Protein AF-A0A2S4LCE7-F1 (afdb_monomer_lite)

Secondary structure (DSSP, 8-state):
---PPPEEEEETTEEEEEBSPPPSS-TT-TTGGGG--SSSS-TTSS-SS-EEEEEETTEEEEEEE-EEEES------SS-----EEEE-HHHHHS-SSPEE-TT--EEEEEE----TT--GGGS--SEEEEEEEETTEEEEEEEEE-TT--SS--GGG-HHHHHT-BPPTT------S--S-HHHHHHHH---SHHHHHHHHHHHTT--GGGHHHHHHHHHH---HHHHHHHHHHHHHHGGGGGGGHHHHHHHHHH---HHHHHHHHHHHHHHGGGGGGGHHHHHHHHHHHSGGGHHHHHHHHHHHHGGGGGGGHHHHHHHHHH---HHHHHHHHHHHHHTTHHHHHHHHHHHHH-SSHHHHHHHHHHHHHHGGGGGGGHHHHHHHHHH--SHHHHHHHHHHHHHH--SSGGGHHHHHHHHHT---HHHHHHHHHHHHTTGGGGHHHHHHHHHHS-HHHHHHHHHHHHHTGGGGGGGHHHHHHHHHT---HHHHHHHHHHHHHTT--HHHHHHHHHHHHHH-TT-TTHHHHHHHHHHHHHTTPPPPHHHHHHHHHHHHHHTTSHHHHHHHHHHHHHTHHHHHHHHHHHHH---HHHHHHHHHHHHHH-GGGGGGHHHHHHHHHH--SHHHHHHHHHHHHHH-PPPHHHHHHHHHHHHH---HHHHHHHHHHHHTT-TTHHHHHHHHHHH--SHHHHHHHHHHHHHHHHH-TTHHHHHHHHHHH--SHHHHHHHHHHHHHHTT-

Foldseek 3Di:
DPDAAFAWEAEDPDIWGKPDQAFPDAALQPLQVLQPQDPDDRCSRPDSWYWYWYQDLQFIWGQKTKDWHFPDPDPDDDDDDPGDTHIDMCCSRLVANGIFTQQNDFDKMKTADDDDDPDGLVVAQGQWIWIFGAHSRGTFFIDIGGPPVSDSDDPCVPPPVVRVVGTDDPPSPVPPLVPLCPPVLLVLLVDCDPSVSLNVNSVSLSSHELVCLVRLLVSLVVDPDLSNLLSSLVSLLSNALSNLVSLVSLLVCLQPDQDLSSVSSSLSNLLSNAPSSLVCLLVCLVSLVVRNPPCSVSSNVSSVVSHLVVALVNLLSLLSNLVSHPDPVSLLVSLLSLLVSALSNLVVLLVQLVVDPDLVSNLSSLSSLLSSFLSSVVCLVVLLVSLLVRPDLVSNLSSLSSLLRNADPDLVSLVSLLSNQVNDDDLSSLLSSLSNLCRVALRSLVVLLVSLLVDDQSNVLSSLLSLLVSFQSNQVCLVVLLVVLVPDLDLSSLVSSLSSCVRNVHDPQSSLQSVLSNCVNPVPDPCNVVSLVVSLVCLVVPDQHDLVSLLSLLVSLLVQFPDPSNVSSLLSLLSNALSNQVSLVVVLVVDPDLRRNLSSLLSQLSNFQSNLVCLVVLLVNLLVDDDVVSNLSSLSSNVRNHQDDPVSLVSLLVSLLVDPDLSNLQSSLLSLLVNALVSLVSLLVSLLVDPDPSNVVSSLVSLLSSLVPHLVNLVSLVVSLVVRDDPSSNVSSVNSNVSSVVD

pLDDT: mean 85.13, std 14.64, range [27.58, 98.12]

Structure (mmCIF, N/CA/C/O backbone):
data_AF-A0A2S4LCE7-F1
#
_entry.id   AF-A0A2S4LCE7-F1
#
loop_
_atom_site.group_PDB
_atom_site.id
_atom_site.type_symbol
_atom_site.label_atom_id
_atom_site.label_alt_id
_atom_site.label_comp_id
_atom_site.label_asym_id
_atom_site.label_entity_id
_atom_site.label_seq_id
_atom_site.pdbx_PDB_ins_code
_atom_site.Cartn_x
_atom_si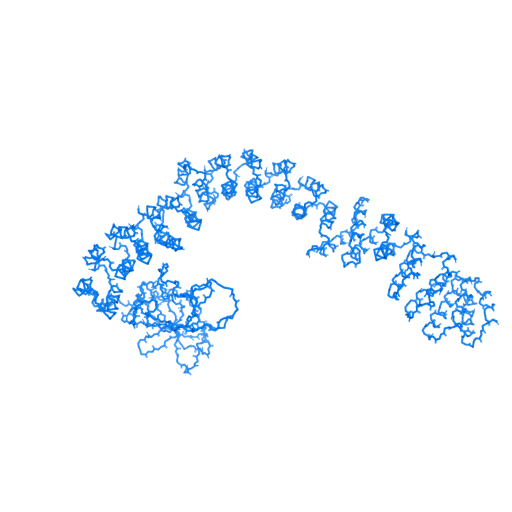te.Cartn_y
_atom_site.Cartn_z
_atom_site.occupancy
_atom_site.B_iso_or_equiv
_atom_site.auth_seq_id
_atom_site.auth_comp_id
_atom_site.auth_asym_id
_atom_site.auth_atom_id
_atom_site.pdbx_PDB_model_num
ATOM 1 N N . MET A 1 1 ? -3.282 -26.310 6.123 1.00 27.58 1 MET A N 1
ATOM 2 C CA . MET A 1 1 ? -4.169 -26.711 7.234 1.00 27.58 1 MET A CA 1
ATOM 3 C C . MET A 1 1 ? -5.003 -27.885 6.751 1.00 27.58 1 MET A C 1
ATOM 5 O O . MET A 1 1 ? -5.722 -27.736 5.774 1.00 27.58 1 MET A O 1
ATOM 9 N N . THR A 1 2 ? -4.801 -29.075 7.312 1.00 29.38 2 THR A N 1
ATOM 10 C CA . THR A 1 2 ? -5.443 -30.323 6.868 1.00 29.38 2 THR A CA 1
ATOM 11 C C . THR A 1 2 ? -6.739 -30.566 7.649 1.00 29.38 2 THR A C 1
ATOM 13 O O . THR A 1 2 ? -6.652 -30.871 8.831 1.00 29.38 2 THR A O 1
ATOM 16 N N . ARG A 1 3 ? -7.877 -30.427 6.945 1.00 38.81 3 ARG A N 1
ATOM 17 C CA . ARG A 1 3 ? -9.264 -30.893 7.206 1.00 38.81 3 ARG A CA 1
ATOM 18 C C . ARG A 1 3 ? -9.905 -30.590 8.578 1.00 38.81 3 ARG A C 1
ATOM 20 O O . ARG A 1 3 ? -9.430 -31.023 9.618 1.00 38.81 3 ARG A O 1
ATOM 27 N N . GLN A 1 4 ? -11.033 -29.876 8.539 1.00 50.84 4 GLN A N 1
ATOM 28 C CA . GLN A 1 4 ? -11.901 -29.553 9.680 1.00 50.84 4 GLN A CA 1
ATOM 29 C C . GLN A 1 4 ? -12.839 -30.739 9.976 1.00 50.84 4 GLN A C 1
ATOM 31 O O . GLN A 1 4 ? -13.398 -31.307 9.045 1.00 50.84 4 GLN A O 1
ATOM 36 N N . ALA A 1 5 ? -13.007 -31.128 11.245 1.00 57.03 5 ALA A N 1
ATOM 37 C CA . ALA A 1 5 ? -13.972 -32.155 11.661 1.00 57.03 5 ALA A CA 1
ATOM 38 C C . ALA A 1 5 ? -15.255 -31.487 12.198 1.00 57.03 5 ALA A C 1
ATOM 40 O O . ALA A 1 5 ? -15.123 -30.535 12.971 1.00 57.03 5 ALA A O 1
ATOM 41 N N . PRO A 1 6 ? -16.466 -31.949 11.829 1.00 66.38 6 PRO A N 1
ATOM 42 C CA . PRO A 1 6 ? -17.721 -31.378 12.322 1.00 66.38 6 PRO A CA 1
ATOM 43 C C . PRO A 1 6 ? -17.936 -31.641 13.824 1.00 66.38 6 PRO A C 1
ATOM 45 O O . PRO A 1 6 ? -17.395 -32.599 14.388 1.00 66.38 6 PRO A O 1
ATOM 48 N N . ASP A 1 7 ? -18.742 -30.786 14.461 1.00 79.19 7 ASP A N 1
ATOM 49 C CA . ASP A 1 7 ? -19.285 -31.038 15.800 1.00 79.19 7 ASP A CA 1
ATOM 50 C C . ASP A 1 7 ? -20.356 -32.147 15.729 1.00 79.19 7 ASP A C 1
ATOM 52 O O . ASP A 1 7 ? -20.858 -32.479 14.656 1.00 79.19 7 ASP A O 1
ATOM 56 N N . TRP A 1 8 ? -20.708 -32.726 16.875 1.00 83.94 8 TRP A N 1
ATOM 57 C CA . TRP A 1 8 ? -21.733 -33.762 17.017 1.00 83.94 8 TRP A CA 1
ATOM 58 C C . TRP A 1 8 ? -22.856 -33.269 17.920 1.00 83.94 8 TRP A C 1
ATOM 60 O O . TRP A 1 8 ? -22.580 -32.575 18.898 1.00 83.94 8 TRP A O 1
ATOM 70 N N . LEU A 1 9 ? -24.094 -33.658 17.635 1.00 87.25 9 LEU A N 1
ATOM 71 C CA . LEU A 1 9 ? -25.272 -33.384 18.447 1.00 87.25 9 LEU A CA 1
ATOM 72 C C . LEU A 1 9 ? -25.972 -34.698 18.815 1.00 87.25 9 LEU A C 1
ATOM 74 O O . LEU A 1 9 ? -26.454 -35.409 17.939 1.00 87.25 9 LEU A O 1
ATOM 78 N N . ASP A 1 10 ? -26.055 -34.992 20.110 1.00 87.38 10 ASP A N 1
ATOM 79 C CA . ASP A 1 10 ? -26.884 -36.072 20.644 1.00 87.38 10 ASP A CA 1
ATOM 80 C C . ASP A 1 10 ? -28.328 -35.560 20.779 1.00 87.38 10 ASP A C 1
ATOM 82 O O . ASP A 1 10 ? -28.586 -34.583 21.496 1.00 87.38 10 ASP A O 1
ATOM 86 N N . TYR A 1 11 ? -29.275 -36.214 20.115 1.00 85.56 11 TYR A N 1
ATOM 87 C CA . TYR A 1 11 ? -30.695 -35.899 20.240 1.00 85.56 11 TYR A CA 1
ATOM 88 C C . TYR A 1 11 ? -31.514 -37.189 20.237 1.00 85.56 11 TYR A C 1
ATOM 90 O O . TYR A 1 11 ? -31.367 -38.028 19.354 1.00 85.56 11 TYR A O 1
ATOM 98 N N . GLU A 1 12 ? -32.355 -37.348 21.260 1.00 80.75 12 GLU A N 1
ATOM 99 C CA . GLU A 1 12 ? -33.053 -38.603 21.559 1.00 80.75 12 GLU A CA 1
ATOM 100 C C . GLU A 1 12 ? -32.085 -39.798 21.675 1.00 80.75 12 GLU A C 1
ATOM 102 O O . GLU A 1 12 ? -31.198 -39.778 22.533 1.00 80.75 12 GLU A O 1
ATOM 107 N N . ALA A 1 13 ? -32.270 -40.845 20.867 1.00 77.81 13 ALA A N 1
ATOM 108 C CA . ALA A 1 13 ? -31.414 -42.031 20.839 1.00 77.81 13 ALA A CA 1
ATOM 109 C C . ALA A 1 13 ? -30.315 -41.965 19.761 1.00 77.81 13 ALA A C 1
ATOM 111 O O . ALA A 1 13 ? -29.500 -42.885 19.688 1.00 77.81 13 ALA A O 1
ATOM 112 N N . ASP A 1 14 ? -30.279 -40.892 18.965 1.00 80.44 14 ASP A N 1
ATOM 113 C CA . ASP A 1 14 ? -29.459 -40.781 17.760 1.00 80.44 14 ASP A CA 1
ATOM 114 C C . ASP A 1 14 ? -28.345 -39.726 17.894 1.00 80.44 14 ASP A C 1
ATOM 116 O O . ASP A 1 14 ? -28.365 -38.836 18.756 1.00 80.44 14 ASP A O 1
ATOM 120 N N . HIS A 1 15 ? -27.361 -39.818 16.996 1.00 82.50 15 HIS A N 1
ATOM 121 C CA . HIS A 1 15 ? -26.214 -38.916 16.915 1.00 82.50 15 HIS A CA 1
ATOM 122 C C . HIS A 1 15 ? -26.146 -38.245 15.544 1.00 82.50 15 HIS A C 1
ATOM 124 O O . HIS A 1 15 ? -26.061 -38.913 14.516 1.00 82.50 15 HIS A O 1
ATOM 130 N N . TYR A 1 16 ? -26.107 -36.916 15.534 1.00 80.19 16 TYR A N 1
ATOM 131 C CA . TYR A 1 16 ? -26.107 -36.115 14.314 1.00 80.19 16 TYR A CA 1
ATOM 132 C C . TYR A 1 16 ? -24.795 -35.347 14.167 1.00 80.19 16 TYR A C 1
ATOM 134 O O . TYR A 1 16 ? -24.221 -34.887 15.155 1.00 80.19 16 TYR A O 1
ATOM 142 N N . ALA A 1 17 ? -24.316 -35.164 12.937 1.00 76.81 17 ALA A N 1
ATOM 143 C CA . ALA A 1 17 ? -23.315 -34.131 12.676 1.00 76.81 17 ALA A CA 1
ATOM 144 C C . ALA A 1 17 ? -23.966 -32.745 12.852 1.00 76.81 17 ALA A C 1
ATOM 146 O O . ALA A 1 17 ? -25.141 -32.575 12.538 1.00 76.81 17 ALA A O 1
ATOM 147 N N . LEU A 1 18 ? -23.222 -31.758 13.351 1.00 76.62 18 LEU A N 1
ATOM 148 C CA . LEU A 1 18 ? -23.727 -30.415 13.636 1.00 76.62 18 LEU A CA 1
ATOM 149 C C . LEU A 1 18 ? -23.030 -29.360 12.773 1.00 76.62 18 LEU A C 1
ATOM 151 O O . LEU A 1 18 ? -21.800 -29.246 12.782 1.00 76.62 18 LEU A O 1
ATOM 155 N N . TYR A 1 19 ? -23.833 -28.543 12.090 1.00 69.31 19 TYR A N 1
ATOM 156 C CA . TYR A 1 19 ? -23.390 -27.344 11.386 1.00 69.31 19 TYR A CA 1
ATOM 157 C C . TYR A 1 19 ? -24.331 -26.173 11.731 1.00 69.31 19 TYR A C 1
ATOM 159 O O . TYR A 1 19 ? -25.549 -26.339 11.625 1.00 69.31 19 TYR A O 1
ATOM 167 N N . PRO A 1 20 ? -23.832 -24.992 12.153 1.00 68.69 20 PRO A N 1
ATOM 168 C CA . PRO A 1 20 ? -22.435 -24.533 12.209 1.00 68.69 20 PRO A CA 1
ATOM 169 C C . PRO A 1 20 ? -21.646 -25.005 13.450 1.00 68.69 20 PRO A C 1
ATOM 171 O O . PRO A 1 20 ? -22.218 -25.499 14.418 1.00 68.69 20 PRO A O 1
ATOM 174 N N . MET A 1 21 ? -20.319 -24.796 13.449 1.00 73.94 21 MET A N 1
ATOM 175 C CA . MET A 1 21 ? -19.487 -24.951 14.653 1.00 73.94 21 MET A CA 1
ATOM 176 C C . MET A 1 21 ? -19.883 -23.911 15.702 1.00 73.94 21 MET A C 1
ATOM 178 O O . MET A 1 21 ? -19.815 -22.707 15.452 1.00 73.94 21 MET A O 1
ATOM 182 N N . LEU A 1 22 ? -20.262 -24.376 16.888 1.00 79.00 22 LEU A N 1
ATOM 183 C CA . LEU A 1 22 ? -20.700 -23.499 17.969 1.00 79.00 22 LEU A CA 1
ATOM 184 C C . LEU A 1 22 ? -19.524 -23.092 18.869 1.00 79.00 22 LEU A C 1
ATOM 186 O O . LEU A 1 22 ? -18.642 -23.908 19.137 1.00 79.00 22 LEU A O 1
ATOM 190 N N . PRO A 1 23 ? -19.476 -21.859 19.390 1.00 78.81 23 PRO A N 1
ATOM 191 C CA . PRO A 1 23 ? -18.418 -21.460 20.308 1.00 78.81 23 PRO A CA 1
ATOM 192 C C . PRO A 1 23 ? -18.486 -22.236 21.631 1.00 78.81 23 PRO A C 1
ATOM 194 O O . PRO A 1 23 ? -19.555 -22.360 22.227 1.00 78.81 23 PRO A O 1
ATOM 197 N N . LEU A 1 24 ? -17.338 -22.726 22.123 1.00 79.38 24 LEU A N 1
ATOM 198 C CA . LEU A 1 24 ? -17.258 -23.451 23.408 1.00 79.38 24 LEU A CA 1
ATOM 199 C C . LEU A 1 24 ? -17.511 -22.547 24.619 1.00 79.38 24 LEU A C 1
ATOM 201 O O . LEU A 1 24 ? -17.996 -23.004 25.644 1.00 79.38 24 LEU A O 1
ATOM 205 N N . LEU A 1 25 ? -17.170 -21.266 24.508 1.00 77.88 25 LEU A N 1
ATOM 206 C CA . LEU A 1 25 ? -17.377 -20.262 25.545 1.00 77.88 25 LEU A CA 1
ATOM 207 C C . LEU A 1 25 ? -18.186 -19.095 24.974 1.00 77.88 25 LEU A C 1
ATOM 209 O O . LEU A 1 25 ? -18.152 -18.871 23.765 1.00 77.88 25 LEU A O 1
ATOM 213 N N . PRO A 1 26 ? -18.875 -18.311 25.816 1.00 75.25 26 PRO A N 1
ATOM 214 C CA . PRO A 1 26 ? -19.430 -17.035 25.386 1.00 75.25 26 PRO A CA 1
ATOM 215 C C . PRO A 1 26 ? -18.331 -16.075 24.909 1.00 75.25 26 PRO A C 1
ATOM 217 O O . PRO A 1 26 ? -17.190 -16.115 25.382 1.00 75.25 26 PRO A O 1
ATOM 220 N N . ALA A 1 27 ? -18.682 -15.181 23.983 1.00 69.88 27 ALA A N 1
ATOM 221 C CA . ALA A 1 27 ? -17.774 -14.140 23.507 1.00 69.88 27 ALA A CA 1
ATOM 222 C C . ALA A 1 27 ? -17.241 -13.294 24.679 1.00 69.88 27 ALA A C 1
ATOM 224 O O . ALA A 1 27 ? -17.974 -12.996 25.621 1.00 69.88 27 ALA A O 1
ATOM 225 N N . GLY A 1 28 ? -15.958 -12.920 24.629 1.00 68.19 28 GLY A N 1
ATOM 226 C CA . GLY A 1 28 ? -15.307 -12.092 25.655 1.00 68.19 28 GLY A CA 1
ATOM 227 C C . GLY A 1 28 ? -14.926 -12.815 26.954 1.00 68.19 28 GLY A C 1
ATOM 228 O O . GLY A 1 28 ? -14.313 -12.201 27.829 1.00 68.19 28 GLY A O 1
ATOM 229 N N . HIS A 1 29 ? -15.234 -14.112 27.088 1.00 78.88 29 HIS A N 1
ATOM 230 C CA . HIS A 1 29 ? -14.956 -14.860 28.314 1.00 78.88 29 HIS A CA 1
ATOM 231 C C . HIS A 1 29 ? -13.448 -14.869 28.652 1.00 78.88 29 HIS A C 1
ATOM 233 O O . HIS A 1 29 ? -12.637 -15.239 27.800 1.00 78.88 29 HIS A O 1
ATOM 239 N N . PRO A 1 30 ? -13.020 -14.580 29.899 1.00 74.44 30 PRO A N 1
ATOM 240 C CA . PRO A 1 30 ? -11.594 -14.502 30.261 1.00 74.44 30 PRO A CA 1
ATOM 241 C C . PRO A 1 30 ? -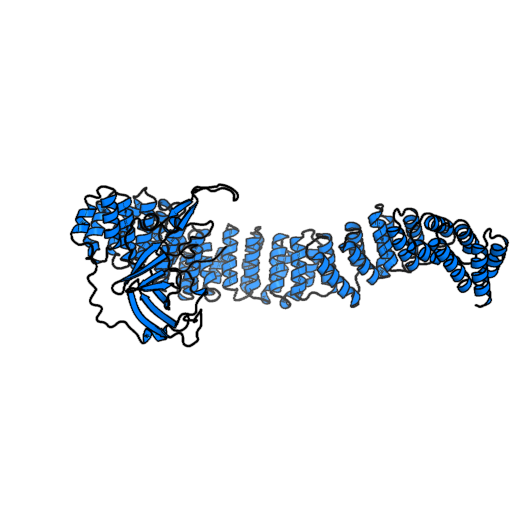10.776 -15.785 30.027 1.00 74.44 30 PRO A C 1
ATOM 243 O O . PRO A 1 30 ? -9.544 -15.745 29.974 1.00 74.44 30 PRO A O 1
ATOM 246 N N . ARG A 1 31 ? -11.454 -16.931 29.889 1.00 74.88 31 ARG A N 1
ATOM 247 C CA . ARG A 1 31 ? -10.852 -18.251 29.610 1.00 74.88 31 ARG A CA 1
ATOM 248 C C . ARG A 1 31 ? -10.743 -18.595 28.121 1.00 74.88 31 ARG A C 1
ATOM 250 O O . ARG A 1 31 ? -10.237 -19.661 27.786 1.00 74.88 31 ARG A O 1
ATOM 257 N N . TRP A 1 32 ? -11.162 -17.696 27.232 1.00 69.50 32 TRP A N 1
ATOM 258 C CA . TRP A 1 32 ? -11.093 -17.877 25.779 1.00 69.50 32 TRP A CA 1
ATOM 259 C C . TRP A 1 32 ? -9.676 -18.224 25.294 1.00 69.50 32 TRP A C 1
ATOM 261 O O . TRP A 1 32 ? -9.502 -19.042 24.399 1.00 69.50 32 TRP A O 1
ATOM 271 N N . ASP A 1 33 ? -8.644 -17.683 25.946 1.00 57.88 33 ASP A N 1
ATOM 272 C CA . ASP A 1 33 ? -7.243 -17.946 25.599 1.00 57.88 33 ASP A CA 1
ATOM 273 C C . ASP A 1 33 ? -6.717 -19.320 26.028 1.00 57.88 33 ASP A C 1
ATOM 275 O O . ASP A 1 33 ? -5.705 -19.775 25.498 1.00 57.88 33 ASP A O 1
ATOM 279 N N . ILE A 1 34 ? -7.402 -19.997 26.952 1.00 61.06 34 ILE A N 1
ATOM 280 C CA . ILE A 1 34 ? -7.115 -21.395 27.312 1.00 61.06 34 ILE A CA 1
ATOM 281 C C . ILE A 1 34 ? -7.579 -22.327 26.175 1.00 61.06 34 ILE A C 1
ATOM 283 O O . ILE A 1 34 ? -7.105 -23.451 26.050 1.00 61.06 34 ILE A O 1
ATOM 287 N N . CYS A 1 35 ? -8.432 -21.822 25.275 1.00 58.16 35 CYS A N 1
ATOM 288 C CA . CYS A 1 35 ? -8.836 -22.489 24.042 1.00 58.16 35 CYS A CA 1
ATOM 289 C C . CYS A 1 35 ? -7.901 -22.178 22.849 1.00 58.16 35 CYS A C 1
ATOM 291 O O . CYS A 1 35 ? -8.316 -22.294 21.700 1.00 58.16 35 CYS A O 1
ATOM 293 N N . ARG A 1 36 ? -6.651 -21.738 23.060 1.00 55.72 36 ARG A N 1
ATOM 294 C CA . ARG A 1 36 ? -5.670 -21.540 21.971 1.00 55.72 36 ARG A CA 1
ATOM 295 C C . ARG A 1 36 ? -4.860 -22.817 21.743 1.00 55.72 36 ARG A C 1
ATOM 297 O O . ARG A 1 36 ? -3.780 -22.974 22.300 1.00 55.72 36 ARG A O 1
ATOM 304 N N . PHE A 1 37 ? -5.357 -23.720 20.900 1.00 53.19 37 PHE A N 1
ATOM 305 C CA . PHE A 1 37 ? -4.627 -24.953 20.537 1.00 53.19 37 PHE A CA 1
ATOM 306 C C . PHE A 1 37 ? -3.666 -24.771 19.349 1.00 53.19 37 PHE A C 1
ATOM 308 O O . PHE A 1 37 ? -2.968 -25.711 18.983 1.00 53.19 37 PHE A O 1
ATOM 315 N N . ALA A 1 38 ? -3.618 -23.574 18.744 1.00 47.41 38 ALA A N 1
ATOM 316 C CA . ALA A 1 38 ? -2.705 -23.200 17.661 1.00 47.41 38 ALA A CA 1
ATOM 317 C C . ALA A 1 38 ? -2.265 -21.724 17.780 1.00 47.41 38 ALA A C 1
ATOM 319 O O . ALA A 1 38 ? -2.885 -20.928 18.488 1.00 47.41 38 ALA A O 1
ATOM 320 N N . ARG A 1 39 ? -1.177 -21.344 17.092 1.00 44.97 39 ARG A N 1
ATOM 321 C CA . ARG A 1 39 ? -0.671 -19.959 17.080 1.00 44.97 39 ARG A CA 1
ATOM 322 C C . ARG A 1 39 ? -1.590 -19.028 16.288 1.00 44.97 39 ARG A C 1
ATOM 324 O O . ARG A 1 39 ? -1.809 -19.263 15.108 1.00 44.97 39 ARG A O 1
ATOM 331 N N . GLY A 1 40 ? -1.984 -17.919 16.911 1.00 47.00 40 GLY A N 1
ATOM 332 C CA . GLY A 1 40 ? -2.532 -16.738 16.233 1.00 47.00 40 GLY A CA 1
ATOM 333 C C . GLY A 1 40 ? -4.017 -16.507 16.479 1.00 47.00 40 GLY A C 1
ATOM 334 O O . GLY A 1 40 ? -4.376 -15.393 16.839 1.00 47.00 40 GLY A O 1
ATOM 335 N N . ASP A 1 41 ? -4.832 -17.562 16.433 1.00 44.97 41 ASP A N 1
ATOM 336 C CA . ASP A 1 41 ? -6.290 -17.461 16.544 1.00 44.97 41 ASP A CA 1
ATOM 337 C C . ASP A 1 41 ? -6.830 -18.337 17.681 1.00 44.97 41 ASP A C 1
ATOM 339 O O . ASP A 1 41 ? -6.385 -19.468 17.891 1.00 44.97 41 ASP A O 1
ATOM 343 N N . SER A 1 42 ? -7.799 -17.822 18.445 1.00 51.97 42 SER A N 1
ATOM 344 C CA . SER A 1 42 ? -8.527 -18.660 19.401 1.00 51.97 42 SER A CA 1
ATOM 345 C C . SER A 1 42 ? -9.396 -19.648 18.643 1.00 51.97 42 SER A C 1
ATOM 347 O O . SER A 1 42 ? -10.226 -19.266 17.816 1.00 51.97 42 SER A O 1
ATOM 349 N N . THR A 1 43 ? -9.257 -20.929 18.960 1.00 53.06 43 THR A N 1
ATOM 350 C CA . THR A 1 43 ? -10.015 -21.966 18.271 1.00 53.06 43 THR A CA 1
ATOM 351 C C . THR A 1 43 ? -11.432 -22.071 18.815 1.00 53.06 43 THR A C 1
ATOM 353 O O . THR A 1 43 ? -12.134 -22.988 18.422 1.00 53.06 43 THR A O 1
ATOM 356 N N . ALA A 1 44 ? -11.878 -21.215 19.740 1.00 53.03 44 ALA A N 1
ATOM 357 C CA . ALA A 1 44 ? -13.252 -21.271 20.236 1.00 53.03 44 ALA A CA 1
ATOM 358 C C . ALA A 1 44 ? -14.273 -21.291 19.075 1.00 53.03 44 ALA A C 1
ATOM 360 O O . ALA A 1 44 ? -15.270 -21.997 19.191 1.00 53.03 44 ALA A O 1
ATOM 361 N N . ASN A 1 45 ? -13.945 -20.651 17.939 1.00 50.19 45 ASN A N 1
ATOM 362 C CA . ASN A 1 45 ? -14.738 -20.658 16.701 1.00 50.19 45 ASN A CA 1
ATOM 363 C C . ASN A 1 45 ? -14.178 -21.555 15.572 1.00 50.19 45 ASN A C 1
ATOM 365 O O . ASN A 1 45 ? -14.941 -21.983 14.715 1.00 50.19 45 ASN A O 1
ATOM 369 N N . TYR A 1 46 ? -12.870 -21.847 15.550 1.00 53.44 46 TYR A N 1
ATOM 370 C CA . TYR A 1 46 ? -12.212 -22.628 14.488 1.00 53.44 46 TYR A CA 1
ATOM 371 C C . TYR A 1 46 ? -11.356 -23.745 15.091 1.00 53.44 46 TYR A C 1
ATOM 373 O O . TYR A 1 46 ? -10.195 -23.531 15.440 1.00 53.44 46 TYR A O 1
ATOM 381 N N . ARG A 1 47 ? -11.935 -24.943 15.248 1.00 58.03 47 ARG A N 1
ATOM 382 C CA . ARG A 1 47 ? -11.292 -26.089 15.916 1.00 58.03 47 ARG A CA 1
ATOM 383 C C . ARG A 1 47 ? -10.702 -27.070 14.904 1.00 58.03 47 ARG A C 1
ATOM 385 O O . ARG A 1 47 ? -11.280 -27.335 13.857 1.00 58.03 47 ARG A O 1
ATOM 392 N N . GLY A 1 48 ? -9.551 -27.652 15.246 1.00 52.66 48 GLY A N 1
ATOM 393 C CA . GLY A 1 48 ? -8.988 -28.817 14.547 1.00 52.66 48 GLY A CA 1
ATOM 394 C C . GLY A 1 48 ? -9.619 -30.152 14.975 1.00 52.66 48 GLY A C 1
ATOM 395 O O . GLY A 1 48 ? -9.094 -31.206 14.631 1.00 52.66 48 GLY A O 1
ATOM 396 N N . TYR A 1 49 ? -10.689 -30.114 15.777 1.00 62.09 49 TYR A N 1
ATOM 397 C CA . TYR A 1 49 ? -11.361 -31.256 16.401 1.00 62.09 49 TYR A CA 1
ATOM 398 C C . TYR A 1 49 ? -12.828 -30.907 16.738 1.00 62.09 49 TYR A C 1
ATOM 400 O O . TYR A 1 49 ? -13.151 -29.734 16.933 1.00 62.09 49 TYR A O 1
ATOM 408 N N . GLY A 1 50 ? -13.711 -31.908 16.834 1.00 70.88 50 GLY A N 1
ATOM 409 C CA . GLY A 1 50 ? -15.148 -31.711 17.090 1.00 70.88 50 GLY A CA 1
ATOM 410 C C . GLY A 1 50 ? -15.529 -31.651 18.580 1.00 70.88 50 GLY A C 1
ATOM 411 O O . GLY A 1 50 ? -14.889 -32.278 19.430 1.00 70.88 50 GLY A O 1
ATOM 412 N N . ALA A 1 51 ? -16.588 -30.910 18.899 1.00 81.94 51 ALA A N 1
ATOM 413 C CA . ALA A 1 51 ? -17.300 -30.942 20.178 1.00 81.94 51 ALA A CA 1
ATOM 414 C C . ALA A 1 51 ? -18.521 -31.861 20.103 1.00 81.94 51 ALA A C 1
ATOM 416 O O . ALA A 1 51 ? -19.018 -32.172 19.027 1.00 81.94 51 ALA A O 1
ATOM 417 N N . ARG A 1 52 ? -18.997 -32.292 21.268 1.00 87.56 52 ARG A N 1
ATOM 418 C CA . ARG A 1 52 ? -20.230 -33.048 21.461 1.00 87.56 52 ARG A CA 1
A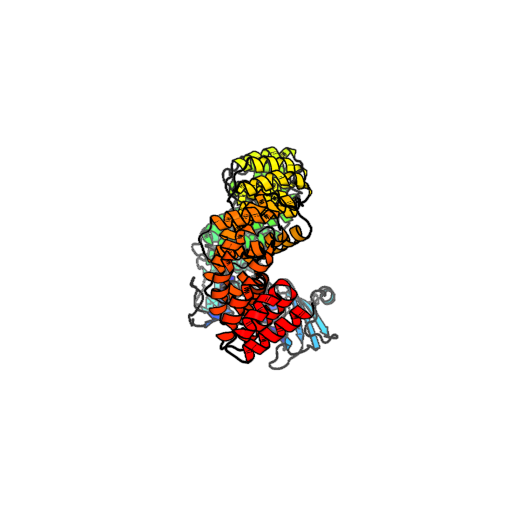TOM 419 C C . ARG A 1 52 ? -21.229 -32.174 22.195 1.00 87.56 52 ARG A C 1
ATOM 421 O O . ARG A 1 52 ? -20.988 -31.760 23.331 1.00 87.56 52 ARG A O 1
ATOM 428 N N . TRP A 1 53 ? -22.351 -31.946 21.550 1.00 90.25 53 TRP A N 1
ATOM 429 C CA . TRP A 1 53 ? -23.499 -31.211 22.038 1.00 90.25 53 TRP A CA 1
ATOM 430 C C . TRP A 1 53 ? -24.641 -32.183 22.321 1.00 90.25 53 TRP A C 1
ATOM 432 O O . TRP A 1 53 ? -24.618 -33.318 21.854 1.00 90.25 53 TRP A O 1
ATOM 442 N N . ALA A 1 54 ? -25.640 -31.759 23.083 1.00 90.38 54 ALA A N 1
ATOM 443 C CA . ALA A 1 54 ? -26.883 -32.503 23.224 1.00 90.38 54 ALA A CA 1
ATOM 444 C C . ALA A 1 54 ? -28.077 -31.578 23.391 1.00 90.38 54 ALA A C 1
ATOM 446 O O . ALA A 1 54 ? -27.984 -30.591 24.122 1.00 90.38 54 ALA A O 1
ATOM 447 N N . VAL A 1 55 ? -29.204 -31.934 22.778 1.00 87.81 55 VAL A N 1
ATOM 448 C CA . VAL A 1 55 ? -30.500 -31.346 23.125 1.00 87.81 55 VAL A CA 1
ATOM 449 C C . VAL A 1 55 ? -31.176 -32.265 24.138 1.00 87.81 55 VAL A C 1
ATOM 451 O O . VAL A 1 55 ? -31.539 -33.396 23.831 1.00 87.81 55 VAL A O 1
ATOM 454 N N . MET A 1 56 ? -31.327 -31.780 25.369 1.00 86.44 56 MET A N 1
ATOM 455 C CA . MET A 1 56 ? -31.971 -32.497 26.471 1.00 86.44 56 MET A CA 1
ATOM 456 C C . MET A 1 56 ? -33.084 -31.617 27.033 1.00 86.44 56 MET A C 1
ATOM 458 O O . MET A 1 56 ? -32.828 -30.467 27.385 1.00 86.44 56 MET A O 1
ATOM 462 N N . ALA A 1 57 ? -34.311 -32.145 27.097 1.00 81.44 57 ALA A N 1
ATOM 463 C CA . ALA A 1 57 ? -35.488 -31.418 27.588 1.00 81.44 57 ALA A CA 1
ATOM 464 C C . ALA A 1 57 ? -35.656 -30.017 26.951 1.00 81.44 57 ALA A C 1
ATOM 466 O O . ALA A 1 57 ? -35.836 -29.018 27.643 1.00 81.44 57 ALA A O 1
ATOM 467 N N . GLY A 1 58 ? -35.519 -29.932 25.621 1.00 80.88 58 GLY A N 1
ATOM 468 C CA . GLY A 1 58 ? -35.669 -28.676 24.873 1.00 80.88 58 GLY A CA 1
ATOM 469 C C . GLY A 1 58 ? -34.531 -27.665 25.063 1.00 80.88 58 GLY A C 1
ATOM 470 O O . GLY A 1 58 ? -34.678 -26.503 24.692 1.00 80.88 58 GLY A O 1
ATOM 471 N N . ARG A 1 59 ? -33.390 -28.062 25.642 1.00 83.00 59 ARG A N 1
ATOM 472 C CA . ARG A 1 59 ? -32.239 -27.175 25.864 1.00 83.00 59 ARG A CA 1
ATOM 473 C C . ARG A 1 59 ? -30.946 -27.758 25.310 1.00 83.00 59 ARG A C 1
ATOM 475 O O . ARG A 1 59 ? -30.722 -28.962 25.386 1.00 83.00 59 ARG A O 1
ATOM 482 N N . LEU A 1 60 ? -30.085 -26.888 24.792 1.00 89.19 60 LEU A N 1
ATOM 483 C CA . LEU A 1 60 ? -28.788 -27.232 24.218 1.00 89.19 60 LEU A CA 1
ATOM 484 C C . LEU A 1 60 ? -27.690 -27.253 25.292 1.00 89.19 60 LEU A C 1
ATOM 486 O O . LEU A 1 60 ? -27.502 -26.284 26.029 1.00 89.19 60 LEU A O 1
ATOM 490 N N . TYR A 1 61 ? -26.917 -28.333 25.339 1.00 89.81 61 TYR A N 1
ATOM 491 C CA . TYR A 1 61 ? -25.797 -28.532 26.256 1.00 89.81 61 TYR A CA 1
ATOM 492 C C . TYR A 1 61 ? -24.515 -28.860 25.502 1.00 89.81 61 TYR A C 1
ATOM 494 O O . TYR A 1 61 ? -24.535 -29.635 24.552 1.00 89.81 61 TYR A O 1
ATOM 502 N N . LEU A 1 62 ? -23.385 -28.361 25.990 1.00 89.38 62 LEU A N 1
ATOM 503 C CA . LEU A 1 62 ? -22.060 -28.859 25.638 1.00 89.38 62 LEU A CA 1
ATOM 504 C C . LEU A 1 62 ? -21.722 -30.042 26.556 1.00 89.38 62 LEU A C 1
ATOM 506 O O . LEU A 1 62 ? -21.550 -29.866 27.763 1.00 89.38 62 LEU A O 1
ATOM 510 N N . LYS A 1 63 ? -21.639 -31.256 26.002 1.00 88.62 63 LYS A N 1
ATOM 511 C CA . LYS A 1 63 ? -21.292 -32.485 26.742 1.00 88.62 63 LYS A CA 1
ATOM 512 C C . LYS A 1 63 ? -19.793 -32.738 26.811 1.00 88.62 63 LYS A C 1
ATOM 514 O O . LYS A 1 63 ? -19.329 -33.401 27.734 1.00 88.62 63 LYS A O 1
ATOM 519 N N . GLY A 1 64 ? -19.043 -32.268 25.822 1.00 85.75 64 GLY A N 1
ATOM 520 C CA . GLY A 1 64 ? -17.611 -32.504 25.761 1.00 85.75 64 GLY A CA 1
ATOM 521 C C . GLY A 1 64 ? -16.965 -31.901 24.531 1.00 85.75 64 GLY A C 1
ATOM 522 O O . GLY A 1 64 ? -17.620 -31.641 23.533 1.00 85.75 64 GLY A O 1
ATOM 523 N N . PHE A 1 65 ? -15.656 -31.733 24.579 1.00 79.88 65 PHE A N 1
ATOM 524 C CA . PHE A 1 65 ? -14.816 -31.505 23.409 1.00 79.88 65 PHE A CA 1
ATOM 525 C C . PHE A 1 65 ? -13.445 -32.113 23.710 1.00 79.88 65 PHE A C 1
ATOM 527 O O . PHE A 1 65 ? -13.114 -32.342 24.877 1.00 79.88 65 PHE A O 1
ATOM 534 N N . GLY A 1 66 ? -12.668 -32.426 22.675 1.00 67.25 66 GLY A N 1
ATOM 535 C CA . GLY A 1 66 ? -11.366 -33.061 22.863 1.00 67.25 66 GLY A CA 1
ATOM 536 C C . GLY A 1 66 ? -10.341 -32.580 21.854 1.00 67.25 66 GLY A C 1
ATOM 537 O O . GLY A 1 66 ? -10.563 -32.713 20.657 1.00 67.25 66 GLY A O 1
ATOM 538 N N . GLY A 1 67 ? -9.211 -32.076 22.349 1.00 64.81 67 GLY A N 1
ATOM 539 C CA . GLY A 1 67 ? -8.062 -31.654 21.551 1.00 64.81 67 GLY A CA 1
ATOM 540 C C . GLY A 1 67 ? -6.742 -31.805 22.304 1.00 64.81 67 GLY A C 1
ATOM 541 O O . GLY A 1 67 ? -6.718 -32.256 23.449 1.00 64.81 67 GLY A O 1
ATOM 542 N N . TYR A 1 68 ? -5.638 -31.410 21.669 1.00 57.62 68 TYR A N 1
ATOM 543 C CA . TYR A 1 68 ? -4.312 -31.377 22.291 1.00 57.62 68 TYR A CA 1
ATOM 544 C C . TYR A 1 68 ? -3.734 -29.959 22.214 1.00 57.62 68 TYR A C 1
ATOM 546 O O . TYR A 1 68 ? -3.800 -29.344 21.152 1.00 57.62 68 TYR A O 1
ATOM 554 N N . ALA A 1 69 ? -3.155 -29.452 23.303 1.00 54.78 69 ALA A N 1
ATOM 555 C CA . ALA A 1 69 ? -2.279 -28.280 23.284 1.00 54.78 69 ALA A CA 1
ATOM 556 C C . ALA A 1 69 ? -0.811 -28.709 23.317 1.00 54.78 69 ALA A C 1
ATOM 558 O O . ALA A 1 69 ? -0.461 -29.700 23.958 1.00 54.78 69 ALA A O 1
ATOM 559 N N . GLU A 1 70 ? 0.049 -27.960 22.632 1.00 53.12 70 GLU A N 1
ATOM 560 C CA . GLU A 1 70 ? 1.499 -28.092 22.779 1.00 53.12 70 GLU A CA 1
ATOM 561 C C . GLU A 1 70 ? 1.938 -27.386 24.068 1.00 53.12 70 GLU A C 1
ATOM 563 O O . GLU A 1 70 ? 1.605 -26.218 24.285 1.00 53.12 70 GLU A O 1
ATOM 568 N N . ASP A 1 71 ? 2.674 -28.086 24.935 1.00 42.25 71 ASP A N 1
ATOM 569 C CA . ASP A 1 71 ? 3.225 -27.486 26.150 1.00 42.25 71 ASP A CA 1
ATOM 570 C C . ASP A 1 71 ? 4.278 -26.427 25.785 1.00 42.25 71 ASP A C 1
ATOM 572 O O . ASP A 1 71 ? 5.395 -26.733 25.366 1.00 42.25 71 ASP A O 1
ATOM 576 N N . GLY A 1 72 ? 3.905 -25.154 25.931 1.00 44.88 72 GLY A N 1
ATOM 577 C CA . GLY A 1 72 ? 4.786 -24.024 25.665 1.00 44.88 72 GLY A CA 1
ATOM 578 C C . GLY A 1 72 ? 4.053 -22.688 25.633 1.00 44.88 72 GLY A C 1
ATOM 579 O O . GLY A 1 72 ? 3.863 -22.105 24.567 1.00 44.88 72 GLY A O 1
ATOM 580 N N . TYR A 1 73 ? 3.708 -22.136 26.800 1.00 41.28 73 TYR A N 1
ATOM 581 C CA . TYR A 1 73 ? 3.512 -20.687 26.921 1.00 41.28 73 TYR A CA 1
ATOM 582 C C . TYR A 1 73 ? 4.882 -20.008 26.755 1.00 41.28 73 TYR A C 1
ATOM 584 O O . TYR A 1 73 ? 5.558 -19.691 27.727 1.00 41.28 73 TYR A O 1
ATOM 592 N N . GLY A 1 74 ? 5.334 -19.860 25.508 1.00 38.91 74 GLY A N 1
ATOM 593 C CA . GLY A 1 74 ? 6.677 -19.392 25.184 1.00 38.91 74 GLY A CA 1
ATOM 594 C C . GLY A 1 74 ? 6.700 -18.526 23.931 1.00 38.91 74 GLY A C 1
ATOM 595 O O . GLY A 1 74 ? 6.556 -19.008 22.806 1.00 38.91 74 GLY A O 1
ATOM 596 N N . LEU A 1 75 ? 6.919 -17.230 24.142 1.00 37.09 75 LEU A N 1
ATOM 597 C CA . LEU A 1 75 ? 7.464 -16.300 23.156 1.00 37.09 75 LEU A CA 1
ATOM 598 C C . LEU A 1 75 ? 8.805 -16.867 22.645 1.00 37.09 75 LEU A C 1
ATOM 600 O O . LEU A 1 75 ? 9.826 -16.736 23.309 1.00 37.09 75 LEU A O 1
ATOM 604 N N . GLY A 1 76 ? 8.810 -17.539 21.494 1.00 38.06 76 GLY A N 1
ATOM 605 C CA . GLY A 1 76 ? 10.024 -18.097 20.883 1.00 38.06 76 GLY A CA 1
ATOM 606 C C . GLY A 1 76 ? 9.838 -18.409 19.392 1.00 38.06 76 GLY A C 1
ATOM 607 O O . GLY A 1 76 ? 8.698 -18.553 18.951 1.00 38.06 76 GLY A O 1
ATOM 608 N N . PRO A 1 77 ? 10.892 -18.466 18.561 1.00 34.91 77 PRO A N 1
ATOM 609 C CA . PRO A 1 77 ? 10.745 -18.590 17.110 1.00 34.91 77 PRO A CA 1
ATOM 610 C C . PRO A 1 77 ? 10.140 -19.945 16.707 1.00 34.91 77 PRO A C 1
ATOM 612 O O . PRO A 1 77 ? 10.249 -20.914 17.459 1.00 34.91 77 PRO A O 1
ATOM 615 N N . PRO A 1 78 ? 9.482 -20.030 15.536 1.00 40.53 78 PRO A N 1
ATOM 616 C CA . PRO A 1 78 ? 8.959 -21.289 15.029 1.00 40.53 78 PRO A CA 1
ATOM 617 C C . PRO A 1 78 ? 10.139 -22.194 14.655 1.00 40.53 78 PRO A C 1
ATOM 619 O O . PRO A 1 78 ? 11.220 -21.699 14.365 1.00 40.53 78 PRO A O 1
ATOM 622 N N . PHE A 1 79 ? 9.898 -23.498 14.594 1.00 39.19 79 PHE A N 1
ATOM 623 C CA . PHE A 1 79 ? 10.835 -24.576 14.251 1.00 39.19 79 PHE A CA 1
ATOM 624 C C . PHE A 1 79 ? 11.497 -25.288 15.442 1.00 39.19 79 PHE A C 1
ATOM 626 O O . PHE A 1 79 ? 12.538 -24.897 15.955 1.00 39.19 79 PHE A O 1
ATOM 633 N N . ARG A 1 80 ? 10.908 -26.462 15.723 1.00 42.78 80 ARG A N 1
ATOM 634 C CA . ARG A 1 80 ? 11.454 -27.624 16.443 1.00 42.78 80 ARG A CA 1
ATOM 635 C C . ARG A 1 80 ? 11.545 -27.511 17.964 1.00 42.78 80 ARG A C 1
ATOM 637 O O . ARG A 1 80 ? 12.624 -27.371 18.523 1.00 42.78 80 ARG A O 1
ATOM 644 N N . THR A 1 81 ? 10.429 -27.808 18.615 1.00 40.44 81 THR A N 1
ATOM 645 C CA . THR A 1 81 ? 10.444 -28.519 19.898 1.00 40.44 81 THR A CA 1
ATOM 646 C C . THR A 1 81 ? 9.361 -29.589 19.860 1.00 40.44 81 THR A C 1
ATOM 648 O O . THR A 1 81 ? 8.193 -29.271 19.658 1.00 40.44 81 THR A O 1
ATOM 651 N N . GLU A 1 82 ? 9.753 -30.856 20.014 1.00 44.81 82 GLU A N 1
ATOM 652 C CA . GLU A 1 82 ? 8.863 -31.975 20.353 1.00 44.81 82 GLU A CA 1
ATOM 653 C C . GLU A 1 82 ? 8.288 -31.729 21.760 1.00 44.81 82 GLU A C 1
ATOM 655 O O . GLU A 1 82 ? 8.725 -32.319 22.745 1.00 44.81 82 GLU A O 1
ATOM 660 N N . GLY A 1 83 ? 7.370 -30.769 21.881 1.00 48.31 83 GLY A N 1
ATOM 661 C CA . GLY A 1 83 ? 6.656 -30.496 23.123 1.00 48.31 83 GLY A CA 1
ATOM 662 C C . GLY A 1 83 ? 5.662 -31.616 23.421 1.00 48.31 83 GLY A C 1
ATOM 663 O O . GLY A 1 83 ? 5.011 -32.139 22.510 1.00 48.31 83 GLY A O 1
ATOM 664 N N . ALA A 1 84 ? 5.536 -31.989 24.695 1.00 50.84 84 ALA A N 1
ATOM 665 C CA . ALA A 1 84 ? 4.501 -32.912 25.139 1.00 50.84 84 ALA A CA 1
ATOM 666 C C . ALA A 1 84 ? 3.120 -32.335 24.778 1.00 50.84 84 ALA A C 1
ATOM 668 O O . ALA A 1 84 ? 2.826 -31.163 25.012 1.00 50.84 84 ALA A O 1
ATOM 669 N N . ARG A 1 85 ? 2.285 -33.153 24.135 1.00 55.97 85 ARG A N 1
ATOM 670 C CA . ARG A 1 85 ? 0.906 -32.794 23.796 1.00 55.97 85 ARG A CA 1
ATOM 671 C C . ARG A 1 85 ? 0.028 -33.040 25.021 1.00 55.97 85 ARG A C 1
ATOM 673 O O . ARG A 1 85 ? -0.199 -34.197 25.374 1.00 55.97 85 ARG A O 1
ATOM 680 N N . ARG A 1 86 ? -0.493 -31.985 25.648 1.00 63.31 86 ARG A N 1
ATOM 681 C CA . ARG A 1 86 ? -1.468 -32.080 26.743 1.00 63.31 86 ARG A CA 1
ATOM 682 C C . ARG A 1 86 ? -2.878 -32.201 26.173 1.00 63.31 86 ARG A C 1
ATOM 684 O O . ARG A 1 86 ? -3.295 -31.354 25.389 1.00 63.31 86 ARG A O 1
ATOM 691 N N . ALA A 1 87 ? -3.624 -33.230 26.572 1.00 64.88 87 ALA A N 1
ATOM 692 C CA . ALA A 1 87 ? -5.047 -33.330 26.248 1.00 64.88 87 ALA A CA 1
ATOM 693 C C . ALA A 1 87 ? -5.829 -32.214 26.960 1.00 64.88 87 ALA A C 1
ATOM 695 O O . ALA A 1 87 ? -5.605 -31.978 28.147 1.00 64.88 87 ALA A O 1
ATOM 696 N N . ILE A 1 88 ? -6.729 -31.548 26.237 1.00 68.88 88 ILE A N 1
ATOM 697 C CA . ILE A 1 88 ? -7.610 -30.508 26.775 1.00 68.88 88 ILE A CA 1
ATOM 698 C C . ILE A 1 88 ? -9.066 -30.917 26.556 1.00 68.88 88 ILE A C 1
ATOM 700 O O . ILE A 1 88 ? -9.440 -31.326 25.453 1.00 68.88 88 ILE A O 1
ATOM 704 N N . GLY A 1 89 ? -9.878 -30.786 27.605 1.00 75.19 89 GLY A N 1
ATOM 705 C CA . GLY A 1 89 ? -11.313 -31.056 27.576 1.00 75.19 89 GLY A CA 1
ATOM 706 C C . GLY A 1 89 ? -12.112 -30.147 28.509 1.00 75.19 89 GLY A C 1
ATOM 707 O O . GLY A 1 89 ? -11.653 -29.080 28.917 1.00 75.19 89 GLY A O 1
ATOM 708 N N . MET A 1 90 ? -13.326 -30.579 28.862 1.00 81.25 90 MET A N 1
ATOM 709 C CA . MET A 1 90 ? -14.286 -29.786 29.648 1.00 81.25 90 MET A CA 1
ATOM 710 C C . MET A 1 90 ? -13.684 -29.184 30.922 1.00 81.25 90 MET A C 1
ATOM 712 O O . MET A 1 90 ? -13.908 -28.011 31.207 1.00 81.25 90 MET A O 1
ATOM 716 N N . ILE A 1 91 ? -12.856 -29.942 31.643 1.00 77.06 91 ILE A N 1
ATOM 717 C CA . ILE A 1 91 ? -12.238 -29.481 32.890 1.00 77.06 91 ILE A CA 1
ATOM 718 C C . ILE A 1 91 ? -11.276 -28.303 32.672 1.00 77.06 91 ILE A C 1
ATOM 720 O O . ILE A 1 91 ? -11.190 -27.394 33.491 1.00 77.06 91 ILE A O 1
ATOM 724 N N . ASP A 1 92 ? -10.588 -28.250 31.540 1.00 72.50 92 ASP A N 1
ATOM 725 C CA . ASP A 1 92 ? -9.589 -27.220 31.276 1.00 72.50 92 ASP A CA 1
ATOM 726 C C . ASP A 1 92 ? -10.223 -25.891 30.831 1.00 72.50 92 ASP A C 1
ATOM 728 O O . ASP A 1 92 ? -9.639 -24.825 31.038 1.00 72.50 92 ASP A O 1
ATOM 732 N N . VAL A 1 93 ? -11.436 -25.931 30.264 1.00 75.31 93 VAL A N 1
ATOM 733 C CA . VAL A 1 93 ? -12.142 -24.748 29.721 1.00 75.31 93 VAL A CA 1
ATOM 734 C C . VAL A 1 93 ? -13.328 -24.314 30.575 1.00 75.31 93 VAL A C 1
ATOM 736 O O . VAL A 1 93 ? -13.532 -23.116 30.762 1.00 75.31 93 VAL A O 1
ATOM 739 N N . HIS A 1 94 ? -14.071 -25.268 31.130 1.00 76.81 94 HIS A N 1
ATOM 740 C CA . HIS A 1 94 ? -15.220 -25.036 32.000 1.00 76.81 94 HIS A CA 1
ATOM 741 C C . HIS A 1 94 ? -14.980 -25.484 33.441 1.00 76.81 94 HIS A C 1
ATOM 743 O O . HIS A 1 94 ? -15.867 -25.283 34.250 1.00 76.81 94 HIS A O 1
ATOM 749 N N . GLU A 1 95 ? -13.827 -26.070 33.810 1.00 74.50 95 GLU A N 1
ATOM 750 C CA . GLU A 1 95 ? -13.546 -26.505 35.205 1.00 74.50 95 GLU A CA 1
ATOM 751 C C . GLU A 1 95 ? -14.600 -27.472 35.795 1.00 74.50 95 GLU A C 1
ATOM 753 O O . GLU A 1 95 ? -14.598 -27.767 36.991 1.00 74.50 95 GLU A O 1
ATOM 758 N N . VAL A 1 96 ? -15.444 -28.043 34.933 1.00 75.69 96 VAL A N 1
ATOM 759 C CA . VAL A 1 96 ? -16.427 -29.083 35.236 1.00 75.69 96 VAL A CA 1
ATOM 760 C C . VAL A 1 96 ? -16.291 -30.207 34.215 1.00 75.69 96 VAL A C 1
ATOM 762 O O . VAL A 1 96 ? -15.842 -29.990 33.094 1.00 75.69 96 VAL A O 1
ATOM 765 N N . ASP A 1 97 ? -16.680 -31.415 34.596 1.00 76.88 97 ASP A N 1
ATOM 766 C CA . ASP A 1 97 ? -16.728 -32.608 33.742 1.00 76.88 97 ASP A CA 1
ATOM 767 C C . ASP A 1 97 ? -18.171 -33.032 33.407 1.00 76.88 97 ASP A C 1
ATOM 769 O O . ASP A 1 97 ? -18.396 -34.068 32.783 1.00 76.88 97 ASP A O 1
ATOM 773 N N . THR A 1 98 ? -19.155 -32.213 33.790 1.00 80.12 98 THR A N 1
ATOM 774 C CA . THR A 1 98 ? -20.581 -32.435 33.525 1.00 80.12 98 THR A CA 1
ATOM 775 C C . THR A 1 98 ? -21.077 -31.586 32.347 1.00 80.12 98 THR A C 1
ATOM 777 O O . THR A 1 98 ? -20.450 -30.577 32.018 1.00 80.12 98 THR A O 1
ATOM 780 N N . PRO A 1 99 ? -22.203 -31.958 31.700 1.00 83.69 99 PRO A N 1
ATOM 781 C CA . PRO A 1 99 ? -22.777 -31.164 30.618 1.00 83.69 99 PRO A CA 1
ATOM 782 C C . PRO A 1 99 ? -23.096 -29.724 31.040 1.00 83.69 99 PRO A C 1
ATOM 784 O O . PRO A 1 99 ? -23.743 -29.473 32.061 1.00 83.69 99 PRO A O 1
ATOM 787 N N . VAL A 1 100 ? -22.666 -28.780 30.209 1.00 82.62 100 VAL A N 1
ATOM 788 C CA . VAL A 1 100 ? -22.741 -27.332 30.424 1.00 82.62 100 VAL A CA 1
ATOM 789 C C . VAL A 1 100 ? -23.881 -26.777 29.579 1.00 82.62 100 VAL A C 1
ATOM 791 O O . VAL A 1 100 ? -23.861 -26.908 28.359 1.00 82.62 100 VAL A O 1
ATOM 794 N N . LEU A 1 101 ? -24.881 -26.156 30.212 1.00 82.31 101 LEU A N 1
ATOM 795 C CA . LEU A 1 101 ? -25.990 -25.521 29.491 1.00 82.31 101 LEU A CA 1
ATOM 796 C C . LEU A 1 101 ? -25.465 -24.365 28.626 1.00 82.31 101 LEU A C 1
ATOM 798 O O . LEU A 1 101 ? -24.809 -23.461 29.146 1.00 82.31 101 LEU A O 1
ATOM 802 N N . ALA A 1 102 ? -25.777 -24.387 27.331 1.00 85.44 102 ALA A N 1
ATOM 803 C CA . ALA A 1 102 ? -25.227 -23.491 26.319 1.00 85.44 102 ALA A CA 1
ATOM 804 C C . ALA A 1 102 ? -26.018 -22.179 26.185 1.00 85.44 102 ALA A C 1
ATOM 806 O O . ALA A 1 102 ? -26.472 -21.813 25.101 1.00 85.44 102 ALA A O 1
ATOM 807 N N . THR A 1 103 ? -26.202 -21.451 27.290 1.00 77.81 103 THR A N 1
ATOM 808 C CA . THR A 1 103 ? -27.065 -20.250 27.327 1.00 77.81 103 THR A CA 1
ATOM 809 C C . THR A 1 103 ? -26.587 -19.102 26.433 1.00 77.81 103 THR A C 1
ATOM 811 O O . THR A 1 103 ? -27.348 -18.179 26.161 1.00 77.81 103 THR A O 1
ATOM 814 N N . TRP A 1 104 ? -25.333 -19.137 25.977 1.00 80.25 104 TRP A N 1
ATOM 815 C CA . TRP A 1 104 ? -24.741 -18.129 25.093 1.00 80.25 104 TRP A CA 1
ATOM 816 C C . TRP A 1 104 ? -24.987 -18.389 23.603 1.00 80.25 104 TRP A C 1
ATOM 818 O O . TRP A 1 104 ? -24.581 -17.583 22.770 1.00 80.25 104 TRP A O 1
ATOM 828 N N . ILE A 1 105 ? -25.632 -19.503 23.253 1.00 83.12 105 ILE A N 1
ATOM 829 C CA . ILE A 1 105 ? -25.915 -19.868 21.866 1.00 83.12 105 ILE A CA 1
ATOM 830 C C . ILE A 1 105 ? -27.291 -19.341 21.463 1.00 83.12 105 ILE A C 1
ATOM 832 O O . ILE A 1 105 ? -28.297 -19.645 22.105 1.00 83.12 105 ILE A O 1
ATOM 836 N N . THR A 1 106 ? -27.330 -18.549 20.392 1.00 81.19 106 THR A N 1
ATOM 837 C CA . THR A 1 106 ? -28.556 -18.155 19.687 1.00 81.19 106 THR A CA 1
ATOM 838 C C . THR A 1 106 ? -28.302 -18.271 18.190 1.00 81.19 106 THR A C 1
ATOM 840 O O . THR A 1 106 ? -27.536 -17.480 17.644 1.00 81.19 106 THR A O 1
ATOM 843 N N . CYS A 1 107 ? -28.872 -19.290 17.552 1.00 83.75 107 CYS A N 1
ATOM 844 C CA . CYS A 1 107 ? -28.720 -19.571 16.127 1.00 83.75 107 CYS A CA 1
ATOM 845 C C . CYS A 1 107 ? -29.686 -20.675 15.676 1.00 83.75 107 CYS A C 1
ATOM 847 O O . CYS A 1 107 ? -30.243 -21.405 16.500 1.00 83.75 107 CYS A O 1
ATOM 849 N N . ASP A 1 108 ? -29.831 -20.819 14.361 1.00 85.50 108 ASP A N 1
ATOM 850 C CA . ASP A 1 108 ? -30.462 -21.989 13.756 1.00 85.50 108 ASP A CA 1
ATOM 851 C C . ASP A 1 108 ? -29.395 -23.085 13.545 1.00 85.50 108 ASP A C 1
ATOM 853 O O . ASP A 1 108 ? -28.290 -22.810 13.068 1.00 85.50 108 ASP A O 1
ATOM 857 N N . LEU A 1 109 ? -29.707 -24.321 13.944 1.00 84.69 109 LEU A N 1
ATOM 858 C CA . LEU A 1 109 ? -28.846 -25.501 13.822 1.00 84.69 109 LEU A CA 1
ATOM 859 C C . LEU A 1 109 ? -29.367 -26.420 12.720 1.00 84.69 109 LEU A C 1
ATOM 861 O O . LEU A 1 109 ? -30.568 -26.684 12.657 1.00 84.69 109 LEU A O 1
ATOM 865 N N . VAL A 1 110 ? -28.454 -26.961 11.911 1.00 81.88 110 VAL A N 1
ATOM 866 C CA . VAL A 1 110 ? -28.759 -27.903 10.829 1.00 81.88 110 VAL A CA 1
ATOM 867 C C . VAL A 1 110 ? -28.041 -29.225 11.086 1.00 81.88 110 VAL A C 1
ATOM 869 O O . VAL A 1 110 ? -26.820 -29.256 11.251 1.00 81.88 110 VAL A O 1
ATOM 872 N N . CYS A 1 111 ? -28.804 -30.317 11.122 1.00 83.06 111 CYS A N 1
ATOM 873 C CA . CYS A 1 111 ? -28.325 -31.654 11.471 1.00 83.06 111 CYS A CA 1
ATOM 874 C C . CYS A 1 111 ? -28.735 -32.680 10.393 1.00 83.06 111 CYS A C 1
ATOM 876 O O . CYS A 1 111 ? -29.907 -33.045 10.336 1.00 83.06 111 CYS A O 1
ATOM 878 N N . PRO A 1 112 ? -27.832 -33.153 9.513 1.00 79.50 112 PRO A N 1
ATOM 879 C CA . PRO A 1 112 ? -28.155 -34.176 8.512 1.00 79.50 112 PRO A CA 1
ATOM 880 C C . PRO A 1 112 ? -28.504 -35.527 9.153 1.00 79.50 112 PRO A C 1
ATOM 882 O O . PRO A 1 112 ? -27.824 -35.961 10.082 1.00 79.50 112 PRO A O 1
ATOM 885 N N . SER A 1 113 ? -29.529 -36.210 8.636 1.00 73.06 113 SER A N 1
ATOM 886 C CA . SER A 1 113 ? -29.944 -37.545 9.080 1.00 73.06 113 SER A CA 1
ATOM 887 C C . SER A 1 113 ? -29.219 -38.663 8.316 1.00 73.06 113 SER A C 1
ATOM 889 O O . SER A 1 113 ? -28.999 -38.574 7.104 1.00 73.06 113 SER A O 1
ATOM 891 N N . GLY A 1 114 ? -28.860 -39.731 9.036 1.00 61.72 114 GLY A N 1
ATOM 892 C CA . GLY A 1 114 ? -28.278 -40.956 8.480 1.00 61.72 114 GLY A CA 1
ATOM 893 C C . GLY A 1 114 ? -26.996 -41.407 9.185 1.00 61.72 114 GLY A C 1
ATOM 894 O O . GLY A 1 114 ? -26.123 -40.599 9.494 1.00 61.72 114 GLY A O 1
ATOM 895 N N . GLU A 1 115 ? -26.866 -42.720 9.399 1.00 50.09 115 GLU A N 1
ATOM 896 C CA . GLU A 1 115 ? -25.627 -43.364 9.838 1.00 50.09 115 GLU A CA 1
ATOM 897 C C . GLU A 1 115 ? -24.975 -44.095 8.661 1.00 50.09 115 GLU A C 1
ATOM 899 O O . GLU A 1 115 ? -25.528 -45.048 8.111 1.00 50.09 115 GLU A O 1
ATOM 904 N N . ALA A 1 116 ? -23.748 -43.717 8.321 1.00 46.69 116 ALA A N 1
ATOM 905 C CA . ALA A 1 116 ? -22.822 -44.645 7.692 1.00 46.69 116 ALA A CA 1
ATOM 906 C C . ALA A 1 116 ? -21.633 -44.822 8.644 1.00 46.69 116 ALA A C 1
ATOM 908 O O . ALA A 1 116 ? -20.892 -43.887 8.959 1.00 46.69 116 ALA A O 1
ATOM 909 N N . ALA A 1 117 ? -21.513 -46.034 9.193 1.00 40.62 117 ALA A N 1
ATOM 910 C CA . ALA A 1 117 ? -20.514 -46.357 10.199 1.00 40.62 117 ALA A CA 1
ATOM 911 C C . ALA A 1 117 ? -19.102 -46.062 9.661 1.00 40.62 117 ALA A C 1
ATOM 913 O O . ALA A 1 117 ? -18.623 -46.721 8.740 1.00 40.62 117 ALA A O 1
ATOM 914 N N . GLY A 1 118 ? -18.432 -45.069 10.251 1.00 47.56 118 GLY A N 1
ATOM 915 C CA . GLY A 1 118 ? -17.059 -44.696 9.903 1.00 47.56 118 GLY A CA 1
ATOM 916 C C . GLY A 1 118 ? -16.894 -43.710 8.739 1.00 47.56 118 GLY A C 1
ATOM 917 O O . GLY A 1 118 ? -15.757 -43.512 8.314 1.00 47.56 118 GLY A O 1
ATOM 918 N N . THR A 1 119 ? -17.959 -43.075 8.237 1.00 49.69 119 THR A N 1
ATOM 919 C CA . THR A 1 119 ? -17.878 -42.059 7.164 1.00 49.69 119 THR A CA 1
ATOM 920 C C . THR A 1 119 ? -18.207 -40.652 7.669 1.00 49.69 119 THR A C 1
ATOM 922 O O . THR A 1 119 ? -19.034 -40.503 8.568 1.00 49.69 119 THR A O 1
ATOM 925 N N . GLN A 1 120 ? -17.588 -39.611 7.099 1.00 54.84 120 GLN A N 1
ATOM 926 C CA . GLN A 1 120 ? -17.976 -38.218 7.370 1.00 54.84 120 GLN A CA 1
ATOM 927 C C . GLN A 1 120 ? -19.191 -37.836 6.505 1.00 54.84 120 GLN A C 1
ATOM 929 O O . GLN A 1 120 ? -19.445 -38.482 5.494 1.00 54.84 120 GLN A O 1
ATOM 934 N N . TRP A 1 121 ? -19.967 -36.807 6.870 1.00 58.72 121 TRP A N 1
ATOM 935 C CA . TRP A 1 121 ? -21.153 -36.413 6.082 1.00 58.72 121 TRP A CA 1
ATOM 936 C C . TRP A 1 121 ? -20.806 -35.984 4.648 1.00 58.72 121 TRP A C 1
ATOM 938 O O . TRP A 1 121 ? -21.609 -36.181 3.745 1.00 58.72 121 TRP A O 1
ATOM 948 N N . GLU A 1 122 ? -19.578 -35.509 4.407 1.00 58.16 122 GLU A N 1
ATOM 949 C CA . GLU A 1 122 ? -19.055 -35.246 3.059 1.00 58.16 122 GLU A CA 1
ATOM 950 C C . GLU A 1 122 ? -19.054 -36.503 2.167 1.00 58.16 122 GLU A C 1
ATOM 952 O O . GLU A 1 122 ? -19.053 -36.389 0.939 1.00 58.16 122 GLU A O 1
ATOM 957 N N . ASP A 1 123 ? -19.082 -37.696 2.769 1.00 64.81 123 ASP A N 1
ATOM 958 C CA . ASP A 1 123 ? -19.016 -38.992 2.099 1.00 64.81 123 ASP A CA 1
ATOM 959 C C . ASP A 1 123 ? -20.403 -39.626 1.858 1.00 64.81 123 ASP A C 1
ATOM 961 O O . ASP A 1 123 ? -20.484 -40.640 1.159 1.00 64.81 123 ASP A O 1
ATOM 965 N N . PHE A 1 124 ? -21.498 -39.041 2.370 1.00 70.69 124 PHE A N 1
ATOM 966 C CA . PHE A 1 124 ? -22.867 -39.523 2.132 1.00 70.69 124 PHE A CA 1
ATOM 967 C C . PHE A 1 124 ? -23.853 -38.392 1.795 1.00 70.69 124 PHE A C 1
ATOM 969 O O . PHE A 1 124 ? -23.563 -37.212 1.941 1.00 70.69 124 PHE A O 1
ATOM 976 N N . ILE A 1 125 ? -25.018 -38.745 1.249 1.00 74.19 125 ILE A N 1
ATOM 977 C CA . ILE A 1 125 ? -26.110 -37.795 0.991 1.00 74.19 125 ILE A CA 1
ATOM 978 C C . ILE A 1 125 ? -27.202 -38.106 2.020 1.00 74.19 125 ILE A C 1
ATOM 980 O O . ILE A 1 125 ? -27.729 -39.218 1.968 1.00 74.19 125 ILE A O 1
ATOM 984 N N . PRO A 1 126 ? -27.521 -37.192 2.953 1.00 77.00 126 PRO A N 1
ATOM 985 C CA . PRO A 1 126 ? -28.518 -37.449 3.989 1.00 77.00 126 PRO A CA 1
ATOM 986 C C . PRO A 1 126 ? -29.918 -37.579 3.387 1.00 77.00 126 PRO A C 1
ATOM 988 O O . PRO A 1 126 ? -30.224 -36.932 2.387 1.00 77.00 126 PRO A O 1
ATOM 991 N N . GLU A 1 127 ? -30.785 -38.396 3.982 1.00 79.81 127 GLU A N 1
ATOM 992 C CA . GLU A 1 127 ? -32.170 -38.551 3.503 1.00 79.81 127 GLU A CA 1
ATOM 993 C C . GLU A 1 127 ? -33.074 -37.397 3.965 1.00 79.81 127 GLU A C 1
ATOM 995 O O . GLU A 1 127 ? -34.049 -37.046 3.297 1.00 79.81 127 GLU A O 1
ATOM 1000 N N . SER A 1 128 ? -32.731 -36.765 5.085 1.00 80.94 128 SER A N 1
ATOM 1001 C CA . SER A 1 128 ? -33.423 -35.615 5.667 1.00 80.94 128 SER A CA 1
ATOM 1002 C C . SER A 1 128 ? -32.471 -34.778 6.531 1.00 80.94 128 SER A C 1
ATOM 1004 O O . SER A 1 128 ? -31.320 -35.144 6.753 1.00 80.94 128 SER A O 1
ATOM 1006 N N . PHE A 1 129 ? -32.934 -33.629 7.008 1.00 83.44 129 PHE A N 1
ATOM 1007 C CA . PHE A 1 129 ? -32.228 -32.759 7.941 1.00 83.44 129 PHE A CA 1
ATOM 1008 C C . PHE A 1 129 ? -33.143 -32.439 9.121 1.00 83.44 129 PHE A C 1
ATOM 1010 O O . PHE A 1 129 ? -34.312 -32.114 8.928 1.00 83.44 129 PHE A O 1
ATOM 1017 N N . ILE A 1 130 ? -32.616 -32.502 10.338 1.00 85.12 130 ILE A N 1
ATOM 1018 C CA . ILE A 1 130 ? -33.268 -31.968 11.532 1.00 85.12 130 ILE A CA 1
ATOM 1019 C C . ILE A 1 130 ? -32.796 -30.531 11.715 1.00 85.12 130 ILE A C 1
ATOM 1021 O O . ILE A 1 130 ? -31.594 -30.255 11.727 1.00 85.12 130 ILE A O 1
ATOM 1025 N N . LEU A 1 131 ? -33.750 -29.617 11.841 1.00 86.06 131 LEU A N 1
ATOM 1026 C CA . LEU A 1 131 ? -33.504 -28.197 12.048 1.00 86.06 131 LEU A CA 1
ATOM 1027 C C . LEU A 1 131 ? -33.953 -27.808 13.455 1.00 86.06 131 LEU A C 1
ATOM 1029 O O . LEU A 1 131 ? -35.039 -28.203 13.881 1.00 86.06 131 LEU A O 1
ATOM 1033 N N . PHE A 1 132 ? -33.148 -27.006 14.151 1.00 86.50 132 PHE A N 1
ATOM 1034 C CA . PHE A 1 132 ? -33.501 -26.422 15.448 1.00 86.50 132 PHE A CA 1
ATOM 1035 C C . PHE A 1 132 ? -33.341 -24.907 15.405 1.00 86.50 132 PHE A C 1
ATOM 1037 O O . PHE A 1 132 ? -32.312 -24.426 14.940 1.00 86.50 132 PHE A O 1
ATOM 1044 N N . ARG A 1 133 ? -34.281 -24.159 15.986 1.00 87.12 133 ARG A N 1
ATOM 1045 C CA . ARG A 1 133 ? -34.042 -22.762 16.366 1.00 87.12 133 ARG A CA 1
ATOM 1046 C C . ARG A 1 133 ? -33.677 -22.685 17.832 1.00 87.12 133 ARG A C 1
ATOM 1048 O O . ARG A 1 133 ? -34.496 -23.027 18.685 1.00 87.12 133 ARG A O 1
ATOM 1055 N N . VAL A 1 134 ? -32.478 -22.196 18.123 1.00 84.75 134 VAL A N 1
ATOM 1056 C CA . VAL A 1 134 ? -31.991 -22.020 19.489 1.00 84.75 134 VAL A CA 1
ATOM 1057 C C . VAL A 1 134 ? -31.942 -20.538 19.839 1.00 84.75 134 VAL A C 1
ATOM 1059 O O . VAL A 1 134 ? -31.309 -19.753 19.140 1.00 84.75 134 VAL A O 1
ATOM 1062 N N . VAL A 1 135 ? -32.559 -20.156 20.956 1.00 77.75 135 VAL A N 1
ATOM 1063 C CA . VAL A 1 135 ? -32.473 -18.811 21.538 1.00 77.75 135 VAL A CA 1
ATOM 1064 C C . VAL A 1 135 ? -32.014 -18.932 22.983 1.00 77.75 135 VAL A C 1
ATOM 1066 O O . VAL A 1 135 ? -32.690 -19.530 23.815 1.00 77.75 135 VAL A O 1
ATOM 1069 N N . ARG A 1 136 ? -30.832 -18.387 23.288 1.00 74.56 136 ARG A N 1
ATOM 1070 C CA . ARG A 1 136 ? -30.173 -18.483 24.605 1.00 74.56 136 ARG A CA 1
ATOM 1071 C C . ARG A 1 136 ? -30.109 -19.918 25.150 1.00 74.56 136 ARG A C 1
ATOM 1073 O O . ARG A 1 136 ? -30.384 -20.176 26.322 1.00 74.56 136 ARG A O 1
ATOM 1080 N N . GLY A 1 137 ? -29.757 -20.863 24.281 1.00 80.88 137 GLY A N 1
ATOM 1081 C CA . GLY A 1 137 ? -29.678 -22.290 24.597 1.00 80.88 137 GLY A CA 1
ATOM 1082 C C . GLY A 1 137 ? -31.025 -23.019 24.684 1.00 80.88 137 GLY A C 1
ATOM 1083 O O . GLY A 1 137 ? -31.023 -24.220 24.942 1.00 80.88 137 GLY A O 1
ATOM 1084 N N . MET A 1 138 ? -32.160 -22.346 24.472 1.00 78.88 138 MET A N 1
ATOM 1085 C CA . MET A 1 138 ? -33.494 -22.955 24.428 1.00 78.88 138 MET A CA 1
ATOM 1086 C C . MET A 1 138 ? -33.895 -23.271 22.989 1.00 78.88 138 MET A C 1
ATOM 1088 O O . MET A 1 138 ? -33.804 -22.400 22.130 1.00 78.88 138 MET A O 1
ATOM 1092 N N . VAL A 1 139 ? -34.360 -24.491 22.730 1.00 85.94 139 VAL A N 1
ATOM 1093 C CA . VAL A 1 139 ? -34.927 -24.892 21.439 1.00 85.94 139 VAL A CA 1
ATOM 1094 C C . VAL A 1 139 ? -36.367 -24.389 21.369 1.00 85.94 139 VAL A C 1
ATOM 1096 O O . VAL A 1 139 ? -37.232 -24.903 22.073 1.00 85.94 139 VAL A O 1
ATOM 1099 N N . ILE A 1 140 ? -36.616 -23.378 20.539 1.00 82.31 140 ILE A N 1
ATOM 1100 C CA . ILE A 1 140 ? -37.939 -22.745 20.400 1.00 82.31 140 ILE A CA 1
ATOM 1101 C C . ILE A 1 140 ? -38.709 -23.214 19.159 1.00 82.31 140 ILE A C 1
ATOM 1103 O O . ILE A 1 140 ? -39.923 -23.053 19.089 1.00 82.31 140 ILE A O 1
ATOM 1107 N N . ALA A 1 141 ? -38.018 -23.813 18.190 1.00 84.12 141 ALA A N 1
ATOM 1108 C CA . ALA A 1 141 ? -38.629 -24.427 17.016 1.00 84.12 141 ALA A CA 1
ATOM 1109 C C . ALA A 1 141 ? -37.817 -25.647 16.579 1.00 84.12 141 ALA A C 1
ATOM 1111 O O . ALA A 1 141 ? -36.592 -25.674 16.745 1.00 84.12 141 ALA A O 1
ATOM 1112 N N . GLN A 1 142 ? -38.502 -26.639 16.016 1.00 86.81 142 GLN A N 1
ATOM 1113 C CA . GLN A 1 142 ? -37.901 -27.878 15.535 1.00 86.81 142 GLN A CA 1
ATOM 1114 C C . GLN A 1 142 ? -38.680 -28.421 14.337 1.00 86.81 142 GLN A C 1
ATOM 1116 O O . GLN A 1 142 ? -39.908 -28.442 14.351 1.00 86.81 142 GLN A O 1
ATOM 1121 N N . MET A 1 143 ? -37.972 -28.949 13.335 1.00 84.69 143 MET A N 1
ATOM 1122 C CA . MET A 1 143 ? -38.606 -29.690 12.240 1.00 84.69 143 MET A CA 1
ATOM 1123 C C . MET A 1 143 ? -37.679 -30.729 11.601 1.00 84.69 143 MET A C 1
ATOM 1125 O O . MET A 1 143 ? -36.456 -30.602 11.647 1.00 84.69 143 MET A O 1
ATOM 1129 N N . LEU A 1 144 ? -38.282 -31.732 10.958 1.00 84.94 144 LEU A N 1
ATOM 1130 C CA . LEU A 1 144 ? -37.608 -32.693 10.086 1.00 84.94 144 LEU A CA 1
ATOM 1131 C C . LEU A 1 144 ? -37.902 -32.330 8.623 1.00 84.94 144 LEU A C 1
ATOM 1133 O O . LEU A 1 144 ? -39.046 -32.418 8.182 1.00 84.94 144 LEU A O 1
ATOM 1137 N N . ALA A 1 145 ? -36.878 -31.939 7.870 1.00 81.69 145 ALA A N 1
ATOM 1138 C CA . ALA A 1 145 ? -36.978 -31.557 6.464 1.00 81.69 145 ALA A CA 1
ATOM 1139 C C . ALA A 1 145 ? -36.448 -32.682 5.550 1.00 81.69 145 ALA A C 1
ATOM 1141 O O . ALA A 1 145 ? -35.279 -33.050 5.672 1.00 81.69 145 ALA A O 1
ATOM 1142 N N . PRO A 1 146 ? -37.243 -33.248 4.623 1.00 80.50 146 PRO A N 1
ATOM 1143 C CA . PRO A 1 146 ? -36.748 -34.253 3.678 1.00 80.50 146 PRO A CA 1
ATOM 1144 C C . PRO A 1 146 ? -35.730 -33.653 2.692 1.00 80.50 146 PRO A C 1
ATOM 1146 O O . PRO A 1 146 ? -35.909 -32.541 2.196 1.00 80.50 146 PRO A O 1
ATOM 1149 N N . ASN A 1 147 ? -34.671 -34.397 2.356 1.00 78.62 147 ASN A N 1
ATOM 1150 C CA . ASN A 1 147 ? -33.661 -33.973 1.382 1.00 78.62 147 ASN A CA 1
ATOM 1151 C C . ASN A 1 147 ? -34.075 -34.347 -0.053 1.00 78.62 147 ASN A C 1
ATOM 1153 O O . ASN A 1 147 ? -33.448 -35.181 -0.713 1.00 78.62 147 ASN A O 1
ATOM 1157 N N . GLU A 1 148 ? -35.151 -33.736 -0.551 1.00 77.56 148 GLU A N 1
ATOM 1158 C CA . GLU A 1 148 ? -35.720 -34.052 -1.874 1.00 77.56 148 GLU A CA 1
ATOM 1159 C C . GLU A 1 148 ? -34.726 -33.823 -3.023 1.00 77.56 148 GLU A C 1
ATOM 1161 O O . GLU A 1 148 ? -34.722 -34.553 -4.015 1.00 77.56 148 GLU A O 1
ATOM 1166 N N . GLN A 1 149 ? -33.839 -32.839 -2.867 1.00 72.69 149 GLN A N 1
ATOM 1167 C CA . GLN A 1 149 ? -32.829 -32.486 -3.865 1.00 72.69 149 GLN A CA 1
ATOM 1168 C C . GLN A 1 149 ? -31.622 -33.433 -3.868 1.00 72.69 149 GLN A C 1
ATOM 1170 O O . GLN A 1 149 ? -30.776 -33.324 -4.755 1.00 72.69 149 GLN A O 1
ATOM 1175 N N . ARG A 1 150 ? -31.529 -34.360 -2.898 1.00 74.44 150 ARG A N 1
ATOM 1176 C CA . ARG A 1 150 ? -30.371 -35.247 -2.695 1.00 74.44 150 ARG A CA 1
ATOM 1177 C C . ARG A 1 150 ? -29.047 -34.476 -2.681 1.00 74.44 150 ARG A C 1
ATOM 1179 O O . ARG A 1 150 ? -28.052 -34.922 -3.255 1.00 74.44 150 ARG A O 1
ATOM 1186 N N . SER A 1 151 ? -29.040 -33.309 -2.039 1.00 70.19 151 SER A N 1
ATOM 1187 C CA . SER A 1 151 ? -27.828 -32.502 -1.901 1.00 70.19 151 SER A CA 1
ATOM 1188 C C . SER A 1 151 ? -27.050 -32.916 -0.658 1.00 70.19 151 SER A C 1
ATOM 1190 O O . SER A 1 151 ? -27.644 -33.233 0.369 1.00 70.19 151 SER A O 1
ATOM 1192 N N . ARG A 1 152 ? -25.716 -32.899 -0.733 1.00 64.56 152 ARG A N 1
ATOM 1193 C CA . ARG A 1 152 ? -24.872 -33.035 0.468 1.00 64.56 152 ARG A CA 1
ATOM 1194 C C . ARG A 1 152 ? -24.979 -31.785 1.337 1.00 64.56 152 ARG A C 1
ATOM 1196 O O . ARG A 1 152 ? -25.172 -31.889 2.539 1.00 64.56 152 ARG A O 1
ATOM 1203 N N . ASP A 1 153 ? -24.948 -30.629 0.680 1.00 63.44 153 ASP A N 1
ATOM 1204 C CA . ASP A 1 153 ? -25.117 -29.306 1.265 1.00 63.44 153 ASP A CA 1
ATOM 1205 C C . ASP A 1 153 ? -26.436 -28.721 0.772 1.00 63.44 153 ASP A C 1
ATOM 1207 O O . ASP A 1 153 ? -26.532 -28.235 -0.358 1.00 63.44 153 ASP A O 1
ATOM 1211 N N . ALA A 1 154 ? -27.489 -28.809 1.575 1.00 59.28 154 ALA A N 1
ATOM 1212 C CA . ALA A 1 154 ? -28.662 -27.985 1.328 1.00 59.28 154 ALA A CA 1
ATOM 1213 C C . ALA A 1 154 ? -28.378 -26.585 1.900 1.00 59.28 154 ALA A C 1
ATOM 1215 O O . ALA A 1 154 ? -28.040 -26.434 3.075 1.00 59.28 154 ALA A O 1
ATOM 1216 N N . ASP A 1 155 ? -28.445 -25.560 1.046 1.00 54.22 155 ASP A N 1
ATOM 1217 C CA . ASP A 1 155 ? -28.226 -24.168 1.445 1.00 54.22 155 ASP A CA 1
ATOM 1218 C C . ASP A 1 155 ? -29.430 -23.661 2.252 1.00 54.22 155 ASP A C 1
ATOM 1220 O O . ASP A 1 155 ? -30.354 -23.036 1.733 1.00 54.22 155 ASP A O 1
ATOM 1224 N N . PHE A 1 156 ? -29.437 -23.974 3.546 1.00 57.25 156 PHE A N 1
ATOM 1225 C CA . PHE A 1 156 ? -30.486 -23.556 4.477 1.00 57.25 156 PHE A CA 1
ATOM 1226 C C . PHE A 1 156 ? -30.320 -22.109 4.971 1.00 57.25 156 PHE A C 1
ATOM 1228 O O . PHE A 1 156 ? -31.105 -21.661 5.807 1.00 57.25 156 PHE A O 1
ATOM 1235 N N . ARG A 1 157 ? -29.347 -21.333 4.456 1.00 48.00 157 ARG A N 1
ATOM 1236 C CA . ARG A 1 157 ? -29.084 -19.946 4.903 1.00 48.00 157 ARG A CA 1
ATOM 1237 C C . ARG A 1 157 ? -30.265 -18.987 4.688 1.00 48.00 157 ARG A C 1
ATOM 1239 O O . ARG A 1 157 ? -30.251 -17.901 5.256 1.00 48.00 157 ARG A O 1
ATOM 1246 N N . GLY A 1 158 ? -31.268 -19.367 3.889 1.00 48.38 158 GLY A N 1
ATOM 1247 C CA . GLY A 1 158 ? -32.438 -18.544 3.557 1.00 48.38 158 GLY A CA 1
ATOM 1248 C C . GLY A 1 158 ? -33.789 -18.990 4.137 1.00 48.38 158 GLY A C 1
ATOM 1249 O O . GLY A 1 158 ? -34.795 -18.387 3.779 1.00 48.38 158 GLY A O 1
ATOM 1250 N N . GLN A 1 159 ? -33.861 -20.026 4.984 1.00 54.66 159 GLN A N 1
ATOM 1251 C CA . GLN A 1 159 ? -35.140 -20.630 5.416 1.00 54.66 159 GLN A CA 1
ATOM 1252 C C . GLN A 1 159 ? -35.481 -20.423 6.900 1.00 54.66 159 GLN A C 1
ATOM 1254 O O . GLN A 1 159 ? -36.081 -21.289 7.538 1.00 54.66 159 GLN A O 1
ATOM 1259 N N . THR A 1 160 ? -35.187 -19.235 7.439 1.00 52.81 160 THR A N 1
ATOM 1260 C CA . THR A 1 160 ? -35.714 -18.775 8.741 1.00 52.81 160 THR A CA 1
ATOM 1261 C C . THR A 1 160 ? -37.237 -18.978 8.832 1.00 52.81 160 THR A C 1
ATOM 1263 O O . THR A 1 160 ? -37.735 -19.356 9.890 1.00 52.81 160 THR A O 1
ATOM 1266 N N . SER A 1 161 ? -37.930 -18.846 7.694 1.00 60.22 161 SER A N 1
ATOM 1267 C CA . SER A 1 161 ? -39.375 -18.998 7.516 1.00 60.22 161 SER A CA 1
ATOM 1268 C C . SER A 1 161 ? -39.930 -20.410 7.724 1.00 60.22 161 SER A C 1
ATOM 1270 O O . SER A 1 161 ? -41.078 -20.531 8.129 1.00 60.22 161 SER A O 1
ATOM 1272 N N . LEU A 1 162 ? -39.161 -21.482 7.489 1.00 66.50 162 LEU A N 1
ATOM 1273 C CA . LEU A 1 162 ? -39.679 -22.845 7.700 1.00 66.50 162 LEU A CA 1
ATOM 1274 C C . LEU A 1 162 ? -39.811 -23.180 9.190 1.00 66.50 162 LEU A C 1
ATOM 1276 O O . LEU A 1 162 ? -40.775 -23.812 9.609 1.00 66.50 162 LEU A O 1
ATOM 1280 N N . LEU A 1 163 ? -38.854 -22.725 10.002 1.00 68.56 163 LEU A N 1
ATOM 1281 C CA . LEU A 1 163 ? -38.908 -22.880 11.456 1.00 68.56 163 LEU A CA 1
ATOM 1282 C C . LEU A 1 163 ? -39.957 -21.954 12.097 1.00 68.56 163 LEU A C 1
ATOM 1284 O O . LEU A 1 163 ? -40.468 -22.288 13.163 1.00 68.56 163 LEU A O 1
ATOM 1288 N N . ASP A 1 164 ? -40.314 -20.837 11.448 1.00 69.62 164 ASP A N 1
ATOM 1289 C CA . ASP A 1 164 ? -41.390 -19.943 11.909 1.00 69.62 164 ASP A CA 1
ATOM 1290 C C . ASP A 1 164 ? -42.766 -20.639 11.905 1.00 69.62 164 ASP A C 1
ATOM 1292 O O . ASP A 1 164 ? -43.621 -20.324 12.731 1.00 69.62 164 ASP A O 1
ATOM 1296 N N . GLU A 1 165 ? -42.977 -21.609 11.007 1.00 65.88 165 GLU A N 1
ATOM 1297 C CA . GLU A 1 165 ? -44.228 -22.374 10.873 1.00 65.88 165 GLU A CA 1
ATOM 1298 C C . GLU A 1 165 ? -44.308 -23.592 11.816 1.00 65.88 165 GLU A C 1
ATOM 1300 O O . GLU A 1 165 ? -45.376 -24.189 11.975 1.00 65.88 165 GLU A O 1
ATOM 1305 N N . HIS A 1 166 ? -43.199 -23.944 12.477 1.00 68.00 166 HIS A N 1
ATOM 1306 C CA . HIS A 1 166 ? -43.079 -25.110 13.358 1.00 68.00 166 HIS A CA 1
ATOM 1307 C C . HIS A 1 166 ? -42.549 -24.750 14.762 1.00 68.00 166 HIS A C 1
ATOM 1309 O O . HIS A 1 166 ? -41.520 -25.287 15.196 1.00 68.00 166 HIS A O 1
ATOM 1315 N N . PRO A 1 167 ? -43.231 -23.856 15.508 1.00 70.50 167 PRO A N 1
ATOM 1316 C CA . PRO A 1 167 ? -42.882 -23.594 16.897 1.00 70.50 167 PRO A CA 1
ATOM 1317 C C . PRO A 1 167 ? -43.095 -24.857 17.739 1.00 70.50 167 PRO A C 1
ATOM 1319 O O . PRO A 1 167 ? -44.081 -25.583 17.571 1.00 70.50 167 PRO A O 1
ATOM 1322 N N . CYS A 1 168 ? -42.190 -25.113 18.680 1.00 64.69 168 CYS A N 1
ATOM 1323 C CA . CYS A 1 168 ? -42.459 -26.096 19.724 1.00 64.69 168 CYS A CA 1
ATOM 1324 C C . CYS A 1 168 ? -43.653 -25.584 20.555 1.00 64.69 168 CYS A C 1
ATOM 1326 O O . CYS A 1 168 ? -43.667 -24.415 20.936 1.00 64.69 168 CYS A O 1
ATOM 1328 N N . GLY A 1 169 ? -44.675 -26.418 20.790 1.00 47.22 169 GLY A N 1
ATOM 1329 C CA . GLY A 1 169 ? -45.906 -25.998 21.477 1.00 47.22 169 GLY A CA 1
ATOM 1330 C C . GLY A 1 169 ? -45.647 -25.347 22.844 1.00 47.22 169 GLY A C 1
ATOM 1331 O O . GLY A 1 169 ? -44.709 -25.729 23.542 1.00 47.22 169 GLY A O 1
ATOM 1332 N N . GLU A 1 170 ? -46.506 -24.395 23.238 1.00 40.88 170 GLU A N 1
ATOM 1333 C CA . GLU A 1 170 ? -46.432 -23.625 24.502 1.00 40.88 170 GLU A CA 1
ATOM 1334 C C . GLU A 1 170 ? -46.481 -24.492 25.784 1.00 40.88 170 GLU A C 1
ATOM 1336 O O . GLU A 1 170 ? -46.271 -23.983 26.883 1.00 40.88 170 GLU A O 1
ATOM 1341 N N . ASP A 1 171 ? -46.669 -25.808 25.655 1.00 36.97 171 ASP A N 1
ATOM 1342 C CA . ASP A 1 171 ? -46.657 -26.798 26.740 1.00 36.97 171 ASP A CA 1
ATOM 1343 C C . ASP A 1 171 ? -45.247 -27.287 27.127 1.00 36.97 171 ASP A C 1
ATOM 1345 O O . ASP A 1 171 ? -45.088 -28.347 27.738 1.00 36.97 171 ASP A O 1
ATOM 1349 N N . ALA A 1 172 ? -44.196 -26.514 26.845 1.00 35.88 172 ALA A N 1
ATOM 1350 C CA . ALA A 1 172 ? -42.945 -26.657 27.581 1.00 35.88 172 ALA A CA 1
ATOM 1351 C C . ALA A 1 172 ? -43.140 -26.081 28.994 1.00 35.88 172 ALA A C 1
ATOM 1353 O O . ALA A 1 172 ? -42.601 -25.029 29.335 1.00 35.88 172 ALA A O 1
ATOM 1354 N N . SER A 1 173 ? -43.929 -26.771 29.831 1.00 34.94 173 SER A N 1
ATOM 1355 C CA . SER A 1 173 ? -43.832 -26.617 31.282 1.00 34.94 173 SER A CA 1
ATOM 1356 C C . SER A 1 173 ? -42.352 -26.634 31.625 1.00 34.94 173 SER A C 1
ATOM 1358 O O . SER A 1 173 ? -41.698 -27.598 31.223 1.00 34.94 173 SER A O 1
ATOM 1360 N N . ASP A 1 174 ? -41.857 -25.578 32.282 1.00 37.16 174 ASP A N 1
ATOM 1361 C CA . ASP A 1 174 ? -40.457 -25.385 32.675 1.00 37.16 174 ASP A CA 1
ATOM 1362 C C . ASP A 1 174 ? -39.908 -26.747 33.139 1.00 37.16 174 ASP A C 1
ATOM 1364 O O . ASP A 1 174 ? -40.282 -27.212 34.223 1.00 37.16 174 ASP A O 1
ATOM 1368 N N . PRO A 1 175 ? -39.191 -27.493 32.274 1.00 32.91 175 PRO A N 1
ATOM 1369 C CA . PRO A 1 175 ? -38.977 -28.909 32.511 1.00 32.91 175 PRO A CA 1
ATOM 1370 C C . PRO A 1 175 ? -38.025 -28.953 33.672 1.00 32.91 175 PRO A C 1
ATOM 1372 O O . PRO A 1 175 ? -36.926 -28.435 33.494 1.00 32.91 175 PRO A O 1
ATOM 1375 N N . GLU A 1 176 ? -38.501 -29.468 34.817 1.00 37.53 176 GLU A N 1
ATOM 1376 C CA . GLU A 1 176 ? -37.818 -29.559 36.110 1.00 37.53 176 GLU A CA 1
ATOM 1377 C C . GLU A 1 176 ? -36.393 -29.030 35.973 1.00 37.53 176 GLU A C 1
ATOM 1379 O O . GLU A 1 176 ? -35.462 -29.790 35.678 1.00 37.53 176 GLU A O 1
ATOM 1384 N N . VAL A 1 177 ? -36.246 -27.688 36.013 1.00 40.16 177 VAL A N 1
ATOM 1385 C CA . VAL A 1 177 ? -34.927 -27.052 36.047 1.00 40.16 177 VAL A CA 1
ATOM 1386 C C . VAL A 1 177 ? -34.226 -27.878 37.094 1.00 40.16 177 VAL A C 1
ATOM 1388 O O . VAL A 1 177 ? -34.784 -27.966 38.186 1.00 40.16 177 VAL A O 1
ATOM 1391 N N . ALA A 1 178 ? -33.131 -28.582 36.774 1.00 39.88 178 ALA A N 1
ATOM 1392 C CA . ALA A 1 178 ? -32.377 -29.266 37.820 1.00 39.88 178 ALA A CA 1
ATOM 1393 C C . ALA A 1 178 ? -32.222 -28.202 38.905 1.00 39.88 178 ALA A C 1
ATOM 1395 O O . ALA A 1 178 ? -31.624 -27.178 38.556 1.00 39.88 178 ALA A O 1
ATOM 1396 N N . PRO A 1 179 ? -32.897 -28.341 40.070 1.00 42.34 179 PRO A N 1
ATOM 1397 C CA . PRO A 1 179 ? -33.469 -27.189 40.761 1.00 42.34 179 PRO A CA 1
ATOM 1398 C C . PRO A 1 179 ? -32.388 -26.141 40.885 1.00 42.34 179 PRO A C 1
ATOM 1400 O O . PRO A 1 179 ? -31.266 -26.524 41.244 1.00 42.34 179 PRO A O 1
ATOM 1403 N N . ALA A 1 180 ? -32.694 -24.879 40.519 1.00 49.28 180 ALA A N 1
ATOM 1404 C CA . ALA A 1 180 ? -31.816 -23.740 40.811 1.00 49.28 180 ALA A CA 1
ATOM 1405 C C . ALA A 1 180 ? -31.205 -24.042 42.170 1.00 49.28 180 ALA A C 1
ATOM 1407 O O . ALA A 1 180 ? -31.992 -24.407 43.054 1.00 49.28 180 ALA A O 1
ATOM 1408 N N . PRO A 1 181 ? -29.867 -24.154 42.259 1.00 53.41 181 PRO A N 1
ATOM 1409 C CA . PRO A 1 181 ? -29.223 -24.886 43.337 1.00 53.41 181 PRO A CA 1
ATOM 1410 C C . PRO A 1 181 ? -29.776 -24.302 44.625 1.00 53.41 181 PRO A C 1
ATOM 1412 O O . PRO A 1 181 ? -29.463 -23.162 44.919 1.00 53.41 181 PRO A O 1
ATOM 1415 N N . GLY A 1 182 ? -30.707 -25.011 45.279 1.00 53.16 182 GLY A N 1
ATOM 1416 C CA . GLY A 1 182 ? -31.654 -24.375 46.199 1.00 53.16 182 GLY A CA 1
ATOM 1417 C C . GLY A 1 182 ? -30.949 -23.882 47.459 1.00 53.16 182 GLY A C 1
ATOM 1418 O O . GLY A 1 182 ? -29.800 -23.463 47.434 1.00 53.16 182 GLY A O 1
ATOM 1419 N N . GLY A 1 183 ? -31.546 -24.038 48.641 1.00 57.72 183 GLY A N 1
ATOM 1420 C CA . GLY A 1 183 ? -30.852 -23.710 49.905 1.00 57.72 183 GLY A CA 1
ATOM 1421 C C . GLY A 1 183 ? -29.444 -24.337 50.097 1.00 57.72 183 GLY A C 1
ATOM 1422 O O . GLY A 1 183 ? -28.735 -23.960 51.027 1.00 57.72 183 GLY A O 1
ATOM 1423 N N . ASP A 1 184 ? -29.019 -25.264 49.227 1.00 72.94 184 ASP A N 1
ATOM 1424 C CA . ASP A 1 184 ? -27.681 -25.861 49.161 1.00 72.94 184 ASP A CA 1
ATOM 1425 C C . ASP A 1 184 ? -26.580 -24.912 48.625 1.00 72.94 184 ASP A C 1
ATOM 1427 O O . ASP A 1 184 ? -25.436 -25.030 49.063 1.00 72.94 184 ASP A O 1
ATOM 1431 N N . LEU A 1 185 ? -26.872 -23.936 47.741 1.00 79.88 185 LEU A N 1
ATOM 1432 C CA . LEU A 1 185 ? -25.837 -23.014 47.216 1.00 79.88 185 LEU A CA 1
ATOM 1433 C C . LEU A 1 185 ? -25.243 -22.133 48.317 1.00 79.88 185 LEU A C 1
ATOM 1435 O O . LEU A 1 185 ? -24.024 -21.997 48.413 1.00 79.88 185 LEU A O 1
ATOM 1439 N N . GLY A 1 186 ? -26.097 -21.588 49.186 1.00 76.06 186 GLY A N 1
ATOM 1440 C CA . GLY A 1 186 ? -25.655 -20.764 50.311 1.00 76.06 186 GLY A CA 1
ATOM 1441 C C . GLY A 1 186 ? -24.738 -21.524 51.269 1.00 76.06 186 GLY A C 1
ATOM 1442 O O . GLY A 1 186 ? -23.748 -20.971 51.734 1.00 76.06 186 GLY A O 1
ATOM 1443 N N . ARG A 1 187 ? -25.004 -22.816 51.510 1.00 74.88 187 ARG A N 1
ATOM 1444 C CA . ARG A 1 187 ? -24.131 -23.665 52.339 1.00 74.88 187 ARG A CA 1
ATOM 1445 C C . ARG A 1 187 ? -22.799 -23.950 51.647 1.00 74.88 187 ARG A C 1
ATOM 1447 O O . ARG A 1 187 ? -21.756 -23.842 52.284 1.00 74.88 187 ARG A O 1
ATOM 1454 N N . ALA A 1 188 ? -22.829 -24.262 50.351 1.00 78.81 188 ALA A N 1
ATOM 1455 C CA . ALA A 1 188 ? -21.629 -24.550 49.566 1.00 78.81 188 ALA A CA 1
ATOM 1456 C C . ALA A 1 188 ? -20.682 -23.339 49.432 1.00 78.81 188 ALA A C 1
ATOM 1458 O O . ALA A 1 188 ? -19.477 -23.526 49.285 1.00 78.81 188 ALA A O 1
ATOM 1459 N N . LEU A 1 189 ? -21.210 -22.112 49.510 1.00 79.06 189 LEU A N 1
ATOM 1460 C CA . LEU A 1 189 ? -20.426 -20.870 49.480 1.00 79.06 189 LEU A CA 1
ATOM 1461 C C . LEU A 1 189 ? -19.709 -20.551 50.803 1.00 79.06 189 LEU A C 1
ATOM 1463 O O . LEU A 1 189 ? -18.720 -19.824 50.782 1.00 79.06 189 LEU A O 1
ATOM 1467 N N . ILE A 1 190 ? -20.189 -21.079 51.936 1.00 72.75 190 ILE A N 1
ATOM 1468 C CA . ILE A 1 190 ? -19.603 -20.839 53.268 1.00 72.75 190 ILE A CA 1
ATOM 1469 C C . ILE A 1 190 ? -18.426 -21.790 53.539 1.00 72.75 190 ILE A C 1
ATOM 1471 O O . ILE A 1 190 ? -17.443 -21.389 54.157 1.00 72.75 190 ILE A O 1
ATOM 1475 N N . GLU A 1 191 ? -18.495 -23.033 53.052 1.00 67.56 191 GLU A N 1
ATOM 1476 C CA . GLU A 1 191 ? -17.445 -24.049 53.216 1.00 67.56 191 GLU A CA 1
ATOM 1477 C C . GLU A 1 191 ? -17.027 -24.638 51.855 1.00 67.56 191 GLU A C 1
ATOM 1479 O O . GLU A 1 191 ? -17.401 -25.769 51.517 1.00 67.56 191 GLU A O 1
ATOM 1484 N N . PRO A 1 192 ? -16.241 -23.906 51.042 1.00 59.34 192 PRO A N 1
ATOM 1485 C CA . PRO A 1 192 ? -15.653 -24.465 49.831 1.00 59.34 192 PRO A CA 1
ATOM 1486 C C . PRO A 1 192 ? -14.584 -25.494 50.242 1.00 59.34 192 PRO A C 1
ATOM 1488 O O . PRO A 1 192 ? -13.430 -25.152 50.468 1.00 59.34 192 PRO A O 1
ATOM 1491 N N . GLY A 1 193 ? -14.991 -26.754 50.431 1.00 62.72 193 GLY A N 1
ATOM 1492 C CA . GLY A 1 193 ? -14.126 -27.854 50.881 1.00 62.72 193 GLY A CA 1
ATOM 1493 C C . GLY A 1 193 ? -13.036 -28.270 49.873 1.00 62.72 193 GLY A C 1
ATOM 1494 O O . GLY A 1 193 ? -12.544 -27.474 49.078 1.00 62.72 193 GLY A O 1
ATOM 1495 N N . GLU A 1 194 ? -12.648 -29.551 49.875 1.00 64.31 194 GLU A N 1
ATOM 1496 C CA . GLU A 1 194 ? -11.622 -30.102 48.967 1.00 64.31 194 GLU A CA 1
ATOM 1497 C C . GLU A 1 194 ? -11.953 -29.915 47.466 1.00 64.31 194 GLU A C 1
ATOM 1499 O O . GLU A 1 194 ? -13.066 -29.550 47.087 1.00 64.31 194 GLU A O 1
ATOM 1504 N N . HIS A 1 195 ? -11.018 -30.239 46.562 1.00 61.62 195 HIS A N 1
ATOM 1505 C CA . HIS A 1 195 ? -11.189 -30.104 45.102 1.00 61.62 195 HIS A CA 1
ATOM 1506 C C . HIS A 1 195 ? -12.512 -30.661 44.535 1.00 61.62 195 HIS A C 1
ATOM 1508 O O . HIS A 1 195 ? -13.007 -30.159 43.524 1.00 61.62 195 HIS A O 1
ATOM 1514 N N . ALA A 1 196 ? -13.086 -31.706 45.136 1.00 59.12 196 ALA A N 1
ATOM 1515 C CA . ALA A 1 196 ? -14.394 -32.233 44.743 1.00 59.12 196 ALA A CA 1
ATOM 1516 C C . ALA A 1 196 ? -15.555 -31.287 45.118 1.00 59.12 196 ALA A C 1
ATOM 1518 O O . ALA A 1 196 ? -16.485 -31.112 44.331 1.00 59.12 196 ALA A O 1
ATOM 1519 N N . ALA A 1 197 ? -15.481 -30.627 46.278 1.00 66.94 197 ALA A N 1
ATOM 1520 C CA . ALA A 1 197 ? -16.452 -29.627 46.715 1.00 66.94 197 ALA A CA 1
ATOM 1521 C C . ALA A 1 197 ? -16.368 -28.350 45.866 1.00 66.94 197 ALA A C 1
ATOM 1523 O O . ALA A 1 197 ? -17.402 -27.843 45.440 1.00 66.94 197 ALA A O 1
ATOM 1524 N N . LYS A 1 198 ? -15.155 -27.895 45.515 1.00 67.56 198 LYS A N 1
ATOM 1525 C CA . LYS A 1 198 ? -14.963 -26.769 44.581 1.00 67.56 198 LYS A CA 1
ATOM 1526 C C . LYS A 1 198 ? -15.555 -27.045 43.192 1.00 67.56 198 LYS A C 1
ATOM 1528 O O . LYS A 1 198 ? -16.221 -26.181 42.633 1.00 67.56 198 LYS A O 1
ATOM 1533 N N . ARG A 1 199 ? -15.407 -28.268 42.663 1.00 68.12 199 ARG A N 1
ATOM 1534 C CA . ARG A 1 199 ? -16.045 -28.693 41.395 1.00 68.12 199 ARG A CA 1
ATOM 1535 C C . ARG A 1 199 ? -17.571 -28.705 41.470 1.00 68.12 199 ARG A C 1
ATOM 1537 O O . ARG A 1 199 ? -18.252 -28.277 40.534 1.00 68.12 199 ARG A O 1
ATOM 1544 N N . ARG A 1 200 ? -18.118 -29.173 42.593 1.00 72.56 200 ARG A N 1
ATOM 1545 C CA . ARG A 1 200 ? -19.563 -29.132 42.840 1.00 72.56 200 ARG A CA 1
ATOM 1546 C C . ARG A 1 200 ? -20.064 -27.687 42.910 1.00 72.56 200 ARG A C 1
ATOM 1548 O O . ARG A 1 200 ? -21.041 -27.369 42.241 1.00 72.56 200 ARG A O 1
ATOM 1555 N N . LEU A 1 201 ? -19.362 -26.813 43.631 1.00 77.75 201 LEU A N 1
ATOM 1556 C CA . LEU A 1 201 ? -19.685 -25.390 43.733 1.00 77.75 201 LEU A CA 1
ATOM 1557 C C . LEU A 1 201 ? -19.624 -24.686 42.369 1.00 77.75 201 LEU A C 1
ATOM 1559 O O . LEU A 1 201 ? -20.565 -23.987 42.012 1.00 77.75 201 LEU A O 1
ATOM 1563 N N . ALA A 1 202 ? -18.581 -24.934 41.574 1.00 74.56 202 ALA A N 1
ATOM 1564 C CA . ALA A 1 202 ? -18.469 -24.444 40.199 1.00 74.56 202 ALA A CA 1
ATOM 1565 C C . ALA A 1 202 ? -19.678 -24.851 39.343 1.00 74.56 202 ALA A C 1
ATOM 1567 O O . ALA A 1 202 ? -20.277 -24.021 38.663 1.00 74.56 202 ALA A O 1
ATOM 1568 N N . THR A 1 203 ? -20.099 -26.117 39.436 1.00 73.38 203 THR A N 1
ATOM 1569 C CA . THR A 1 203 ? -21.283 -26.626 38.725 1.00 73.38 203 THR A CA 1
ATOM 1570 C C . THR A 1 203 ? -22.568 -25.927 39.181 1.00 73.38 203 THR A C 1
ATOM 1572 O O . THR A 1 203 ? -23.423 -25.614 38.354 1.00 73.38 203 THR A O 1
ATOM 1575 N N . MET A 1 204 ? -22.711 -25.666 40.484 1.00 78.88 204 MET A N 1
ATOM 1576 C CA . MET A 1 204 ? -23.870 -24.966 41.047 1.00 78.88 204 MET A CA 1
ATOM 1577 C C . MET A 1 204 ? -23.898 -23.494 40.619 1.00 78.88 204 MET A C 1
ATOM 1579 O O . MET A 1 204 ? -24.920 -23.025 40.133 1.00 78.88 204 MET A O 1
ATOM 1583 N N . LEU A 1 205 ? -22.770 -22.786 40.694 1.00 81.31 205 LEU A N 1
ATOM 1584 C CA . LEU A 1 205 ? -22.641 -21.402 40.221 1.00 81.31 205 LEU A CA 1
ATOM 1585 C C . LEU A 1 205 ? -22.868 -21.303 38.708 1.00 81.31 205 LEU A C 1
ATOM 1587 O O . LEU A 1 205 ? -23.527 -20.383 38.232 1.00 81.31 205 LEU A O 1
ATOM 1591 N N . TRP A 1 206 ? -22.447 -22.318 37.950 1.00 76.38 206 TRP A N 1
ATOM 1592 C CA . TRP A 1 206 ? -22.787 -22.458 36.537 1.00 76.38 206 TRP A CA 1
ATOM 1593 C C . TRP A 1 206 ? -24.259 -22.825 36.285 1.00 76.38 206 TRP A C 1
ATOM 1595 O O . TRP A 1 206 ? -24.696 -22.920 35.143 1.00 76.38 206 TRP A O 1
ATOM 1605 N N . ARG A 1 207 ? -25.092 -23.042 37.290 1.00 75.44 207 ARG A N 1
ATOM 1606 C CA . ARG A 1 207 ? -26.544 -23.211 37.107 1.00 75.44 207 ARG A CA 1
ATOM 1607 C C . ARG A 1 207 ? -27.341 -22.087 37.742 1.00 75.44 207 ARG A C 1
ATOM 1609 O O . ARG A 1 207 ? -28.549 -22.047 37.545 1.00 75.44 207 ARG A O 1
ATOM 1616 N N . ALA A 1 208 ? -26.660 -21.174 38.430 1.00 81.12 208 ALA A N 1
ATOM 1617 C CA . ALA A 1 208 ? -27.297 -20.060 39.091 1.00 81.12 208 ALA A CA 1
ATOM 1618 C C . ALA A 1 208 ? -28.050 -19.173 38.088 1.00 81.12 208 ALA A C 1
ATOM 1620 O O . ALA A 1 208 ? -27.590 -18.930 36.962 1.00 81.12 208 ALA A O 1
ATOM 1621 N N . GLY A 1 209 ? -29.221 -18.720 38.523 1.00 81.06 209 GLY A N 1
ATOM 1622 C CA . GLY A 1 209 ? -30.120 -17.830 37.802 1.00 81.06 209 GLY A CA 1
ATOM 1623 C C . GLY A 1 209 ? -30.532 -16.632 38.656 1.00 81.06 209 GLY A C 1
ATOM 1624 O O . GLY A 1 209 ? -29.971 -16.374 39.719 1.00 81.06 209 GLY A O 1
ATOM 1625 N N . GLY A 1 210 ? -31.546 -15.889 38.204 1.00 80.31 210 GLY A N 1
ATOM 1626 C CA . GLY A 1 210 ? -32.027 -14.698 38.917 1.00 80.31 210 GLY A CA 1
ATOM 1627 C C . GLY A 1 210 ? -32.539 -14.974 40.339 1.00 80.31 210 GLY A C 1
ATOM 1628 O O . GLY A 1 210 ? -32.437 -14.104 41.196 1.00 80.31 210 GLY A O 1
ATOM 1629 N N . ALA A 1 211 ? -33.030 -16.187 40.614 1.00 83.38 211 ALA A N 1
ATOM 1630 C CA . ALA A 1 211 ? -33.503 -16.587 41.943 1.00 83.38 211 ALA A CA 1
ATOM 1631 C C . ALA A 1 211 ? -32.376 -16.707 42.989 1.00 83.38 211 ALA A C 1
ATOM 1633 O O . ALA A 1 211 ? -32.645 -16.664 44.184 1.00 83.38 211 ALA A O 1
ATOM 1634 N N . ASP A 1 212 ? -31.120 -16.825 42.550 1.00 86.75 212 ASP A N 1
ATOM 1635 C CA . ASP A 1 212 ? -29.968 -17.044 43.429 1.00 86.75 212 ASP A CA 1
ATOM 1636 C C . ASP A 1 212 ? -29.273 -15.733 43.842 1.00 86.75 212 ASP A C 1
ATOM 1638 O O . ASP A 1 212 ? -28.302 -15.751 44.602 1.00 86.75 212 ASP A O 1
ATOM 1642 N N . LEU A 1 213 ? -29.751 -14.575 43.363 1.00 88.62 213 LEU A N 1
ATOM 1643 C CA . LEU A 1 213 ? -29.135 -13.265 43.620 1.00 88.62 213 LEU A CA 1
ATOM 1644 C C . LEU A 1 213 ? -29.036 -12.933 45.117 1.00 88.62 213 LEU A C 1
ATOM 1646 O O . LEU A 1 213 ? -28.006 -12.412 45.550 1.00 88.62 213 LEU A O 1
ATOM 1650 N N . ASP A 1 214 ? -30.047 -13.308 45.906 1.00 87.81 214 ASP A N 1
ATOM 1651 C CA . ASP A 1 214 ? -30.080 -13.100 47.362 1.00 87.81 214 ASP A CA 1
ATOM 1652 C C . ASP A 1 214 ? -28.957 -13.846 48.098 1.00 87.81 214 ASP A C 1
ATOM 1654 O O . ASP A 1 214 ? -28.583 -13.472 49.207 1.00 87.81 214 ASP A O 1
ATOM 1658 N N . VAL A 1 215 ? -28.393 -14.886 47.478 1.00 89.50 215 VAL A N 1
ATOM 1659 C CA . VAL A 1 215 ? -27.263 -15.657 48.011 1.00 89.50 215 VAL A CA 1
ATOM 1660 C C . VAL A 1 215 ? -25.939 -15.187 47.399 1.00 89.50 215 VAL A C 1
ATOM 1662 O O . VAL A 1 215 ? -24.944 -15.043 48.112 1.00 89.50 215 VAL A O 1
ATOM 1665 N N . LEU A 1 216 ? -25.913 -14.904 46.093 1.00 91.06 216 LEU A N 1
ATOM 1666 C CA . LEU A 1 216 ? -24.700 -14.504 45.370 1.00 91.06 216 LEU A CA 1
ATOM 1667 C C . LEU A 1 216 ? -24.185 -13.116 45.775 1.00 91.06 216 LEU A C 1
ATOM 1669 O O . LEU A 1 216 ? -22.974 -12.918 45.889 1.00 91.06 216 LEU A O 1
ATOM 1673 N N . ILE A 1 217 ? -25.080 -12.148 45.998 1.00 91.88 217 ILE A N 1
ATOM 1674 C CA . ILE A 1 217 ? -24.695 -10.768 46.334 1.00 91.88 217 ILE A CA 1
ATOM 1675 C C . ILE A 1 217 ? -24.014 -10.695 47.710 1.00 91.88 217 ILE A C 1
ATOM 1677 O O . ILE A 1 217 ? -22.930 -10.107 47.790 1.00 91.88 217 ILE A O 1
ATOM 1681 N N . PRO A 1 218 ? -24.554 -11.306 48.786 1.00 90.06 218 PRO A N 1
ATOM 1682 C CA . PRO A 1 218 ? -23.838 -11.386 50.056 1.00 90.06 218 PRO A CA 1
ATOM 1683 C C . PRO A 1 218 ? -22.518 -12.151 49.946 1.00 90.06 218 PRO A C 1
ATOM 1685 O O . PRO A 1 218 ? -21.524 -11.720 50.530 1.00 90.06 218 PRO A O 1
ATOM 1688 N N . ALA A 1 219 ? -22.479 -13.237 49.164 1.00 89.06 219 ALA A N 1
ATOM 1689 C CA . ALA A 1 219 ? -21.272 -14.044 48.993 1.00 89.06 219 ALA A CA 1
ATOM 1690 C C . ALA A 1 219 ? -20.107 -13.242 48.396 1.00 89.06 219 ALA A C 1
ATOM 1692 O O . ALA A 1 219 ? -18.977 -13.377 48.856 1.00 89.06 219 ALA A O 1
ATOM 1693 N N . LEU A 1 220 ? -20.389 -12.328 47.461 1.00 89.62 220 LEU A N 1
ATOM 1694 C CA . LEU A 1 220 ? -19.412 -11.390 46.895 1.00 89.62 220 LEU A CA 1
ATOM 1695 C C . LEU A 1 220 ? -18.762 -10.470 47.954 1.00 89.62 220 LEU A C 1
ATOM 1697 O O . LEU A 1 220 ? -17.725 -9.858 47.705 1.00 89.62 220 LEU A O 1
ATOM 1701 N N . ALA A 1 221 ? -19.385 -10.317 49.127 1.00 84.38 221 ALA A N 1
ATOM 1702 C CA . ALA A 1 221 ? -18.856 -9.540 50.244 1.00 84.38 221 ALA A CA 1
ATOM 1703 C C . ALA A 1 221 ? -18.195 -10.371 51.340 1.00 84.38 221 ALA A C 1
ATOM 1705 O O . ALA A 1 221 ? -17.427 -9.806 52.114 1.00 84.38 221 ALA A O 1
ATOM 1706 N N . SER A 1 222 ? -18.525 -11.655 51.441 1.00 84.88 222 SER A N 1
ATOM 1707 C CA . SER A 1 222 ? -18.091 -12.506 52.548 1.00 84.88 222 SER A CA 1
ATOM 1708 C C . SER A 1 222 ? -16.972 -13.476 52.185 1.00 84.88 222 SER A C 1
ATOM 1710 O O . SER A 1 222 ? -16.389 -14.059 53.093 1.00 84.88 222 SER A O 1
ATOM 1712 N N . THR A 1 223 ? -16.702 -13.698 50.894 1.00 85.00 223 THR A N 1
ATOM 1713 C CA . THR A 1 223 ? -15.654 -14.619 50.439 1.00 85.00 223 THR A CA 1
ATOM 1714 C C . THR A 1 223 ? -14.425 -13.880 49.919 1.00 85.00 223 THR A C 1
ATOM 1716 O O . THR A 1 223 ? -14.543 -12.956 49.115 1.00 85.00 223 THR A O 1
ATOM 1719 N N . ASP A 1 224 ? -13.251 -14.344 50.344 1.00 82.62 224 ASP A N 1
ATOM 1720 C CA . ASP A 1 224 ? -11.948 -13.921 49.819 1.00 82.62 224 ASP A CA 1
ATOM 1721 C C . ASP A 1 224 ? -11.322 -14.995 48.903 1.00 82.62 224 ASP A C 1
ATOM 1723 O O . ASP A 1 224 ? -10.211 -14.803 48.412 1.00 82.62 224 ASP A O 1
ATOM 1727 N N . ASP A 1 225 ? -12.000 -16.133 48.668 1.00 85.12 225 ASP A N 1
ATOM 1728 C CA . ASP A 1 225 ? -11.486 -17.202 47.796 1.00 85.12 225 ASP A CA 1
ATOM 1729 C C . ASP A 1 225 ? -11.551 -16.757 46.315 1.00 85.12 225 ASP A C 1
ATOM 1731 O O . ASP A 1 225 ? -12.656 -16.571 45.780 1.00 85.12 225 ASP A O 1
ATOM 1735 N N . PRO A 1 226 ? -10.400 -16.612 45.622 1.00 84.56 226 PRO A N 1
ATOM 1736 C CA . PRO A 1 226 ? -10.358 -16.162 44.232 1.00 84.56 226 PRO A CA 1
ATOM 1737 C C . PRO A 1 226 ? -11.127 -17.066 43.262 1.00 84.56 226 PRO A C 1
ATOM 1739 O O . PRO A 1 226 ? -11.740 -16.567 42.314 1.00 84.56 226 PRO A O 1
ATOM 1742 N N . ASP A 1 227 ? -11.151 -18.382 43.504 1.00 81.38 227 ASP A N 1
ATOM 1743 C CA . ASP A 1 227 ? -11.888 -19.326 42.661 1.00 81.38 227 ASP A CA 1
ATOM 1744 C C . ASP A 1 227 ? -13.387 -19.042 42.760 1.00 81.38 227 ASP A C 1
ATOM 1746 O O . ASP A 1 227 ? -14.085 -18.929 41.750 1.00 81.38 227 ASP A O 1
ATOM 1750 N N . VAL A 1 228 ? -13.883 -18.878 43.988 1.00 85.25 228 VAL A N 1
ATOM 1751 C CA . VAL A 1 228 ? -15.300 -18.616 44.258 1.00 85.25 228 VAL A CA 1
ATOM 1752 C C . VAL A 1 228 ? -15.715 -17.273 43.660 1.00 85.25 228 VAL A C 1
ATOM 1754 O O . VAL A 1 228 ? -16.737 -17.199 42.977 1.00 85.25 228 VAL A O 1
ATOM 1757 N N . LEU A 1 229 ? -14.902 -16.227 43.838 1.00 90.12 229 LEU A N 1
ATOM 1758 C CA . LEU A 1 229 ? -15.167 -14.903 43.269 1.00 90.12 229 LEU A CA 1
ATOM 1759 C C . LEU A 1 229 ? -15.228 -14.931 41.737 1.00 90.12 229 LEU A C 1
ATOM 1761 O O . LEU A 1 229 ? -16.151 -14.357 41.158 1.00 90.12 229 LEU A O 1
ATOM 1765 N N . ARG A 1 230 ? -14.300 -15.630 41.066 1.00 88.44 230 ARG A N 1
ATOM 1766 C CA . ARG A 1 230 ? -14.342 -15.805 39.604 1.00 88.44 230 ARG A CA 1
ATOM 1767 C C . ARG A 1 230 ? -15.665 -16.415 39.146 1.00 88.44 230 ARG A C 1
ATOM 1769 O O . ARG A 1 230 ? -16.303 -15.890 38.234 1.00 88.44 230 ARG A O 1
ATOM 1776 N N . TRP A 1 231 ? -16.091 -17.498 39.796 1.00 84.69 231 TRP A N 1
ATOM 1777 C CA . TRP A 1 231 ? -17.330 -18.198 39.460 1.00 84.69 231 TRP A CA 1
ATOM 1778 C C . TRP A 1 231 ? -18.582 -17.363 39.709 1.00 84.69 231 TRP A C 1
ATOM 1780 O O . TRP A 1 231 ? -19.491 -17.372 38.880 1.00 84.69 231 TRP A O 1
ATOM 1790 N N . ILE A 1 232 ? -18.610 -16.608 40.807 1.00 90.56 232 ILE A N 1
ATOM 1791 C CA . ILE A 1 232 ? -19.678 -15.646 41.088 1.00 90.56 232 ILE A CA 1
ATOM 1792 C C . ILE A 1 232 ? -19.746 -14.589 39.972 1.00 90.56 232 ILE A C 1
ATOM 1794 O O . ILE A 1 232 ? -20.831 -14.305 39.466 1.00 90.56 232 ILE A O 1
ATOM 1798 N N . GLY A 1 233 ? -18.605 -14.057 39.519 1.00 91.25 233 GLY A N 1
ATOM 1799 C CA . GLY A 1 233 ? -18.551 -13.125 38.386 1.00 91.25 233 GLY A CA 1
ATOM 1800 C C . GLY A 1 233 ? -19.131 -13.720 37.095 1.00 91.25 233 GLY A C 1
ATOM 1801 O O . GLY A 1 233 ? -19.976 -13.105 36.442 1.00 91.25 233 GLY A O 1
ATOM 1802 N N . TYR A 1 234 ? -18.748 -14.952 36.749 1.00 86.69 234 TYR A N 1
ATOM 1803 C CA . TYR A 1 234 ? -19.293 -15.647 35.574 1.00 86.69 234 TYR A CA 1
ATOM 1804 C C . TYR A 1 234 ? -20.799 -15.916 35.689 1.00 86.69 234 TYR A C 1
ATOM 1806 O O . TYR A 1 234 ? -21.520 -15.788 34.696 1.00 86.69 234 TYR A O 1
ATOM 1814 N N . ALA A 1 235 ? -21.286 -16.245 36.889 1.00 87.12 235 ALA A N 1
ATOM 1815 C CA . ALA A 1 235 ? -22.711 -16.408 37.151 1.00 87.12 235 ALA A CA 1
ATOM 1816 C C . ALA A 1 235 ? -23.469 -15.094 36.909 1.00 87.12 235 ALA A C 1
ATOM 1818 O O . ALA A 1 235 ? -24.432 -15.086 36.143 1.00 87.12 235 ALA A O 1
ATOM 1819 N N . PHE A 1 236 ? -22.996 -13.972 37.464 1.00 91.69 236 PHE A N 1
ATOM 1820 C CA . PHE A 1 236 ? -23.618 -12.661 37.251 1.00 91.69 236 PHE A CA 1
ATOM 1821 C C . PHE A 1 236 ? -23.656 -12.249 35.775 1.00 91.69 236 PHE A C 1
ATOM 1823 O O . PHE A 1 236 ? -24.705 -11.809 35.308 1.00 91.69 236 PHE A O 1
ATOM 1830 N N . SER A 1 237 ? -22.566 -12.459 35.026 1.00 87.50 237 SER A N 1
ATOM 1831 C CA . SER A 1 237 ? -22.520 -12.175 33.581 1.00 87.50 237 SER A CA 1
ATOM 1832 C C . SER A 1 237 ? -23.639 -12.893 32.818 1.00 87.50 237 SER A C 1
ATOM 1834 O O . SER A 1 237 ? -24.325 -12.305 31.988 1.00 87.50 237 SER A O 1
ATOM 1836 N N . ARG A 1 238 ? -23.874 -14.168 33.141 1.00 84.31 238 ARG A N 1
ATOM 1837 C CA . ARG A 1 238 ? -24.912 -14.973 32.490 1.00 84.31 238 ARG A CA 1
ATOM 1838 C C . ARG A 1 238 ? -26.330 -14.668 32.950 1.00 84.31 238 ARG A C 1
ATOM 1840 O O . ARG A 1 238 ? -27.254 -14.829 32.158 1.00 84.31 238 ARG A O 1
ATOM 1847 N N . ILE A 1 239 ? -26.514 -14.310 34.223 1.00 85.19 239 ILE A N 1
ATOM 1848 C CA . ILE A 1 239 ? -27.806 -13.821 34.725 1.00 85.19 239 ILE A CA 1
ATOM 1849 C C . ILE A 1 239 ? -28.190 -12.550 33.952 1.00 85.19 239 ILE A C 1
ATOM 1851 O O . ILE A 1 239 ? -29.361 -12.348 33.623 1.00 85.19 239 ILE A O 1
ATOM 1855 N N . GLY A 1 240 ? -27.195 -11.728 33.612 1.00 85.06 240 GLY A N 1
ATOM 1856 C CA . GLY A 1 240 ? -27.347 -10.583 32.731 1.00 85.06 240 GLY A CA 1
ATOM 1857 C C . GLY A 1 240 ? -28.054 -9.411 33.421 1.00 85.06 240 GLY A C 1
ATOM 1858 O O . GLY A 1 240 ? -27.782 -9.150 34.595 1.00 85.06 240 GLY A O 1
ATOM 1859 N N . PRO A 1 241 ? -28.978 -8.698 32.748 1.00 87.31 241 PRO A N 1
ATOM 1860 C CA . PRO A 1 241 ? -29.558 -7.450 33.259 1.00 87.31 241 PRO A CA 1
ATOM 1861 C C . PRO A 1 241 ? -30.243 -7.552 34.630 1.00 87.31 241 PRO A C 1
ATOM 1863 O O . PRO A 1 241 ? -30.258 -6.584 35.387 1.00 87.31 241 PRO A O 1
ATOM 1866 N N . VAL A 1 242 ? -30.777 -8.727 34.988 1.00 88.69 242 VAL A N 1
ATOM 1867 C CA . VAL A 1 242 ? -31.435 -8.956 36.290 1.00 88.69 242 VAL A CA 1
ATOM 1868 C C . VAL A 1 242 ? -30.446 -8.796 37.458 1.00 88.69 242 VAL A C 1
ATOM 1870 O O . VAL A 1 242 ? -30.838 -8.419 38.559 1.00 88.69 242 VAL A O 1
ATOM 1873 N N . ALA A 1 243 ? -29.147 -8.998 37.216 1.00 92.44 243 ALA A N 1
ATOM 1874 C CA . ALA A 1 243 ? -28.086 -8.842 38.207 1.00 92.44 243 ALA A CA 1
ATOM 1875 C C . ALA A 1 243 ? -27.627 -7.384 38.423 1.00 92.44 243 ALA A C 1
ATOM 1877 O O . ALA A 1 243 ? -26.620 -7.161 39.092 1.00 92.44 243 ALA A O 1
ATOM 1878 N N . ALA A 1 244 ? -28.340 -6.372 37.912 1.00 94.00 244 ALA A N 1
ATOM 1879 C CA . ALA A 1 244 ? -27.950 -4.961 38.052 1.00 94.00 244 ALA A CA 1
ATOM 1880 C C . ALA A 1 244 ? -27.727 -4.512 39.513 1.00 94.00 244 ALA A C 1
ATOM 1882 O O . ALA A 1 244 ? -26.855 -3.690 39.794 1.00 94.00 244 ALA A O 1
ATOM 1883 N N . CYS A 1 245 ? -28.451 -5.093 40.473 1.00 93.62 245 CYS A N 1
ATOM 1884 C CA . CYS A 1 245 ? -28.256 -4.826 41.903 1.00 93.62 245 CYS A CA 1
ATOM 1885 C C . CYS A 1 245 ? -26.875 -5.261 42.440 1.00 93.62 245 CYS A C 1
ATOM 1887 O O . CYS A 1 245 ? -26.444 -4.764 43.480 1.00 93.62 245 CYS A O 1
ATOM 1889 N N . ALA A 1 246 ? -26.149 -6.131 41.728 1.00 95.19 246 ALA A N 1
ATOM 1890 C CA . ALA A 1 246 ? -24.810 -6.583 42.096 1.00 95.19 246 ALA A CA 1
ATOM 1891 C C . ALA A 1 246 ? -23.688 -5.613 41.671 1.00 95.19 246 ALA A C 1
ATOM 1893 O O . ALA A 1 246 ? -22.567 -5.742 42.167 1.00 95.19 246 ALA A O 1
ATOM 1894 N N . ILE A 1 247 ? -23.966 -4.625 40.803 1.00 96.25 247 ILE A N 1
ATOM 1895 C CA . ILE A 1 247 ? -22.962 -3.696 40.243 1.00 96.25 247 ILE A CA 1
ATOM 1896 C C . ILE A 1 247 ? -22.054 -3.069 41.321 1.00 96.25 247 ILE A C 1
ATOM 1898 O O . ILE A 1 247 ? -20.832 -3.140 41.163 1.00 96.25 247 ILE A O 1
ATOM 1902 N N . PRO A 1 248 ? -22.571 -2.507 42.438 1.00 95.88 248 PRO A N 1
ATOM 1903 C CA . PRO A 1 248 ? -21.710 -1.884 43.446 1.00 95.88 248 PRO A CA 1
ATOM 1904 C C . PRO A 1 248 ? -20.725 -2.874 44.077 1.00 95.88 248 PRO A C 1
ATOM 1906 O O . PRO A 1 248 ? -19.567 -2.541 44.332 1.00 95.88 248 PRO A O 1
ATOM 1909 N N . GLY A 1 249 ? -21.176 -4.110 44.306 1.00 95.19 249 GLY A N 1
ATOM 1910 C CA . GLY A 1 249 ? -20.336 -5.172 44.844 1.00 95.19 249 GLY A CA 1
ATOM 1911 C C . GLY A 1 249 ? -19.264 -5.616 43.847 1.00 95.19 249 GLY A C 1
ATOM 1912 O O . GLY A 1 249 ? -18.108 -5.775 44.238 1.00 95.19 249 GLY A O 1
ATOM 1913 N N . LEU A 1 250 ? -19.626 -5.751 42.565 1.00 96.56 250 LEU A N 1
ATOM 1914 C CA . LEU A 1 250 ? -18.708 -6.138 41.488 1.00 96.56 250 LEU A CA 1
ATOM 1915 C C . LEU A 1 250 ? -17.589 -5.107 41.312 1.00 96.56 250 LEU A C 1
ATOM 1917 O O . LEU A 1 250 ? -16.418 -5.478 41.255 1.00 96.56 250 LEU A O 1
ATOM 1921 N N . ILE A 1 251 ? -17.931 -3.813 41.306 1.00 96.50 251 ILE A N 1
ATOM 1922 C CA . ILE A 1 251 ? -16.950 -2.719 41.227 1.00 96.50 251 ILE A CA 1
ATOM 1923 C C . ILE A 1 251 ? -16.024 -2.737 42.442 1.00 96.50 251 ILE A C 1
ATOM 1925 O O . ILE A 1 251 ? -14.814 -2.582 42.291 1.00 96.50 251 ILE A O 1
ATOM 1929 N N . ARG A 1 252 ? -16.568 -2.950 43.647 1.00 95.56 252 ARG A N 1
ATOM 1930 C CA . ARG A 1 252 ? -15.762 -3.006 44.872 1.00 95.56 252 ARG A CA 1
ATOM 1931 C C . ARG A 1 252 ? -14.712 -4.116 44.795 1.00 95.56 252 ARG A C 1
ATOM 1933 O O . ARG A 1 252 ? -13.550 -3.838 45.070 1.00 95.56 252 ARG A O 1
ATOM 1940 N N . VAL A 1 253 ? -15.106 -5.330 44.399 1.00 96.12 253 VAL A N 1
ATOM 1941 C CA . VAL A 1 253 ? -14.176 -6.466 44.253 1.00 96.12 253 VAL A CA 1
ATOM 1942 C C . VAL A 1 253 ? -13.165 -6.206 43.137 1.00 96.12 253 VAL A C 1
ATOM 1944 O O . VAL A 1 253 ? -11.969 -6.403 43.341 1.00 96.12 253 VAL A O 1
ATOM 1947 N N . LEU A 1 254 ? -13.616 -5.703 41.983 1.00 96.19 254 LEU A N 1
ATOM 1948 C CA . LEU A 1 254 ? -12.740 -5.332 40.870 1.00 96.19 254 LEU A CA 1
ATOM 1949 C C . LEU A 1 254 ? -11.677 -4.308 41.300 1.00 96.19 254 LEU A C 1
ATOM 1951 O O . LEU A 1 254 ? -10.514 -4.430 40.927 1.00 96.19 254 LEU A O 1
ATOM 1955 N N . ALA A 1 255 ? -12.058 -3.318 42.106 1.00 95.38 255 ALA A N 1
ATOM 1956 C CA . ALA A 1 255 ? -11.164 -2.261 42.560 1.00 95.38 255 ALA A CA 1
ATOM 1957 C C . ALA A 1 255 ? -10.168 -2.712 43.640 1.00 95.38 255 ALA A C 1
ATOM 1959 O O . ALA A 1 255 ? -9.073 -2.146 43.708 1.00 95.38 255 ALA A O 1
ATOM 1960 N N . SER A 1 256 ? -10.523 -3.691 44.482 1.00 93.75 256 SER A N 1
ATOM 1961 C CA . SER A 1 256 ? -9.694 -4.135 45.612 1.00 93.75 256 SER A CA 1
ATOM 1962 C C . SER A 1 256 ? -8.822 -5.355 45.313 1.00 93.75 256 SER A C 1
ATOM 1964 O O . SER A 1 256 ? -7.779 -5.507 45.948 1.00 93.75 256 SER A O 1
ATOM 1966 N N . THR A 1 257 ? -9.213 -6.211 44.366 1.00 93.12 257 THR A N 1
ATOM 1967 C CA . THR A 1 257 ? -8.512 -7.475 44.107 1.00 93.12 257 THR A CA 1
ATOM 1968 C C . THR A 1 257 ? -7.089 -7.274 43.566 1.00 93.12 257 THR A C 1
ATOM 1970 O O . THR A 1 257 ? -6.817 -6.385 42.751 1.00 93.12 257 THR A O 1
ATOM 1973 N N . SER A 1 258 ? -6.157 -8.120 44.013 1.00 91.31 258 SER A N 1
ATOM 1974 C CA . SER A 1 258 ? -4.834 -8.293 43.393 1.00 91.31 258 SER A CA 1
ATOM 1975 C C . SER A 1 258 ? -4.790 -9.470 42.415 1.00 91.31 258 SER A C 1
ATOM 1977 O O . SER A 1 258 ? -3.803 -9.629 41.701 1.00 91.31 258 SER A O 1
ATOM 1979 N N . ASP A 1 259 ? -5.837 -10.296 42.388 1.00 92.38 259 ASP A N 1
ATOM 1980 C CA . ASP A 1 259 ? -5.948 -11.441 41.493 1.00 92.38 259 ASP A CA 1
ATOM 1981 C C . ASP A 1 259 ? -6.513 -11.001 40.132 1.00 92.38 259 ASP A C 1
ATOM 1983 O O . ASP A 1 259 ? -7.638 -10.497 40.030 1.00 92.38 259 ASP A O 1
ATOM 1987 N N . VAL A 1 260 ? -5.707 -11.188 39.084 1.00 89.69 260 VAL A N 1
ATOM 1988 C CA . VAL A 1 260 ? -6.024 -10.782 37.707 1.00 89.69 260 VAL A CA 1
ATOM 1989 C C . VAL A 1 260 ? -7.217 -11.562 37.155 1.00 89.69 260 VAL A C 1
ATOM 1991 O O . VAL A 1 260 ? -7.999 -11.029 36.372 1.00 89.69 260 VAL A O 1
ATOM 1994 N N . ASP A 1 261 ? -7.408 -12.816 37.551 1.00 86.31 261 ASP A N 1
ATOM 1995 C CA . ASP A 1 261 ? -8.516 -13.626 37.063 1.00 86.31 261 ASP A CA 1
ATOM 1996 C C . ASP A 1 261 ? -9.837 -13.217 37.699 1.00 86.31 261 ASP A C 1
ATOM 1998 O O . ASP A 1 261 ? -10.850 -13.142 36.999 1.00 86.31 261 ASP A O 1
ATOM 2002 N N . VAL A 1 262 ? -9.814 -12.890 38.993 1.00 92.44 262 VAL A N 1
ATOM 2003 C CA . VAL A 1 262 ? -10.957 -12.281 39.682 1.00 92.44 262 VAL A CA 1
ATOM 2004 C C . VAL A 1 262 ? -11.304 -10.947 39.030 1.00 92.44 262 VAL A C 1
ATOM 2006 O O . VAL A 1 262 ? -12.464 -10.726 38.691 1.00 92.44 262 VAL A O 1
ATOM 2009 N N . ALA A 1 263 ? -10.314 -10.083 38.778 1.00 94.81 263 ALA A N 1
ATOM 2010 C CA . ALA A 1 263 ? -10.539 -8.800 38.114 1.00 94.81 263 ALA A CA 1
ATOM 2011 C C . ALA A 1 263 ? -11.202 -8.979 36.739 1.00 94.81 263 ALA A C 1
ATOM 2013 O O . ALA A 1 263 ? -12.231 -8.365 36.454 1.00 94.81 263 ALA A O 1
ATOM 2014 N N . ARG A 1 264 ? -10.673 -9.886 35.908 1.00 92.00 264 ARG A N 1
ATOM 2015 C CA . ARG A 1 264 ? -11.255 -10.190 34.594 1.00 92.00 264 ARG A CA 1
ATOM 2016 C C . ARG A 1 264 ? -12.671 -10.751 34.712 1.00 92.00 264 ARG A C 1
ATOM 2018 O O . ARG A 1 264 ? -13.522 -10.388 33.911 1.00 92.00 264 ARG A O 1
ATOM 2025 N N . ALA A 1 265 ? -12.952 -11.599 35.702 1.00 90.94 265 ALA A N 1
ATOM 2026 C CA . ALA A 1 265 ? -14.297 -12.126 35.930 1.00 90.94 265 ALA A CA 1
ATOM 2027 C C . ALA A 1 265 ? -15.296 -11.037 36.354 1.00 90.94 265 ALA A C 1
ATOM 2029 O O . ALA A 1 265 ? -16.428 -11.045 35.879 1.00 90.94 265 ALA A O 1
ATOM 2030 N N . MET A 1 266 ? -14.887 -10.081 37.195 1.00 96.38 266 MET A N 1
ATOM 2031 C CA . MET A 1 266 ? -15.740 -8.951 37.583 1.00 96.38 266 MET A CA 1
ATOM 2032 C C . MET A 1 266 ? -15.997 -8.003 36.406 1.00 96.38 266 MET A C 1
ATOM 2034 O O . MET A 1 266 ? -17.132 -7.585 36.197 1.00 96.38 266 MET A O 1
ATOM 2038 N N . ALA A 1 267 ? -14.972 -7.693 35.605 1.00 95.19 267 ALA A N 1
ATOM 2039 C CA . ALA A 1 267 ? -15.126 -6.889 34.391 1.00 95.19 267 ALA A CA 1
ATOM 2040 C C . ALA A 1 267 ? -16.075 -7.566 33.386 1.00 95.19 267 ALA A C 1
ATOM 2042 O O . ALA A 1 267 ? -16.991 -6.932 32.863 1.00 95.19 267 ALA A O 1
ATOM 2043 N N . TYR A 1 268 ? -15.913 -8.877 33.195 1.00 92.62 268 TYR A N 1
ATOM 2044 C CA . TYR A 1 268 ? -16.793 -9.702 32.371 1.00 92.62 268 TYR A CA 1
ATOM 2045 C C . TYR A 1 268 ? -18.240 -9.751 32.898 1.00 92.62 268 TYR A C 1
ATOM 2047 O O . TYR A 1 268 ? -19.194 -9.753 32.118 1.00 92.62 268 TYR A O 1
ATOM 2055 N N . ALA A 1 269 ? -18.423 -9.759 34.222 1.00 94.12 269 ALA A N 1
ATOM 2056 C CA . ALA A 1 269 ? -19.735 -9.667 34.860 1.00 94.12 269 ALA A CA 1
ATOM 2057 C C . ALA A 1 269 ? -20.414 -8.324 34.581 1.00 94.12 269 ALA A C 1
ATOM 2059 O O . ALA A 1 269 ? -21.567 -8.302 34.161 1.00 94.12 269 ALA A O 1
ATOM 2060 N N . LEU A 1 270 ? -19.689 -7.217 34.767 1.00 95.94 270 LEU A N 1
ATOM 2061 C CA . LEU A 1 270 ? -20.194 -5.867 34.505 1.00 95.94 270 LEU A CA 1
ATOM 2062 C C . LEU A 1 270 ? -20.606 -5.692 33.039 1.00 95.94 270 LEU A C 1
ATOM 2064 O O . LEU A 1 270 ? -21.676 -5.152 32.777 1.00 95.94 270 LEU A O 1
ATOM 2068 N N . ALA A 1 271 ? -19.813 -6.221 32.103 1.00 92.38 271 ALA A N 1
ATOM 2069 C CA . ALA A 1 271 ? -20.169 -6.244 30.689 1.00 92.38 271 ALA A CA 1
ATOM 2070 C C . ALA A 1 271 ? -21.437 -7.072 30.417 1.00 92.38 271 ALA A C 1
ATOM 2072 O O . ALA A 1 271 ? -22.337 -6.596 29.732 1.00 92.38 271 ALA A O 1
ATOM 2073 N N . GLY A 1 272 ? -21.545 -8.281 30.984 1.00 88.56 272 GLY A N 1
ATOM 2074 C CA . GLY A 1 272 ? -22.695 -9.175 30.776 1.00 88.56 272 GLY A CA 1
ATOM 2075 C C . GLY A 1 272 ? -24.022 -8.663 31.351 1.00 88.56 272 GLY A C 1
ATOM 2076 O O . GLY A 1 272 ? -25.084 -9.010 30.838 1.00 88.56 272 GLY A O 1
ATOM 2077 N N . ILE A 1 273 ? -23.985 -7.787 32.364 1.00 91.19 273 ILE A N 1
ATOM 2078 C CA . ILE A 1 273 ? -25.176 -7.065 32.852 1.00 91.19 273 ILE A CA 1
ATOM 2079 C C . ILE A 1 273 ? -25.754 -6.142 31.759 1.00 91.19 273 ILE A C 1
ATOM 2081 O O . ILE A 1 273 ? -26.959 -5.877 31.743 1.00 91.19 273 ILE A O 1
ATOM 2085 N N . GLY A 1 274 ? -24.920 -5.698 30.815 1.00 87.56 274 GLY A N 1
ATOM 2086 C CA . GLY A 1 274 ? -25.337 -4.951 29.633 1.00 87.56 274 GLY A CA 1
ATOM 2087 C C . GLY A 1 274 ? -25.716 -3.495 29.943 1.00 87.56 274 GLY A C 1
ATOM 2088 O O . GLY A 1 274 ? -25.077 -2.864 30.789 1.00 87.56 274 GLY A O 1
ATOM 2089 N N . PRO A 1 275 ? -26.757 -2.933 29.295 1.00 87.88 275 PRO A N 1
ATOM 2090 C CA . PRO A 1 275 ? -27.096 -1.506 29.390 1.00 87.88 275 PRO A CA 1
ATOM 2091 C C . PRO A 1 275 ? -27.383 -0.994 30.808 1.00 87.88 275 PRO A C 1
ATOM 2093 O O . PRO A 1 275 ? -27.156 0.177 31.101 1.00 87.88 275 PRO A O 1
ATOM 2096 N N . ALA A 1 276 ? -27.810 -1.861 31.733 1.00 89.50 276 ALA A N 1
ATOM 2097 C CA . ALA A 1 276 ? -27.998 -1.476 33.134 1.00 89.50 276 ALA A CA 1
ATOM 2098 C C . ALA A 1 276 ? -26.680 -1.077 33.836 1.00 89.50 276 ALA A C 1
ATOM 2100 O O . ALA A 1 276 ? -26.710 -0.380 34.848 1.00 89.50 276 ALA A O 1
ATOM 2101 N N . ALA A 1 277 ? -25.527 -1.478 33.287 1.00 92.19 277 ALA A N 1
ATOM 2102 C CA . ALA A 1 277 ? -24.195 -1.094 33.746 1.00 92.19 277 ALA A CA 1
ATOM 2103 C C . ALA A 1 277 ? -23.593 0.095 32.964 1.00 92.19 277 ALA A C 1
ATOM 2105 O O . ALA A 1 277 ? -22.449 0.476 33.208 1.00 92.19 277 ALA A O 1
ATOM 2106 N N . ALA A 1 278 ? -24.341 0.723 32.048 1.00 92.38 278 ALA A N 1
ATOM 2107 C CA . ALA A 1 278 ? -23.829 1.798 31.194 1.00 92.38 278 ALA A CA 1
ATOM 2108 C C . ALA A 1 278 ? -23.322 3.015 31.994 1.00 92.38 278 ALA A C 1
ATOM 2110 O O . ALA A 1 278 ? -22.258 3.556 31.705 1.00 92.38 278 ALA A O 1
ATOM 2111 N N . SER A 1 279 ? -24.021 3.408 33.064 1.00 91.00 279 SER A N 1
ATOM 2112 C CA . SER A 1 279 ? -23.673 4.594 33.868 1.00 91.00 279 SER A CA 1
ATOM 2113 C C . SER A 1 279 ? -22.311 4.510 34.570 1.00 91.00 279 SER A C 1
ATOM 2115 O O . SER A 1 279 ? -21.745 5.541 34.931 1.00 91.00 279 SER A O 1
ATOM 2117 N N . ILE A 1 280 ? -21.767 3.301 34.750 1.00 94.69 280 ILE A N 1
ATOM 2118 C CA . ILE A 1 280 ? -20.456 3.065 35.370 1.00 94.69 280 ILE A CA 1
ATOM 2119 C C . ILE A 1 280 ? -19.362 2.744 34.349 1.00 94.69 280 ILE A C 1
ATOM 2121 O O . ILE A 1 280 ? -18.220 2.504 34.739 1.00 94.69 280 ILE A O 1
ATOM 2125 N N . PHE A 1 281 ? -19.676 2.733 33.051 1.00 94.88 281 PHE A N 1
ATOM 2126 C CA . PHE A 1 281 ? -18.747 2.315 32.001 1.00 94.88 281 PHE A CA 1
ATOM 2127 C C . PHE A 1 281 ? -17.447 3.131 32.030 1.00 94.88 281 PHE A C 1
ATOM 2129 O O . PHE A 1 281 ? -16.367 2.577 32.241 1.00 94.88 281 PHE A O 1
ATOM 2136 N N . ALA A 1 282 ? -17.555 4.459 31.922 1.00 95.50 282 ALA A N 1
ATOM 2137 C CA . ALA A 1 282 ? -16.397 5.349 31.878 1.00 95.50 282 ALA A CA 1
ATOM 2138 C C . ALA A 1 282 ? -15.548 5.298 33.160 1.00 95.50 282 ALA A C 1
ATOM 2140 O O . ALA A 1 282 ? -14.321 5.291 33.095 1.00 95.50 282 ALA A O 1
ATOM 2141 N N . THR A 1 283 ? -16.182 5.209 34.333 1.00 95.88 283 THR A N 1
ATOM 2142 C CA . THR A 1 283 ? -15.472 5.160 35.623 1.00 95.88 283 THR A CA 1
ATOM 2143 C C . THR A 1 283 ? -14.809 3.810 35.886 1.00 95.88 283 THR A C 1
ATOM 2145 O O . THR A 1 283 ? -13.840 3.739 36.642 1.00 95.88 283 THR A O 1
ATOM 2148 N N . THR A 1 284 ? -15.288 2.742 35.246 1.00 96.31 284 THR A N 1
ATOM 2149 C CA . THR A 1 284 ? -14.753 1.387 35.414 1.00 96.31 284 THR A CA 1
ATOM 2150 C C . THR A 1 284 ? -13.554 1.118 34.504 1.00 96.31 284 THR A C 1
ATOM 2152 O O . THR A 1 284 ? -12.697 0.315 34.869 1.00 96.31 284 THR A O 1
ATOM 215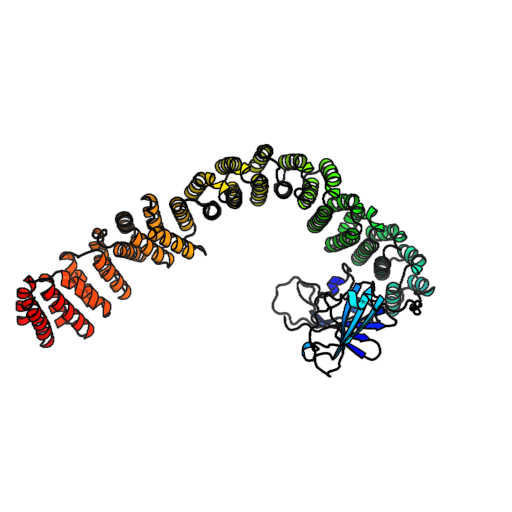5 N N . ILE A 1 285 ? -13.428 1.818 33.369 1.00 96.81 285 ILE A N 1
ATOM 2156 C CA . ILE A 1 285 ? -12.307 1.648 32.429 1.00 96.81 285 ILE A CA 1
ATOM 2157 C C . ILE A 1 285 ? -10.940 1.752 33.126 1.00 96.81 285 ILE A C 1
ATOM 2159 O O . ILE A 1 285 ? -10.204 0.767 33.069 1.00 96.81 285 ILE A O 1
ATOM 2163 N N . PRO A 1 286 ? -10.598 2.827 33.869 1.00 96.31 286 PRO A N 1
ATOM 2164 C CA . PRO A 1 286 ? -9.293 2.918 34.532 1.00 96.31 286 PRO A CA 1
ATOM 2165 C C . PRO A 1 286 ? -9.039 1.781 35.531 1.00 96.31 286 PRO A C 1
ATOM 2167 O O . PRO A 1 286 ? -7.901 1.352 35.718 1.00 96.31 286 PRO A O 1
ATOM 2170 N N . ILE A 1 287 ? -10.100 1.259 36.158 1.00 96.62 287 ILE A N 1
ATOM 2171 C CA . ILE A 1 287 ? -10.010 0.131 37.090 1.00 96.62 287 ILE A CA 1
ATOM 2172 C C . ILE A 1 287 ? -9.691 -1.157 36.321 1.00 96.62 287 ILE A C 1
ATOM 2174 O O . ILE A 1 287 ? -8.791 -1.896 36.717 1.00 96.62 287 ILE A O 1
ATOM 2178 N N . ILE A 1 288 ? -10.368 -1.408 35.196 1.00 96.00 288 ILE A N 1
ATOM 2179 C CA . ILE A 1 288 ? -10.078 -2.551 34.317 1.00 96.00 288 ILE A CA 1
ATOM 2180 C C . ILE A 1 288 ? -8.639 -2.463 33.797 1.00 96.00 288 ILE A C 1
ATOM 2182 O O . ILE A 1 288 ? -7.907 -3.450 33.874 1.00 96.00 288 ILE A O 1
ATOM 2186 N N . GLU A 1 289 ? -8.201 -1.286 33.342 1.00 95.12 289 GLU A N 1
ATOM 2187 C CA . GLU A 1 289 ? -6.835 -1.051 32.856 1.00 95.12 289 GLU A CA 1
ATOM 2188 C C . GLU A 1 289 ? -5.766 -1.317 33.920 1.00 95.12 289 GLU A C 1
ATOM 2190 O O . GLU A 1 289 ? -4.707 -1.861 33.602 1.00 95.12 289 GLU A O 1
ATOM 2195 N N . ALA A 1 290 ? -6.047 -0.982 35.180 1.00 94.62 290 ALA A N 1
ATOM 2196 C CA . ALA A 1 290 ? -5.129 -1.211 36.290 1.00 94.62 290 ALA A CA 1
ATOM 2197 C C . ALA A 1 290 ? -5.105 -2.669 36.782 1.00 94.62 290 ALA A C 1
ATOM 2199 O O . ALA A 1 290 ? -4.105 -3.097 37.358 1.00 94.62 290 ALA A O 1
ATOM 2200 N N . ARG A 1 291 ? -6.196 -3.429 36.602 1.00 94.25 291 ARG A N 1
ATOM 2201 C CA . ARG A 1 291 ? -6.405 -4.724 37.280 1.00 94.25 291 ARG A CA 1
ATOM 2202 C C . ARG A 1 291 ? -6.394 -5.942 36.355 1.00 94.25 291 ARG A C 1
ATOM 2204 O O . ARG A 1 291 ? -6.126 -7.043 36.822 1.00 94.25 291 ARG A O 1
ATOM 2211 N N . CYS A 1 292 ? -6.654 -5.768 35.058 1.00 88.69 292 CYS A N 1
ATOM 2212 C CA . CYS A 1 292 ? -6.798 -6.872 34.097 1.00 88.69 292 CYS A CA 1
ATOM 2213 C C . CYS A 1 292 ? -5.550 -7.134 33.223 1.00 88.69 292 CYS A C 1
ATOM 2215 O O . CYS A 1 292 ? -5.650 -7.868 32.236 1.00 88.69 292 CYS A O 1
ATOM 2217 N N . ASP A 1 293 ? -4.388 -6.564 33.571 1.00 86.81 293 ASP A N 1
ATOM 2218 C CA . ASP A 1 293 ? -3.103 -6.741 32.861 1.00 86.81 293 ASP A CA 1
ATOM 2219 C C . ASP A 1 293 ? -3.228 -6.469 31.334 1.00 86.81 293 ASP A C 1
ATOM 2221 O O . ASP A 1 293 ? -4.058 -5.665 30.897 1.00 86.81 293 ASP A O 1
ATOM 2225 N N . ARG A 1 294 ? -2.450 -7.157 30.486 1.00 81.69 294 ARG A N 1
ATOM 2226 C CA . ARG A 1 294 ? -2.508 -7.143 29.011 1.00 81.69 294 ARG A CA 1
ATOM 2227 C C . ARG A 1 294 ? -3.874 -7.493 28.404 1.00 81.69 294 ARG A C 1
ATOM 2229 O O . ARG A 1 294 ? -3.996 -7.519 27.185 1.00 81.69 294 ARG A O 1
ATOM 2236 N N . LYS A 1 295 ? -4.871 -7.843 29.223 1.00 84.06 295 LYS A N 1
ATOM 2237 C CA . LYS A 1 295 ? -6.231 -8.221 28.813 1.00 84.06 295 LYS A CA 1
ATOM 2238 C C . LYS A 1 295 ? -7.285 -7.177 29.126 1.00 84.06 295 LYS A C 1
ATOM 2240 O O . LYS A 1 295 ? -8.452 -7.402 28.821 1.00 84.06 295 LYS A O 1
ATOM 2245 N N . ALA A 1 296 ? -6.886 -6.040 29.682 1.00 90.44 296 ALA A N 1
ATOM 2246 C CA . ALA A 1 296 ? -7.791 -4.927 29.898 1.00 90.44 296 ALA A CA 1
ATOM 2247 C C . ALA A 1 296 ? -8.490 -4.474 28.605 1.00 90.44 296 ALA A C 1
ATOM 2249 O O . ALA A 1 296 ? -9.700 -4.279 28.623 1.00 90.44 296 ALA A O 1
ATOM 2250 N N . GLU A 1 297 ? -7.761 -4.381 27.486 1.00 92.56 297 GLU A N 1
ATOM 2251 C CA . GLU A 1 297 ? -8.329 -3.982 26.190 1.00 92.56 297 GLU A CA 1
ATOM 2252 C C . GLU A 1 297 ? -9.473 -4.914 25.754 1.00 92.56 297 GLU A C 1
ATOM 2254 O O . GLU A 1 297 ? -10.578 -4.443 25.495 1.00 92.56 297 GLU A O 1
ATOM 2259 N N . ASP A 1 298 ? -9.252 -6.235 25.785 1.00 87.44 298 ASP A N 1
ATOM 2260 C CA . ASP A 1 298 ? -10.264 -7.245 25.436 1.00 87.44 298 ASP A CA 1
ATOM 2261 C C . ASP A 1 298 ? -11.525 -7.131 26.318 1.00 87.44 298 ASP A C 1
ATOM 2263 O O . ASP A 1 298 ? -12.647 -7.283 25.831 1.00 87.44 298 ASP A O 1
ATOM 2267 N N . GLN A 1 299 ? -11.358 -6.860 27.620 1.00 90.88 299 GLN A N 1
ATOM 2268 C CA . GLN A 1 299 ? -12.482 -6.719 28.554 1.00 90.88 299 GLN A CA 1
ATOM 2269 C C . GLN A 1 299 ? -13.280 -5.433 28.310 1.00 90.88 299 GLN A C 1
ATOM 2271 O O . GLN A 1 299 ? -14.510 -5.462 28.344 1.00 90.88 299 GLN A O 1
ATOM 2276 N N . ILE A 1 300 ? -12.602 -4.319 28.020 1.00 94.88 300 ILE A N 1
ATOM 2277 C CA . ILE A 1 300 ? -13.268 -3.051 27.702 1.00 94.88 300 ILE A CA 1
ATOM 2278 C C . ILE A 1 300 ? -14.016 -3.172 26.372 1.00 94.88 300 ILE A C 1
ATOM 2280 O O . ILE A 1 300 ? -15.176 -2.779 26.295 1.00 94.88 300 ILE A O 1
ATOM 2284 N N . LEU A 1 301 ? -13.403 -3.774 25.347 1.00 91.81 301 LEU A N 1
ATOM 2285 C CA . LEU A 1 301 ? -14.054 -4.026 24.058 1.00 91.81 301 LEU A CA 1
ATOM 2286 C C . LEU A 1 301 ? -15.287 -4.922 24.203 1.00 91.81 301 LEU A C 1
ATOM 2288 O O . LEU A 1 301 ? -16.313 -4.659 23.580 1.00 91.81 301 LEU A O 1
ATOM 2292 N N . HIS A 1 302 ? -15.217 -5.958 25.045 1.00 89.38 302 HIS A N 1
ATOM 2293 C CA . HIS A 1 302 ? -16.390 -6.774 25.335 1.00 89.38 302 HIS A CA 1
ATOM 2294 C C . HIS A 1 302 ? -17.513 -5.940 25.960 1.00 89.38 302 HIS A C 1
ATOM 2296 O O . HIS A 1 302 ? -18.654 -6.058 25.524 1.00 89.38 302 HIS A O 1
ATOM 2302 N N . PHE A 1 303 ? -17.194 -5.064 26.916 1.00 93.06 303 PHE A N 1
ATOM 2303 C CA . PHE A 1 303 ? -18.176 -4.165 27.518 1.00 93.06 303 PHE A CA 1
ATOM 2304 C C . PHE A 1 303 ? -18.793 -3.223 26.469 1.00 93.06 303 PHE A C 1
ATOM 2306 O O . PHE A 1 303 ? -20.014 -3.152 26.375 1.00 93.06 303 PHE A O 1
ATOM 2313 N N . VAL A 1 304 ? -17.986 -2.599 25.602 1.00 91.75 304 VAL A N 1
ATOM 2314 C CA . VAL A 1 304 ? -18.487 -1.767 24.486 1.00 91.75 304 VAL A CA 1
ATOM 2315 C C . VAL A 1 304 ? -19.496 -2.537 23.627 1.00 91.75 304 VAL A C 1
ATOM 2317 O O . VAL A 1 304 ? -20.598 -2.047 23.392 1.00 91.75 304 VAL A O 1
ATOM 2320 N N . ASN A 1 305 ? -19.168 -3.770 23.231 1.00 87.38 305 ASN A N 1
ATOM 2321 C CA . ASN A 1 305 ? -20.045 -4.596 22.395 1.00 87.38 305 ASN A CA 1
ATOM 2322 C C . ASN A 1 305 ? -21.355 -5.003 23.101 1.00 87.38 305 ASN A C 1
ATOM 2324 O O . ASN A 1 305 ? -22.344 -5.290 22.435 1.00 87.38 305 ASN A O 1
ATOM 2328 N N . GLN A 1 306 ? -21.384 -5.057 24.439 1.00 86.31 306 GLN A N 1
ATOM 2329 C CA . GLN A 1 306 ? -22.617 -5.314 25.200 1.00 86.31 306 GLN A CA 1
ATOM 2330 C C . GLN A 1 306 ? -23.500 -4.065 25.348 1.00 86.31 306 GLN A C 1
ATOM 2332 O O . GLN A 1 306 ? -24.691 -4.191 25.633 1.00 86.31 306 GLN A O 1
ATOM 2337 N N . LEU A 1 307 ? -22.938 -2.868 25.155 1.00 85.56 307 LEU A N 1
ATOM 2338 C CA . LEU A 1 307 ? -23.683 -1.607 25.172 1.00 85.56 307 LEU A CA 1
ATOM 2339 C C . LEU A 1 307 ? -24.247 -1.249 23.790 1.00 85.56 307 LEU A C 1
ATOM 2341 O O . LEU A 1 307 ? -25.325 -0.671 23.708 1.00 85.56 307 LEU A O 1
ATOM 2345 N N . GLU A 1 308 ? -23.564 -1.636 22.713 1.00 75.56 308 GLU A N 1
ATOM 2346 C CA . GLU A 1 308 ? -23.919 -1.340 21.315 1.00 75.56 308 GLU A CA 1
ATOM 2347 C C . GLU A 1 308 ? -25.408 -1.572 20.949 1.00 75.56 308 GLU A C 1
ATOM 2349 O O . GLU A 1 308 ? -26.010 -0.670 20.361 1.00 75.56 308 GLU A O 1
ATOM 2354 N N . PRO A 1 309 ? -26.080 -2.674 21.354 1.00 69.94 309 PRO A N 1
ATOM 2355 C CA . PRO A 1 309 ? -27.486 -2.905 21.003 1.00 69.94 309 PRO A CA 1
ATOM 2356 C C . PRO A 1 309 ? -28.492 -1.916 21.619 1.00 69.94 309 PRO A C 1
ATOM 2358 O O . PRO A 1 309 ? -29.655 -1.921 21.223 1.00 69.94 309 PRO A O 1
ATOM 2361 N N . ALA A 1 310 ? -28.091 -1.091 22.595 1.00 67.75 310 ALA A N 1
ATOM 2362 C CA . ALA A 1 310 ? -28.982 -0.142 23.272 1.00 67.75 310 ALA A CA 1
ATOM 2363 C C . ALA A 1 310 ? -29.194 1.183 22.511 1.00 67.75 310 ALA A C 1
ATOM 2365 O O . ALA A 1 310 ? -29.949 2.043 22.963 1.00 67.75 310 ALA A O 1
ATOM 2366 N N . GLY A 1 311 ? -28.582 1.347 21.334 1.00 75.88 311 GLY A N 1
ATOM 2367 C CA . GLY A 1 311 ? -28.877 2.450 20.419 1.00 75.88 311 GLY A CA 1
ATOM 2368 C C . GLY A 1 311 ? -28.423 3.828 20.918 1.00 75.88 311 GLY A C 1
ATOM 2369 O O . GLY A 1 311 ? -27.420 3.964 21.617 1.00 75.88 311 GLY A O 1
ATOM 2370 N N . GLN A 1 312 ? -29.157 4.877 20.528 1.00 82.12 312 GLN A N 1
ATOM 2371 C CA . GLN A 1 312 ? -28.759 6.285 20.714 1.00 82.12 312 GLN A CA 1
ATOM 2372 C C . GLN A 1 312 ? -28.573 6.704 22.180 1.00 82.12 312 GLN A C 1
ATOM 2374 O O . GLN A 1 312 ? -27.812 7.629 22.456 1.00 82.12 312 GLN A O 1
ATOM 2379 N N . GLU A 1 313 ? -29.213 6.015 23.127 1.00 84.19 313 GLU A N 1
ATOM 2380 C CA . GLU A 1 313 ? -29.065 6.289 24.563 1.00 84.19 313 GLU A CA 1
ATOM 2381 C C . GLU A 1 313 ? -27.617 6.111 25.047 1.00 84.19 313 GLU A C 1
ATOM 2383 O O . GLU A 1 313 ? -27.219 6.693 26.055 1.00 84.19 313 GLU A O 1
ATOM 2388 N N . MET A 1 314 ? -26.804 5.336 24.320 1.00 91.00 314 MET A N 1
ATOM 2389 C CA . MET A 1 314 ? -25.416 5.064 24.690 1.00 91.00 314 MET A CA 1
ATOM 2390 C C . MET A 1 314 ? -24.434 6.151 24.252 1.00 91.00 314 MET A C 1
ATOM 2392 O O . MET A 1 314 ? -23.289 6.121 24.695 1.00 91.00 314 MET A O 1
ATOM 2396 N N . ILE A 1 315 ? -24.838 7.132 23.438 1.00 93.19 315 ILE A N 1
ATOM 2397 C CA . ILE A 1 315 ? -23.930 8.176 22.928 1.00 93.19 315 ILE A CA 1
ATOM 2398 C C . ILE A 1 315 ? -23.249 8.928 24.085 1.00 93.19 315 ILE A C 1
ATOM 2400 O O . ILE A 1 315 ? -22.021 9.020 24.135 1.00 93.19 315 ILE A O 1
ATOM 2404 N N . GLU A 1 316 ? -24.035 9.378 25.066 1.00 92.25 316 GLU A N 1
ATOM 2405 C CA . GLU A 1 316 ? -23.552 10.122 26.243 1.00 92.25 316 GLU A CA 1
ATOM 2406 C C . GLU A 1 316 ? -22.692 9.265 27.191 1.00 92.25 316 GLU A C 1
ATOM 2408 O O . GLU A 1 316 ? -21.937 9.789 28.006 1.00 92.25 316 GLU A O 1
ATOM 2413 N N . VAL A 1 317 ? -22.779 7.937 27.084 1.00 94.19 317 VAL A N 1
ATOM 2414 C CA . VAL A 1 317 ? -21.980 6.987 27.874 1.00 94.19 317 VAL A CA 1
ATOM 2415 C C . VAL A 1 317 ? -20.663 6.661 27.170 1.00 94.19 317 VAL A C 1
ATOM 2417 O O . VAL A 1 317 ? -19.599 6.600 27.794 1.00 94.19 317 VAL A O 1
ATOM 2420 N N . LEU A 1 318 ? -20.733 6.450 25.857 1.00 95.38 318 LEU A N 1
ATOM 2421 C CA . LEU A 1 318 ? -19.613 6.041 25.026 1.00 95.38 318 LEU A CA 1
ATOM 2422 C C . LEU A 1 318 ? -18.585 7.162 24.864 1.00 95.38 318 LEU A C 1
ATOM 2424 O O . LEU A 1 318 ? -17.393 6.871 24.874 1.00 95.38 318 LEU A O 1
ATOM 2428 N N . ILE A 1 319 ? -19.004 8.430 24.792 1.00 96.31 319 ILE A N 1
ATOM 2429 C CA . ILE A 1 319 ? -18.077 9.566 24.659 1.00 96.31 319 ILE A CA 1
ATOM 2430 C C . ILE A 1 319 ? -17.113 9.665 25.861 1.00 96.31 319 ILE A C 1
ATOM 2432 O O . ILE A 1 319 ? -15.900 9.599 25.644 1.00 96.31 319 ILE A O 1
ATOM 2436 N N . PRO A 1 320 ? -17.572 9.744 27.128 1.00 95.88 320 PRO A N 1
ATOM 2437 C CA . PRO A 1 320 ? -16.666 9.721 28.276 1.00 95.88 320 PRO A CA 1
ATOM 2438 C C . PRO A 1 320 ? -15.867 8.420 28.384 1.00 95.88 320 PRO A C 1
ATOM 2440 O O . PRO A 1 320 ? -14.705 8.452 28.779 1.00 95.88 320 PRO A O 1
ATOM 2443 N N . GLY A 1 321 ? -16.454 7.274 28.016 1.00 95.56 321 GLY A N 1
ATOM 2444 C CA . GLY A 1 321 ? -15.743 5.994 28.025 1.00 95.56 321 GLY A CA 1
ATOM 2445 C C . GLY A 1 321 ? -14.589 5.943 27.019 1.00 95.56 321 GLY A C 1
ATOM 2446 O O . GLY A 1 321 ? -13.500 5.469 27.338 1.00 95.56 321 GLY A O 1
ATOM 2447 N N . MET A 1 322 ? -14.788 6.513 25.833 1.00 96.12 322 MET A N 1
ATOM 2448 C CA . MET A 1 322 ? -13.754 6.673 24.815 1.00 96.12 322 MET A CA 1
ATOM 2449 C C . MET A 1 322 ? -12.592 7.533 25.322 1.00 96.12 322 MET A C 1
ATOM 2451 O O . MET A 1 322 ? -11.435 7.176 25.109 1.00 96.12 322 MET A O 1
ATOM 2455 N N . LEU A 1 323 ? -12.892 8.625 26.030 1.00 96.25 323 LEU A N 1
ATOM 2456 C CA . LEU A 1 323 ? -11.882 9.508 26.625 1.00 96.25 323 LEU A CA 1
ATOM 2457 C C . LEU A 1 323 ? -11.179 8.892 27.844 1.00 96.25 323 LEU A C 1
ATOM 2459 O O . LEU A 1 323 ? -10.034 9.237 28.127 1.00 96.25 323 LEU A O 1
ATOM 2463 N N . ALA A 1 324 ? -11.846 7.987 28.563 1.00 95.62 324 ALA A N 1
ATOM 2464 C CA . ALA A 1 324 ? -11.290 7.316 29.733 1.00 95.62 324 ALA A CA 1
ATOM 2465 C C . ALA A 1 324 ? -10.286 6.207 29.379 1.00 95.62 324 ALA A C 1
ATOM 2467 O O . ALA A 1 324 ? -9.459 5.860 30.223 1.00 95.62 324 ALA A O 1
ATOM 2468 N N . SER A 1 325 ? -10.351 5.635 28.170 1.00 95.00 325 SER A N 1
ATOM 2469 C CA . SER A 1 325 ? -9.436 4.563 27.767 1.00 95.00 325 SER A CA 1
ATOM 2470 C C . SER A 1 325 ? -8.155 5.090 27.135 1.00 95.00 325 SER A C 1
ATOM 2472 O O . SER A 1 325 ? -8.175 6.004 26.311 1.00 95.00 325 SER A O 1
ATOM 2474 N N . ARG A 1 326 ? -7.032 4.436 27.448 1.00 93.12 326 ARG A N 1
ATOM 2475 C CA . ARG A 1 326 ? -5.736 4.687 26.794 1.00 93.12 326 ARG A CA 1
ATOM 2476 C C . ARG A 1 326 ? -5.487 3.820 25.555 1.00 93.12 326 ARG A C 1
ATOM 2478 O O . ARG A 1 326 ? -4.483 4.018 24.873 1.00 93.12 326 ARG A O 1
ATOM 2485 N N . TYR A 1 327 ? -6.333 2.820 25.297 1.00 93.38 327 TYR A N 1
ATOM 2486 C CA . TYR A 1 327 ? -6.134 1.869 24.204 1.00 93.38 327 TYR A CA 1
ATOM 2487 C C . TYR A 1 327 ? -6.720 2.403 22.896 1.00 93.38 327 TYR A C 1
ATOM 2489 O O . TYR A 1 327 ? -7.928 2.604 22.774 1.00 93.38 327 TYR A O 1
ATOM 2497 N N . ALA A 1 328 ? -5.867 2.566 21.883 1.00 91.25 328 ALA A N 1
ATOM 2498 C CA . ALA A 1 328 ? -6.280 3.047 20.565 1.00 91.25 328 ALA A CA 1
ATOM 2499 C C . ALA A 1 328 ? -7.322 2.131 19.888 1.00 91.25 328 ALA A C 1
ATOM 2501 O O . ALA A 1 328 ? -8.168 2.621 19.136 1.00 91.25 328 ALA A O 1
ATOM 2502 N N . GLY A 1 329 ? -7.295 0.820 20.169 1.00 92.00 329 GLY A N 1
ATOM 2503 C CA . GLY A 1 329 ? -8.293 -0.135 19.679 1.00 92.00 329 GLY A CA 1
ATOM 2504 C C . GLY A 1 329 ? -9.684 0.120 20.263 1.00 92.00 329 GLY A C 1
ATOM 2505 O O . GLY A 1 329 ? -10.653 0.203 19.510 1.00 92.00 329 GLY A O 1
ATOM 2506 N N . VAL A 1 330 ? -9.779 0.351 21.580 1.00 94.69 330 VAL A N 1
ATOM 2507 C CA . VAL A 1 330 ? -11.032 0.748 22.257 1.00 94.69 330 VAL A CA 1
ATOM 2508 C C . VAL A 1 330 ? -11.547 2.072 21.709 1.00 94.69 330 VAL A C 1
ATOM 2510 O O . VAL A 1 330 ? -12.711 2.164 21.325 1.00 94.69 330 VAL A O 1
ATOM 2513 N N . GLN A 1 331 ? -10.678 3.080 21.625 1.00 96.06 331 GLN A N 1
ATOM 2514 C CA . GLN A 1 331 ? -11.041 4.399 21.107 1.00 96.06 331 GLN A CA 1
ATOM 2515 C C . GLN A 1 331 ? -11.591 4.311 19.679 1.00 96.06 331 GLN A C 1
ATOM 2517 O O . GLN A 1 331 ? -12.621 4.902 19.373 1.00 96.06 331 GLN A O 1
ATOM 2522 N N . THR A 1 332 ? -10.943 3.524 18.816 1.00 94.31 332 THR A N 1
ATOM 2523 C CA . THR A 1 332 ? -11.377 3.331 17.426 1.00 94.31 332 THR A CA 1
ATOM 2524 C C . THR A 1 332 ? -12.694 2.560 17.341 1.00 94.31 332 THR A C 1
ATOM 2526 O O . THR A 1 332 ? -13.559 2.942 16.558 1.00 94.31 332 THR A O 1
ATOM 2529 N N . ARG A 1 333 ? -12.895 1.516 18.161 1.00 93.81 333 ARG A N 1
ATOM 2530 C CA . ARG A 1 333 ? -14.171 0.782 18.199 1.00 93.81 333 ARG A CA 1
ATOM 2531 C C . ARG A 1 333 ? -15.315 1.686 18.644 1.00 93.81 333 ARG A C 1
ATOM 2533 O O . ARG A 1 333 ? -16.357 1.676 18.002 1.00 93.81 333 ARG A O 1
ATOM 2540 N N . ILE A 1 334 ? -15.123 2.479 19.699 1.00 95.94 334 ILE A N 1
ATOM 2541 C CA . ILE A 1 334 ? -16.162 3.400 20.172 1.00 95.94 334 ILE A CA 1
ATOM 2542 C C . ILE A 1 334 ? -16.428 4.501 19.137 1.00 95.94 334 ILE A C 1
ATOM 2544 O O . ILE A 1 334 ? -17.587 4.785 18.855 1.00 95.94 334 ILE A O 1
ATOM 2548 N N . ALA A 1 335 ? -15.388 5.072 18.523 1.00 95.94 335 ALA A N 1
ATOM 2549 C CA . ALA A 1 335 ? -15.542 6.046 17.443 1.00 95.94 335 ALA A CA 1
ATOM 2550 C C . ALA A 1 335 ? -16.366 5.488 16.271 1.00 95.94 335 ALA A C 1
ATOM 2552 O O . ALA A 1 335 ? -17.223 6.192 15.751 1.00 95.94 335 ALA A O 1
ATOM 2553 N N . HIS A 1 336 ? -16.155 4.221 15.903 1.00 93.69 336 HIS A N 1
ATOM 2554 C CA . HIS A 1 336 ? -16.937 3.548 14.868 1.00 93.69 336 HIS A CA 1
ATOM 2555 C C . HIS A 1 336 ? -18.410 3.377 15.267 1.00 93.69 336 HIS A C 1
ATOM 2557 O O . HIS A 1 336 ? -19.286 3.753 14.498 1.00 93.69 336 HIS A O 1
ATOM 2563 N N . VAL A 1 337 ? -18.686 2.906 16.491 1.00 92.06 337 VAL A N 1
ATOM 2564 C CA . VAL A 1 337 ? -20.064 2.775 17.012 1.00 92.06 337 VAL A CA 1
ATOM 2565 C C . VAL A 1 337 ? -20.775 4.137 17.052 1.00 92.06 337 VAL A C 1
ATOM 2567 O O . VAL A 1 337 ? -21.948 4.248 16.704 1.00 92.06 337 VAL A O 1
ATOM 2570 N N . LEU A 1 338 ? -20.067 5.203 17.435 1.00 94.44 338 LEU A N 1
ATOM 2571 C CA . LEU A 1 338 ? -20.593 6.572 17.391 1.00 94.44 338 LEU A CA 1
ATOM 2572 C C . LEU A 1 338 ? -20.803 7.069 15.950 1.00 94.44 338 LEU A C 1
ATOM 2574 O O . LEU A 1 338 ? -21.751 7.810 15.701 1.00 94.44 338 LEU A O 1
ATOM 2578 N N . GLY A 1 339 ? -19.962 6.639 15.007 1.00 93.38 339 GLY A N 1
ATOM 2579 C CA . GLY A 1 339 ? -20.132 6.867 13.572 1.00 93.38 339 GLY A CA 1
ATOM 2580 C C . GLY A 1 339 ? -21.416 6.241 13.028 1.00 93.38 339 GLY A C 1
ATOM 2581 O O . GLY A 1 339 ? -22.193 6.917 12.359 1.00 93.38 339 GLY A O 1
ATOM 2582 N N . GLU A 1 340 ? -21.694 4.985 13.391 1.00 91.25 340 GLU A N 1
ATOM 2583 C CA . GLU A 1 340 ? -22.925 4.272 13.016 1.00 91.25 340 GLU A CA 1
ATOM 2584 C C . GLU A 1 340 ? -24.190 4.912 13.611 1.00 91.25 340 GLU A C 1
ATOM 2586 O O . GLU A 1 340 ? -25.263 4.846 13.008 1.00 91.25 340 GLU A O 1
ATOM 2591 N N . ALA A 1 341 ? -24.076 5.595 14.757 1.00 90.75 341 ALA A N 1
ATOM 2592 C CA . ALA A 1 341 ? -25.171 6.388 15.317 1.00 90.75 341 ALA A CA 1
ATOM 2593 C C . ALA A 1 341 ? -25.505 7.646 14.479 1.00 90.75 341 ALA A C 1
ATOM 2595 O O . ALA A 1 341 ? -26.586 8.227 14.639 1.00 90.75 341 ALA A O 1
ATOM 2596 N N . GLY A 1 342 ? -24.604 8.062 13.582 1.00 91.44 342 GLY A N 1
ATOM 2597 C CA . GLY A 1 342 ? -24.809 9.129 12.606 1.00 91.44 342 GLY A CA 1
ATOM 2598 C C . GLY A 1 342 ? -25.072 10.501 13.232 1.00 91.44 342 GLY A C 1
ATOM 2599 O O . GLY A 1 342 ? -24.462 10.891 14.230 1.00 91.44 342 GLY A O 1
ATOM 2600 N N . LEU A 1 343 ? -26.020 11.249 12.653 1.00 93.50 343 LEU A N 1
ATOM 2601 C CA . LEU A 1 343 ? -26.362 12.625 13.051 1.00 93.50 343 LEU A CA 1
ATOM 2602 C C . LEU A 1 343 ? -26.648 12.803 14.552 1.00 93.50 343 LEU A C 1
ATOM 2604 O O . LEU A 1 343 ? -26.374 13.872 15.099 1.00 93.50 343 LEU A O 1
ATOM 2608 N N . ALA A 1 344 ? -27.170 11.775 15.231 1.00 94.19 344 ALA A N 1
ATOM 2609 C CA . ALA A 1 344 ? -27.474 11.842 16.660 1.00 94.19 344 ALA A CA 1
ATOM 2610 C C . ALA A 1 344 ? -26.219 12.055 17.526 1.00 94.19 344 ALA A C 1
ATOM 2612 O O . ALA A 1 344 ? -26.305 12.685 18.579 1.00 94.19 344 ALA A O 1
ATOM 2613 N N . ALA A 1 345 ? -25.052 11.581 17.076 1.00 95.50 345 ALA A N 1
ATOM 2614 C CA . ALA A 1 345 ? -23.794 11.712 17.805 1.00 95.50 345 ALA A CA 1
ATOM 2615 C C . ALA A 1 345 ? -23.062 13.040 17.540 1.00 95.50 345 ALA A C 1
ATOM 2617 O O . ALA A 1 345 ? -22.180 13.408 18.315 1.00 95.50 345 ALA A O 1
ATOM 2618 N N . VAL A 1 346 ? -23.435 13.798 16.499 1.00 96.75 346 VAL A N 1
ATOM 2619 C CA . VAL A 1 346 ? -22.706 15.011 16.077 1.00 96.75 346 VAL A CA 1
ATOM 2620 C C . VAL A 1 346 ? -22.685 16.081 17.167 1.00 96.75 346 VAL A C 1
ATOM 2622 O O . VAL A 1 346 ? -21.618 16.606 17.479 1.00 96.75 346 VAL A O 1
ATOM 2625 N N . LEU A 1 347 ? -23.836 16.419 17.761 1.00 96.88 347 LEU A N 1
ATOM 2626 C CA . LEU A 1 347 ? -23.899 17.467 18.789 1.00 96.88 347 LEU A CA 1
ATOM 2627 C C . LEU A 1 347 ? -23.189 17.064 20.094 1.00 96.88 347 LEU A C 1
ATOM 2629 O O . LEU A 1 347 ? -22.387 17.871 20.567 1.00 96.88 347 LEU A O 1
ATOM 2633 N N . PRO A 1 348 ? -23.397 15.854 20.650 1.00 96.88 348 PRO A N 1
ATOM 2634 C CA . PRO A 1 348 ? -22.637 15.386 21.812 1.00 96.88 348 PRO A CA 1
ATOM 2635 C C . PRO A 1 348 ? -21.120 15.334 21.573 1.00 96.88 348 PRO A C 1
ATOM 2637 O O . PRO A 1 348 ? -20.330 15.719 22.433 1.00 96.88 348 PRO A O 1
ATOM 2640 N N . LEU A 1 349 ? -20.680 14.913 20.383 1.00 97.69 349 LEU A N 1
ATOM 2641 C CA . LEU A 1 349 ? -19.257 14.922 20.035 1.00 97.69 349 LEU A CA 1
ATOM 2642 C C . LEU A 1 349 ? -18.710 16.340 19.867 1.00 97.69 349 LEU A C 1
ATOM 2644 O O . LEU A 1 349 ? -17.592 16.619 20.295 1.00 97.69 349 LEU A O 1
ATOM 2648 N N . TYR A 1 350 ? -19.491 17.247 19.278 1.00 97.56 350 TYR A N 1
ATOM 2649 C CA . TYR A 1 350 ? -19.124 18.654 19.150 1.00 97.56 350 TYR A CA 1
ATOM 2650 C C . TYR A 1 350 ? -18.914 19.293 20.528 1.00 97.56 350 TYR A C 1
ATOM 2652 O O . TYR A 1 350 ? -17.896 19.948 20.759 1.00 97.56 350 TYR A O 1
ATOM 2660 N N . THR A 1 351 ? -19.852 19.098 21.460 1.00 97.12 351 THR A N 1
ATOM 2661 C CA . THR A 1 351 ? -19.754 19.660 22.815 1.00 97.12 351 THR A CA 1
ATOM 2662 C C . THR A 1 351 ? -18.567 19.074 23.570 1.00 97.12 351 THR A C 1
ATOM 2664 O O . THR A 1 351 ? -17.805 19.831 24.172 1.00 97.12 351 THR A O 1
ATOM 2667 N N . ALA A 1 352 ? -18.351 17.760 23.475 1.00 97.00 352 ALA A N 1
ATOM 2668 C CA . ALA A 1 352 ? -17.195 17.099 24.068 1.00 97.00 352 ALA A CA 1
ATOM 2669 C C . ALA A 1 352 ? -15.869 17.596 23.474 1.00 97.00 352 ALA A C 1
ATOM 2671 O O . ALA A 1 352 ? -14.919 17.826 24.216 1.00 97.00 352 ALA A O 1
ATOM 2672 N N . PHE A 1 353 ? -15.795 17.821 22.156 1.00 97.12 353 PHE A N 1
ATOM 2673 C CA . PHE A 1 353 ? -14.581 18.325 21.503 1.00 97.12 353 PHE A CA 1
ATOM 2674 C C . PHE A 1 353 ? -14.227 19.730 21.988 1.00 97.12 353 PHE A C 1
ATOM 2676 O O . PHE A 1 353 ? -13.063 20.023 22.253 1.00 97.12 353 PHE A O 1
ATOM 2683 N N . VAL A 1 354 ? -15.230 20.600 22.131 1.00 96.38 354 VAL A N 1
ATOM 2684 C CA . VAL A 1 354 ? -15.037 21.957 22.660 1.00 96.38 354 VAL A CA 1
ATOM 2685 C C . VAL A 1 354 ? -14.607 21.928 24.129 1.00 96.38 354 VAL A C 1
ATOM 2687 O O . VAL A 1 354 ? -13.798 22.759 24.537 1.00 96.38 354 VAL A O 1
ATOM 2690 N N . ALA A 1 355 ? -15.125 20.979 24.911 1.00 96.06 355 ALA A N 1
ATOM 2691 C CA . ALA A 1 355 ? -14.793 20.812 26.324 1.00 96.06 355 ALA A CA 1
ATOM 2692 C C . ALA A 1 355 ? -13.461 20.080 26.579 1.00 96.06 355 ALA A C 1
ATOM 2694 O O . ALA A 1 355 ? -13.020 20.035 27.722 1.00 96.06 355 ALA A O 1
ATOM 2695 N N . ALA A 1 356 ? -12.832 19.503 25.551 1.00 95.19 356 ALA A N 1
ATOM 2696 C CA . ALA A 1 356 ? -11.618 18.709 25.696 1.00 95.19 356 ALA A CA 1
ATOM 2697 C C . ALA A 1 356 ? -10.422 19.547 26.186 1.00 95.19 356 ALA A C 1
ATOM 2699 O O . ALA A 1 356 ? -10.075 20.583 25.598 1.00 95.19 356 ALA A O 1
ATOM 2700 N N . ASP A 1 357 ? -9.760 19.039 27.228 1.00 89.94 357 ASP A N 1
ATOM 2701 C CA . ASP A 1 357 ? -8.675 19.716 27.944 1.00 89.94 357 ASP A CA 1
ATOM 2702 C C . ASP A 1 357 ? -7.342 19.659 27.185 1.00 89.94 357 ASP A C 1
ATOM 2704 O O . ASP A 1 357 ? -6.497 20.549 27.328 1.00 89.94 357 ASP A O 1
ATOM 2708 N N . ASP A 1 358 ? -7.143 18.619 26.368 1.00 92.69 358 ASP A N 1
ATOM 2709 C CA . ASP A 1 358 ? -5.900 18.391 25.637 1.00 92.69 358 ASP A CA 1
ATOM 2710 C C . ASP A 1 358 ? -6.095 17.927 24.183 1.00 92.69 358 ASP A C 1
ATOM 2712 O O . ASP A 1 358 ? -7.172 17.525 23.732 1.00 92.69 358 ASP A O 1
ATOM 2716 N N . ASP A 1 359 ? -4.997 17.998 23.433 1.00 91.19 359 ASP A N 1
ATOM 2717 C CA . ASP A 1 359 ? -4.924 17.662 22.012 1.00 91.19 359 ASP A CA 1
ATOM 2718 C C . ASP A 1 359 ? -5.216 16.178 21.721 1.00 91.19 359 ASP A C 1
ATOM 2720 O O . ASP A 1 359 ? -5.726 15.851 20.647 1.00 91.19 359 ASP A O 1
ATOM 2724 N N . ARG A 1 360 ? -4.934 15.265 22.662 1.00 91.81 360 ARG A N 1
ATOM 2725 C CA . ARG A 1 360 ? -5.201 13.829 22.480 1.00 91.81 360 ARG A CA 1
ATOM 2726 C C . ARG A 1 360 ? -6.683 13.521 22.614 1.00 91.81 360 ARG A C 1
ATOM 2728 O O . ARG A 1 360 ? -7.220 12.766 21.812 1.00 91.81 360 ARG A O 1
ATOM 2735 N N . GLN A 1 361 ? -7.363 14.126 23.582 1.00 95.00 361 GLN A N 1
ATOM 2736 C CA . GLN A 1 361 ? -8.815 14.015 23.694 1.00 95.00 361 GLN A CA 1
ATOM 2737 C C . GLN A 1 361 ? -9.493 14.554 22.429 1.00 95.00 361 GLN A C 1
ATOM 2739 O O . GLN A 1 361 ? -10.368 13.896 21.861 1.00 95.00 361 GLN A O 1
ATOM 2744 N N . ARG A 1 362 ? -9.032 15.708 21.928 1.00 95.81 362 ARG A N 1
ATOM 2745 C CA . ARG A 1 362 ? -9.529 16.292 20.674 1.00 95.81 362 ARG A CA 1
ATOM 2746 C C . ARG A 1 362 ? -9.329 15.370 19.477 1.00 95.81 362 ARG A C 1
ATOM 2748 O O . ARG A 1 362 ? -10.262 15.226 18.694 1.00 95.81 362 ARG A O 1
ATOM 2755 N N . SER A 1 363 ? -8.169 14.728 19.314 1.00 95.50 363 SER A N 1
ATOM 2756 C CA . SER A 1 363 ? -7.949 13.828 18.170 1.00 95.50 363 SER A CA 1
ATOM 2757 C C . SER A 1 363 ? -8.863 12.603 18.205 1.00 95.50 363 SER A C 1
ATOM 2759 O O . SER A 1 363 ? -9.409 12.211 17.174 1.00 95.50 363 SER A O 1
ATOM 2761 N N . VAL A 1 364 ? -9.099 12.027 19.382 1.00 96.25 364 VAL A N 1
ATOM 2762 C CA . VAL A 1 364 ? -10.008 10.884 19.539 1.00 96.25 364 VAL A CA 1
ATOM 2763 C C . VAL A 1 364 ? -11.455 11.277 19.208 1.00 96.25 364 VAL A C 1
ATOM 2765 O O . VAL A 1 364 ? -12.139 10.565 18.474 1.00 96.25 364 VAL A O 1
ATOM 2768 N N . LEU A 1 365 ? -11.906 12.448 19.662 1.00 97.94 365 LEU A N 1
ATOM 2769 C CA . LEU A 1 365 ? -13.233 12.983 19.332 1.00 97.94 365 LEU A CA 1
ATOM 2770 C C . LEU A 1 365 ? -13.357 13.359 17.850 1.00 97.94 365 LEU A C 1
ATOM 2772 O O . LEU A 1 365 ? -14.388 13.099 17.233 1.00 97.94 365 LEU A O 1
ATOM 2776 N N . ALA A 1 366 ? -12.295 13.910 17.255 1.00 97.75 366 ALA A N 1
ATOM 2777 C CA . ALA A 1 366 ? -12.232 14.172 15.822 1.00 97.75 366 ALA A CA 1
ATOM 2778 C C . ALA A 1 366 ? -12.395 12.885 15.014 1.00 97.75 366 ALA A C 1
ATOM 2780 O O . ALA A 1 366 ? -13.151 12.876 14.049 1.00 97.75 366 ALA A O 1
ATOM 2781 N N . ARG A 1 367 ? -11.753 11.783 15.427 1.00 97.62 367 ARG A N 1
ATOM 2782 C CA . ARG A 1 367 ? -11.926 10.480 14.773 1.00 97.62 367 ARG A CA 1
ATOM 2783 C C . ARG A 1 367 ? -13.393 10.064 14.745 1.00 97.62 367 ARG A C 1
ATOM 2785 O O . ARG A 1 367 ? -13.881 9.729 13.675 1.00 97.62 367 ARG A O 1
ATOM 2792 N N . ALA A 1 368 ? -14.091 10.138 15.878 1.00 97.50 368 ALA A N 1
ATOM 2793 C CA . ALA A 1 368 ? -15.515 9.807 15.946 1.00 97.50 368 ALA A CA 1
ATOM 2794 C C . ALA A 1 368 ? -16.370 10.706 15.034 1.00 97.50 368 ALA A C 1
ATOM 2796 O O . ALA A 1 368 ? -17.216 10.201 14.305 1.00 97.50 368 ALA A O 1
ATOM 2797 N N . LEU A 1 369 ? -16.100 12.017 14.992 1.00 98.12 369 LEU A N 1
ATOM 2798 C CA . LEU A 1 369 ? -16.756 12.935 14.050 1.00 98.12 369 LEU A CA 1
ATOM 2799 C C . LEU A 1 369 ? -16.467 12.574 12.583 1.00 98.12 369 LEU A C 1
ATOM 2801 O O . LEU A 1 369 ? -17.348 12.675 11.738 1.00 98.12 369 LEU A O 1
ATOM 2805 N N . GLY A 1 370 ? -15.247 12.130 12.279 1.00 97.50 370 GLY A N 1
ATOM 2806 C CA . GLY A 1 370 ? -14.856 11.669 10.949 1.00 97.50 370 GLY A CA 1
ATOM 2807 C C . GLY A 1 370 ? -15.537 10.366 10.524 1.00 97.50 370 GLY A C 1
ATOM 2808 O O . GLY A 1 370 ? -15.870 10.229 9.352 1.00 97.50 370 GLY A O 1
ATOM 2809 N N . GLU A 1 371 ? -15.769 9.428 11.449 1.00 97.38 371 GLU A N 1
ATOM 2810 C CA . GLU A 1 371 ? -16.499 8.175 11.177 1.00 97.38 371 GLU A CA 1
ATOM 2811 C C . GLU A 1 371 ? -17.983 8.415 10.847 1.00 97.38 371 GLU A C 1
ATOM 2813 O O . GLU A 1 371 ? -18.573 7.619 10.124 1.00 97.38 371 GLU A O 1
ATOM 2818 N N . ILE A 1 372 ? -18.573 9.530 11.305 1.00 96.50 372 ILE A N 1
ATOM 2819 C CA . ILE A 1 372 ? -19.912 9.972 10.866 1.00 96.50 372 ILE A CA 1
ATOM 2820 C C . ILE A 1 372 ? -19.885 10.423 9.391 1.00 96.50 372 ILE A C 1
ATOM 2822 O O . ILE A 1 372 ? -20.870 10.274 8.670 1.00 96.50 372 ILE A O 1
ATOM 2826 N N . GLY A 1 373 ? -18.757 10.966 8.922 1.00 95.75 373 GLY A N 1
ATOM 2827 C CA . GLY A 1 373 ? -18.589 11.425 7.544 1.00 95.75 373 GLY A CA 1
ATOM 2828 C C . GLY A 1 373 ? -19.264 12.779 7.265 1.00 95.75 373 GLY A C 1
ATOM 2829 O O . GLY A 1 373 ? -19.318 13.630 8.156 1.00 95.75 373 GLY A O 1
ATOM 2830 N N . PRO A 1 374 ? -19.763 13.027 6.036 1.00 95.50 374 PRO A N 1
ATOM 2831 C CA . PRO A 1 374 ? -20.250 14.347 5.606 1.00 95.50 374 PRO A CA 1
ATOM 2832 C C . PRO A 1 374 ? -21.345 14.972 6.480 1.00 95.50 374 PRO A C 1
ATOM 2834 O O . PRO A 1 374 ? -21.435 16.196 6.594 1.00 95.50 374 PRO A O 1
ATOM 2837 N N . ASP A 1 375 ? -22.135 14.143 7.159 1.00 94.38 375 ASP A N 1
ATOM 2838 C CA . ASP A 1 375 ? -23.191 14.571 8.079 1.00 94.38 375 ASP A CA 1
ATOM 2839 C C . ASP A 1 375 ? -22.652 15.347 9.299 1.00 94.38 375 ASP A C 1
ATOM 2841 O O . ASP A 1 375 ? -23.361 16.168 9.885 1.00 94.38 375 ASP A O 1
ATOM 2845 N N . ALA A 1 376 ? -21.372 15.176 9.651 1.00 96.25 376 ALA A N 1
ATOM 2846 C CA . ALA A 1 376 ? -20.703 15.940 10.704 1.00 96.25 376 ALA A CA 1
ATOM 2847 C C . ALA A 1 376 ? -20.171 17.314 10.237 1.00 96.25 376 ALA A C 1
ATOM 2849 O O . ALA A 1 376 ? -19.366 17.935 10.936 1.00 96.25 376 ALA A O 1
ATOM 2850 N N . GLY A 1 377 ? -20.643 17.842 9.100 1.00 94.56 377 GLY A N 1
ATOM 2851 C CA . GLY A 1 377 ? -20.220 19.132 8.532 1.00 94.56 377 GLY A CA 1
ATOM 2852 C C . GLY A 1 377 ? -20.261 20.326 9.502 1.00 94.56 377 GLY A C 1
ATOM 2853 O O . GLY A 1 377 ? -19.416 21.218 9.420 1.00 94.56 377 GLY A O 1
ATOM 2854 N N . LEU A 1 378 ? -21.171 20.320 10.487 1.00 94.31 378 LEU A N 1
ATOM 2855 C CA . LEU A 1 378 ? -21.237 21.336 11.553 1.00 94.31 378 LEU A CA 1
ATOM 2856 C C . LEU A 1 378 ? -19.923 21.446 12.355 1.00 94.31 378 LEU A C 1
ATOM 2858 O O . LEU A 1 378 ? -19.583 22.522 12.848 1.00 94.31 378 LEU A O 1
ATOM 2862 N N . ALA A 1 379 ? -19.170 20.350 12.476 1.00 96.06 379 ALA A N 1
ATOM 2863 C CA . ALA A 1 379 ? -17.929 20.296 13.237 1.00 96.06 379 ALA A CA 1
ATOM 2864 C C . ALA A 1 379 ? -16.700 20.812 12.466 1.00 96.06 379 ALA A C 1
ATOM 2866 O O . ALA A 1 379 ? -15.643 20.990 13.071 1.00 96.06 379 ALA A O 1
ATOM 2867 N N . LEU A 1 380 ? -16.802 21.108 11.162 1.00 95.50 380 LEU A N 1
ATOM 2868 C CA . LEU A 1 380 ? -15.642 21.505 10.349 1.00 95.50 380 LEU A CA 1
ATOM 2869 C C . LEU A 1 380 ? -14.884 22.698 10.939 1.00 95.50 380 LEU A C 1
ATOM 2871 O O . LEU A 1 380 ? -13.659 22.675 11.011 1.00 95.50 380 LEU A O 1
ATOM 2875 N N . THR A 1 381 ? -15.591 23.721 11.421 1.00 94.31 381 THR A N 1
ATOM 2876 C CA . THR A 1 381 ? -14.952 24.920 11.985 1.00 94.31 381 THR A CA 1
ATOM 2877 C C . THR A 1 381 ? -14.123 24.606 13.234 1.00 94.31 381 THR A C 1
ATOM 2879 O O . THR A 1 381 ? -13.001 25.100 13.362 1.00 94.31 381 THR A O 1
ATOM 2882 N N . ILE A 1 382 ? -14.637 23.772 14.149 1.00 95.56 382 ILE A N 1
ATOM 2883 C CA . ILE A 1 382 ? -13.906 23.406 15.374 1.00 95.56 382 ILE A CA 1
ATOM 2884 C C . ILE A 1 382 ? -12.746 22.454 15.077 1.00 95.56 382 ILE A C 1
ATOM 2886 O O . ILE A 1 382 ? -11.689 22.590 15.688 1.00 95.56 382 ILE A O 1
ATOM 2890 N N . LEU A 1 383 ? -12.901 21.561 14.095 1.00 96.75 383 LEU A N 1
ATOM 2891 C CA . LEU A 1 383 ? -11.843 20.653 13.657 1.00 96.75 383 LEU A CA 1
ATOM 2892 C C . LEU A 1 383 ? -10.702 21.415 12.980 1.00 96.75 383 LEU A C 1
ATOM 2894 O O . LEU A 1 383 ? -9.543 21.186 13.304 1.00 96.75 383 LEU A O 1
ATOM 2898 N N . LEU A 1 384 ? -11.011 22.378 12.108 1.00 94.94 384 LEU A N 1
ATOM 2899 C CA . LEU A 1 384 ? -10.012 23.231 11.459 1.00 94.94 384 LEU A CA 1
ATOM 2900 C C . LEU A 1 384 ? -9.227 24.072 12.476 1.00 94.94 384 LEU A C 1
ATOM 2902 O O . LEU A 1 384 ? -8.006 24.176 12.374 1.00 94.94 384 LEU A O 1
ATOM 2906 N N . ASN A 1 385 ? -9.900 24.624 13.488 1.00 92.69 385 ASN A N 1
ATOM 2907 C CA . ASN A 1 385 ? -9.225 25.335 14.575 1.00 92.69 385 ASN A CA 1
ATOM 2908 C C . ASN A 1 385 ? -8.364 24.380 15.424 1.00 92.69 385 ASN A C 1
ATOM 2910 O O . ASN A 1 385 ? -7.211 24.680 15.726 1.00 92.69 385 ASN A O 1
ATOM 2914 N N . GLY A 1 386 ? -8.890 23.196 15.756 1.00 93.12 386 GLY A N 1
ATOM 2915 C CA . GLY A 1 386 ? -8.147 22.156 16.469 1.00 93.12 386 GLY A CA 1
ATOM 2916 C C . GLY A 1 386 ? -6.890 21.713 15.718 1.00 93.12 386 GLY A C 1
ATOM 2917 O O . GLY A 1 386 ? -5.830 21.593 16.323 1.00 93.12 386 GLY A O 1
ATOM 2918 N N . LEU A 1 387 ? -6.977 21.561 14.395 1.00 93.69 387 LEU A N 1
ATOM 2919 C CA . LEU A 1 387 ? -5.852 21.209 13.529 1.00 93.69 387 LEU A CA 1
ATOM 2920 C C . LEU A 1 387 ? -4.734 22.261 13.567 1.00 93.69 387 LEU A C 1
ATOM 2922 O O . LEU A 1 387 ? -3.561 21.900 13.591 1.00 93.69 387 LEU A O 1
ATOM 2926 N N . GLN A 1 388 ? -5.080 23.552 13.595 1.00 90.12 388 GLN A N 1
ATOM 2927 C CA . GLN A 1 388 ? -4.094 24.638 13.694 1.00 90.12 388 GLN A CA 1
ATOM 2928 C C . GLN A 1 388 ? -3.413 24.708 15.062 1.00 90.12 388 GLN A C 1
ATOM 2930 O O . GLN A 1 388 ? -2.258 25.116 15.155 1.00 90.12 388 GLN A O 1
ATOM 2935 N N . GLN A 1 389 ? -4.137 24.359 16.126 1.00 89.75 389 GLN A N 1
ATOM 2936 C CA . GLN A 1 389 ? -3.632 24.423 17.498 1.00 89.75 389 GLN A CA 1
ATOM 2937 C C . GLN A 1 389 ? -2.862 23.170 17.917 1.00 89.75 389 GLN A C 1
ATOM 2939 O O . GLN A 1 389 ? -2.073 23.238 18.863 1.00 89.75 389 GLN A O 1
ATOM 2944 N N . ALA A 1 390 ? -3.096 22.050 17.229 1.00 91.62 390 ALA A N 1
ATOM 2945 C CA . ALA A 1 390 ? -2.480 20.769 17.521 1.00 91.62 390 ALA A CA 1
ATOM 2946 C C . ALA A 1 390 ? -0.956 20.886 17.520 1.00 91.62 390 ALA A C 1
ATOM 2948 O O . ALA A 1 390 ? -0.358 21.394 16.569 1.00 91.62 390 ALA A O 1
ATOM 2949 N N . ARG A 1 391 ? -0.319 20.399 18.587 1.00 88.69 391 ARG A N 1
ATOM 2950 C CA . ARG A 1 391 ? 1.144 20.456 18.744 1.00 88.69 391 ARG A CA 1
ATOM 2951 C C . ARG A 1 391 ? 1.859 19.281 18.087 1.00 88.69 391 ARG A C 1
ATOM 2953 O O . ARG A 1 391 ? 2.939 19.472 17.528 1.00 88.69 391 ARG A O 1
ATOM 2960 N N . ASP A 1 392 ? 1.244 18.107 18.154 1.00 90.62 392 ASP A N 1
ATOM 2961 C CA . ASP A 1 392 ? 1.781 16.825 17.691 1.00 90.62 392 ASP A CA 1
ATOM 2962 C C . ASP A 1 392 ? 1.328 16.511 16.253 1.00 90.62 392 ASP A C 1
ATOM 2964 O O . ASP A 1 392 ? 0.175 16.768 15.891 1.00 90.62 392 ASP A O 1
ATOM 2968 N N . ASP A 1 393 ? 2.227 15.940 15.451 1.00 92.69 393 ASP A N 1
ATOM 2969 C CA . ASP A 1 393 ? 1.937 15.484 14.090 1.00 92.69 393 ASP A CA 1
ATOM 2970 C C . ASP A 1 393 ? 0.896 14.354 14.084 1.00 92.69 393 ASP A C 1
ATOM 2972 O O . ASP A 1 393 ? 0.012 14.358 13.226 1.00 92.69 393 ASP A O 1
ATOM 2976 N N . ASP A 1 394 ? 0.900 13.466 15.086 1.00 92.44 394 ASP A N 1
ATOM 2977 C CA . ASP A 1 394 ? -0.087 12.385 15.186 1.00 92.44 394 ASP A CA 1
ATOM 2978 C C . ASP A 1 394 ? -1.505 12.936 15.397 1.00 92.44 394 ASP A C 1
ATOM 2980 O O . ASP A 1 394 ? -2.479 12.493 14.783 1.00 92.44 394 ASP A O 1
ATOM 2984 N N . VAL A 1 395 ? -1.627 13.952 16.255 1.00 94.38 395 VAL A N 1
ATOM 2985 C CA . VAL A 1 395 ? -2.895 14.653 16.499 1.00 94.38 395 VAL A CA 1
ATOM 2986 C C . VAL A 1 395 ? -3.336 15.381 15.233 1.00 94.38 395 VAL A C 1
ATOM 2988 O O . VAL A 1 395 ? -4.500 15.259 14.842 1.00 94.38 395 VAL A O 1
ATOM 2991 N N . ARG A 1 396 ? -2.422 16.109 14.572 1.00 94.75 396 ARG A N 1
ATOM 2992 C CA . ARG A 1 396 ? -2.714 16.811 13.314 1.00 94.75 396 ARG A CA 1
ATOM 2993 C C . ARG A 1 396 ? -3.252 15.852 12.261 1.00 94.75 396 ARG A C 1
ATOM 2995 O O . ARG A 1 396 ? -4.274 16.140 11.646 1.00 94.75 396 ARG A O 1
ATOM 3002 N N . ALA A 1 397 ? -2.614 14.702 12.090 1.00 95.38 397 ALA A N 1
ATOM 3003 C CA . ALA A 1 397 ? -3.012 13.701 11.115 1.00 95.38 397 ALA A CA 1
ATOM 3004 C C . ALA A 1 397 ? -4.424 13.154 11.364 1.00 95.38 397 ALA A C 1
ATOM 3006 O O . ALA A 1 397 ? -5.212 13.060 10.426 1.00 95.38 397 ALA A O 1
ATOM 3007 N N . ILE A 1 398 ? -4.773 12.838 12.618 1.00 96.50 398 ILE A N 1
ATOM 3008 C CA . ILE A 1 398 ? -6.107 12.322 12.962 1.00 96.50 398 ILE A CA 1
ATOM 3009 C C . ILE A 1 398 ? -7.185 13.387 12.733 1.00 96.50 398 ILE A C 1
ATOM 3011 O O . ILE A 1 398 ? -8.239 13.083 12.175 1.00 96.50 398 ILE A O 1
ATOM 3015 N N . ILE A 1 399 ? -6.933 14.638 13.136 1.00 97.12 399 ILE A N 1
ATOM 3016 C CA . ILE A 1 399 ? -7.892 15.728 12.912 1.00 97.12 399 ILE A CA 1
ATOM 3017 C C . ILE A 1 399 ? -8.037 16.008 11.409 1.00 97.12 399 ILE A C 1
ATOM 3019 O O . ILE A 1 399 ? -9.155 16.171 10.926 1.00 97.12 399 ILE A O 1
ATOM 3023 N N . ALA A 1 400 ? -6.938 16.014 10.651 1.00 96.62 400 ALA A N 1
ATOM 3024 C CA . ALA A 1 400 ? -6.975 16.179 9.202 1.00 96.62 400 ALA A CA 1
ATOM 3025 C C . ALA A 1 400 ? -7.717 15.026 8.507 1.00 96.62 400 ALA A C 1
ATOM 3027 O O . ALA A 1 400 ? -8.512 15.276 7.607 1.00 96.62 400 ALA A O 1
ATOM 3028 N N . GLU A 1 401 ? -7.544 13.780 8.961 1.00 96.94 401 GLU A N 1
ATOM 3029 C CA . GLU A 1 401 ? -8.315 12.636 8.462 1.00 96.94 401 GLU A CA 1
ATOM 3030 C C . GLU A 1 401 ? -9.818 12.827 8.681 1.00 96.94 401 GLU A C 1
ATOM 3032 O O . GLU A 1 401 ? -10.609 12.577 7.773 1.00 96.94 401 GLU A O 1
ATOM 3037 N N . ALA A 1 402 ? -10.218 13.311 9.860 1.00 97.81 402 ALA A N 1
ATOM 3038 C CA . ALA A 1 402 ? -11.614 13.624 10.136 1.00 97.81 402 ALA A CA 1
ATOM 3039 C C . ALA A 1 402 ? -12.147 14.711 9.193 1.00 97.81 402 ALA A C 1
ATOM 3041 O O . ALA A 1 402 ? -13.211 14.542 8.604 1.00 97.81 402 ALA A O 1
ATOM 3042 N N . VAL A 1 403 ? -11.383 15.790 8.980 1.00 97.62 403 VAL A N 1
ATOM 3043 C CA . VAL A 1 403 ? -11.740 16.848 8.017 1.00 97.62 403 VAL A CA 1
ATOM 3044 C C . VAL A 1 403 ? -11.866 16.288 6.597 1.00 97.62 403 VAL A C 1
ATOM 3046 O O . VAL A 1 403 ? -12.796 16.663 5.889 1.00 97.62 403 VAL A O 1
ATOM 3049 N N . ALA A 1 404 ? -10.986 15.374 6.183 1.00 96.38 404 ALA A N 1
ATOM 3050 C CA . ALA A 1 404 ? -11.045 14.737 4.870 1.00 96.38 404 ALA A CA 1
ATOM 3051 C C . ALA A 1 404 ? -12.293 13.854 4.697 1.00 96.38 404 ALA A C 1
ATOM 3053 O O . ALA A 1 404 ? -12.947 13.934 3.660 1.00 96.38 404 ALA A O 1
ATOM 3054 N N . LYS A 1 405 ? -12.646 13.049 5.712 1.00 96.81 405 LYS A N 1
ATOM 3055 C CA . LYS A 1 405 ? -13.844 12.186 5.702 1.00 96.81 405 LYS A CA 1
ATOM 3056 C C . LYS A 1 405 ? -15.150 12.982 5.702 1.00 96.81 405 LYS A C 1
ATOM 3058 O O . LYS A 1 405 ? -16.102 12.584 5.038 1.00 96.81 405 LYS A O 1
ATOM 3063 N N . ILE A 1 406 ? -15.195 14.094 6.437 1.00 97.00 406 ILE A N 1
ATOM 3064 C CA . ILE A 1 406 ? -16.349 15.006 6.442 1.00 97.00 406 ILE A CA 1
ATOM 3065 C C . ILE A 1 406 ? -16.426 15.769 5.111 1.00 97.00 406 ILE A C 1
ATOM 3067 O O . ILE A 1 406 ? -17.502 15.949 4.549 1.00 97.00 406 ILE A O 1
ATOM 3071 N N . GLY A 1 407 ? -15.272 16.176 4.586 1.00 94.62 407 GLY A N 1
ATOM 3072 C CA . GLY A 1 407 ? -15.142 16.933 3.351 1.00 94.62 407 GLY A CA 1
ATOM 3073 C C . GLY A 1 407 ? -15.380 18.429 3.548 1.00 94.62 407 GLY A C 1
ATOM 3074 O O . GLY A 1 407 ? -16.341 18.866 4.181 1.00 94.62 407 GLY A O 1
ATOM 3075 N N . LEU A 1 408 ? -14.493 19.250 2.989 1.00 93.19 408 LEU A N 1
ATOM 3076 C CA . LEU A 1 408 ? -14.653 20.698 3.010 1.00 93.19 408 LEU A CA 1
ATOM 3077 C C . LEU A 1 408 ? -15.790 21.120 2.077 1.00 93.19 408 LEU A C 1
ATOM 3079 O O . LEU A 1 408 ? -15.774 20.830 0.885 1.00 93.19 408 LEU A O 1
ATOM 3083 N N . SER A 1 409 ? -16.749 21.881 2.606 1.00 82.69 409 SER A N 1
ATOM 3084 C CA . SER A 1 409 ? -17.893 22.369 1.823 1.00 82.69 409 SER A CA 1
ATOM 3085 C C . SER A 1 409 ? -17.539 23.496 0.843 1.00 82.69 409 SER A C 1
ATOM 3087 O O . SER A 1 409 ? -18.352 23.831 -0.012 1.00 82.69 409 SER A O 1
ATOM 3089 N N . SER A 1 410 ? -16.371 24.135 0.990 1.00 84.38 410 SER A N 1
ATOM 3090 C CA . SER A 1 410 ? -15.888 25.168 0.064 1.00 84.38 410 SER A CA 1
ATOM 3091 C C . SER A 1 410 ? -14.373 25.366 0.155 1.00 84.38 410 SER A C 1
ATOM 3093 O O . SER A 1 410 ? -13.760 25.140 1.203 1.00 84.38 410 SER A O 1
ATOM 3095 N N . SER A 1 411 ? -13.783 25.901 -0.914 1.00 87.19 411 SER A N 1
ATOM 3096 C CA . SER A 1 411 ? -12.376 26.323 -0.965 1.00 87.19 411 SER A CA 1
ATOM 3097 C C . SER A 1 411 ? -11.996 27.446 0.023 1.00 87.19 411 SER A C 1
ATOM 3099 O O . SER A 1 411 ? -10.810 27.646 0.293 1.00 87.19 411 SER A O 1
ATOM 3101 N N . ALA A 1 412 ? -12.963 28.139 0.643 1.00 86.94 412 ALA A N 1
ATOM 3102 C CA . ALA A 1 412 ? -12.705 29.208 1.619 1.00 86.94 412 ALA A CA 1
ATOM 3103 C C . ALA A 1 412 ? -11.964 28.730 2.884 1.00 86.94 412 ALA A C 1
ATOM 3105 O O . ALA A 1 412 ? -11.326 29.533 3.566 1.00 86.94 412 ALA A O 1
ATOM 3106 N N . SER A 1 413 ? -12.016 27.429 3.184 1.00 88.44 413 SER A N 1
ATOM 3107 C CA . SER A 1 413 ? -11.341 26.816 4.334 1.00 88.44 413 SER A CA 1
ATOM 3108 C C . SER A 1 413 ? -9.899 26.377 4.049 1.00 88.44 413 SER A C 1
ATOM 3110 O O . SER A 1 413 ? -9.158 26.081 4.986 1.00 88.44 413 SER A O 1
ATOM 3112 N N . LEU A 1 414 ? -9.461 26.366 2.785 1.00 90.94 414 LEU A N 1
ATOM 3113 C CA . LEU A 1 414 ? -8.115 25.921 2.396 1.00 90.94 414 LEU A CA 1
ATOM 3114 C C . LEU A 1 414 ? -6.972 26.735 3.036 1.00 90.94 414 LEU A C 1
ATOM 3116 O O . LEU A 1 414 ? -5.997 26.121 3.479 1.00 90.94 414 LEU A O 1
ATOM 3120 N N . PRO A 1 415 ? -7.065 28.074 3.202 1.00 89.75 415 PRO A N 1
ATOM 3121 C CA . PRO A 1 415 ? -6.010 28.847 3.863 1.00 89.75 415 PRO A CA 1
ATOM 3122 C C . PRO A 1 415 ? -5.689 28.388 5.293 1.00 89.75 415 PRO A C 1
ATOM 3124 O O . PRO A 1 415 ? -4.570 28.594 5.759 1.00 89.75 415 PRO A O 1
ATOM 3127 N N . VAL A 1 416 ? -6.630 27.744 5.992 1.00 87.00 416 VAL A N 1
ATOM 3128 C CA . VAL A 1 416 ? -6.384 27.176 7.327 1.00 87.00 416 VAL A CA 1
ATOM 3129 C C . VAL A 1 416 ? -5.398 26.005 7.243 1.00 87.00 416 VAL A C 1
ATOM 3131 O O . VAL A 1 416 ? -4.473 25.929 8.055 1.00 87.00 416 VAL A O 1
ATOM 3134 N N . LEU A 1 417 ? -5.540 25.141 6.231 1.00 91.25 417 LEU A N 1
ATOM 3135 C CA . LEU A 1 417 ? -4.694 23.960 6.025 1.00 91.25 417 LEU A CA 1
ATOM 3136 C C . LEU A 1 417 ? -3.255 24.316 5.631 1.00 91.25 417 LEU A C 1
ATOM 3138 O O . LEU A 1 417 ? -2.331 23.577 5.961 1.00 91.25 417 LEU A O 1
ATOM 3142 N N . ARG A 1 418 ? -3.034 25.484 5.011 1.00 91.56 418 ARG A N 1
ATOM 3143 C CA . ARG A 1 418 ? -1.690 26.017 4.708 1.00 91.56 418 ARG A CA 1
ATOM 3144 C C . ARG A 1 418 ? -0.814 26.126 5.955 1.00 91.56 418 ARG A C 1
ATOM 3146 O O . ARG A 1 418 ? 0.377 25.831 5.904 1.00 91.56 418 ARG A O 1
ATOM 3153 N N . VAL A 1 419 ? -1.390 26.543 7.083 1.00 88.69 419 VAL A N 1
ATOM 3154 C CA . VAL A 1 419 ? -0.649 26.627 8.351 1.00 88.69 419 VAL A CA 1
ATOM 3155 C C . VAL A 1 419 ? -0.208 25.231 8.795 1.00 88.69 419 VAL A C 1
ATOM 3157 O O . VAL A 1 419 ? 0.958 25.054 9.135 1.00 88.69 419 VAL A O 1
ATOM 3160 N N . ALA A 1 420 ? -1.104 24.243 8.703 1.00 88.38 420 ALA A N 1
ATOM 3161 C CA . ALA A 1 420 ? -0.821 22.859 9.074 1.00 88.38 420 ALA A CA 1
ATOM 3162 C C . ALA A 1 420 ? 0.262 22.223 8.185 1.00 88.38 420 ALA A C 1
ATOM 3164 O O . ALA A 1 420 ? 1.160 21.561 8.701 1.00 88.38 420 ALA A O 1
ATOM 3165 N N . PHE A 1 421 ? 0.245 22.475 6.870 1.00 86.75 421 PHE A N 1
ATOM 3166 C CA . PHE A 1 421 ? 1.309 22.027 5.962 1.00 86.75 421 PHE A CA 1
ATOM 3167 C C . PHE A 1 421 ? 2.689 22.550 6.367 1.00 86.75 421 PHE A C 1
ATOM 3169 O O . PHE A 1 421 ? 3.676 21.825 6.288 1.00 86.75 421 PHE A O 1
ATOM 3176 N N . ARG A 1 422 ? 2.767 23.808 6.810 1.00 86.25 422 ARG A N 1
ATOM 3177 C CA . ARG A 1 422 ? 4.039 24.470 7.141 1.00 86.25 422 ARG A CA 1
ATOM 3178 C C . ARG A 1 422 ? 4.552 24.156 8.542 1.00 86.25 422 ARG A C 1
ATOM 3180 O O . ARG A 1 422 ? 5.726 24.386 8.813 1.00 86.25 422 ARG A O 1
ATOM 3187 N N . SER A 1 423 ? 3.691 23.662 9.427 1.00 86.44 423 SER A N 1
ATOM 3188 C CA . SER A 1 423 ? 4.046 23.290 10.797 1.00 86.44 423 SER A CA 1
ATOM 3189 C C . SER A 1 423 ? 4.344 21.799 10.974 1.00 86.44 423 SER A C 1
ATOM 3191 O O . SER A 1 423 ? 4.568 21.374 12.103 1.00 86.44 423 SER A O 1
ATOM 3193 N N . THR A 1 424 ? 4.306 21.011 9.897 1.00 88.50 424 THR A N 1
ATOM 3194 C CA . THR A 1 424 ? 4.378 19.543 9.934 1.00 88.50 424 THR A CA 1
ATOM 3195 C C . THR A 1 424 ? 5.528 19.062 9.060 1.00 88.50 424 THR A C 1
ATOM 3197 O O . THR A 1 424 ? 5.693 19.532 7.935 1.00 88.50 424 THR A O 1
ATOM 3200 N N . ALA A 1 425 ? 6.317 18.117 9.568 1.00 86.44 425 ALA A N 1
ATOM 3201 C CA . ALA A 1 425 ? 7.351 17.431 8.791 1.00 86.44 425 ALA A CA 1
ATOM 3202 C C . ALA A 1 425 ? 7.056 15.932 8.633 1.00 86.44 425 ALA A C 1
ATOM 3204 O O . ALA A 1 425 ? 7.614 15.293 7.744 1.00 86.44 425 ALA A O 1
ATOM 3205 N N . ASP A 1 426 ? 6.177 15.365 9.464 1.00 92.44 426 ASP A N 1
ATOM 3206 C CA . ASP A 1 426 ? 5.800 13.965 9.352 1.00 92.44 426 ASP A CA 1
ATOM 3207 C C . ASP A 1 426 ? 5.057 13.657 8.039 1.00 92.44 426 ASP A C 1
ATOM 3209 O O . ASP A 1 426 ? 4.087 14.318 7.654 1.00 92.44 426 ASP A O 1
ATOM 3213 N N . SER A 1 427 ? 5.505 12.607 7.349 1.00 89.75 427 SER A N 1
ATOM 3214 C CA . SER A 1 427 ? 4.968 12.225 6.042 1.00 89.75 427 SER A CA 1
ATOM 3215 C C . SER A 1 427 ? 3.527 11.723 6.116 1.00 89.75 427 SER A C 1
ATOM 3217 O O . SER A 1 427 ? 2.796 11.868 5.131 1.00 89.75 427 SER A O 1
ATOM 3219 N N . TRP A 1 428 ? 3.121 11.092 7.221 1.00 91.88 428 TRP A N 1
ATOM 3220 C CA . TRP A 1 428 ? 1.763 10.579 7.362 1.00 91.88 428 TRP A CA 1
ATOM 3221 C C . TRP A 1 428 ? 0.783 11.732 7.602 1.00 91.88 428 TRP A C 1
ATOM 3223 O O . TRP A 1 428 ? -0.221 11.838 6.891 1.00 91.88 428 TRP A O 1
ATOM 3233 N N . ALA A 1 429 ? 1.128 12.658 8.496 1.00 94.31 429 ALA A N 1
ATOM 3234 C CA . ALA A 1 429 ? 0.360 13.869 8.751 1.00 94.31 429 ALA A CA 1
ATOM 3235 C C . ALA A 1 429 ? 0.239 14.762 7.507 1.00 94.31 429 ALA A C 1
ATOM 3237 O O . ALA A 1 429 ? -0.867 15.186 7.169 1.00 94.31 429 ALA A O 1
ATOM 3238 N N . LEU A 1 430 ? 1.331 14.978 6.761 1.00 94.12 430 LEU A N 1
ATOM 3239 C CA . LEU A 1 430 ? 1.300 15.709 5.485 1.00 94.12 430 LEU A CA 1
ATOM 3240 C C . LEU A 1 430 ? 0.346 15.066 4.470 1.00 94.12 430 LEU A C 1
ATOM 3242 O O . LEU A 1 430 ? -0.378 15.777 3.773 1.00 94.12 430 LEU A O 1
ATOM 3246 N N . GLY A 1 431 ? 0.319 13.730 4.407 1.00 93.12 431 GLY A N 1
ATOM 3247 C CA . GLY A 1 431 ? -0.631 12.978 3.588 1.00 93.12 431 GLY A CA 1
ATOM 3248 C C . GLY A 1 431 ? -2.078 13.290 3.959 1.00 93.12 431 GLY A C 1
ATOM 3249 O O . GLY A 1 431 ? -2.846 13.707 3.101 1.00 93.12 431 GLY A O 1
ATOM 3250 N N . ARG A 1 432 ? -2.425 13.184 5.246 1.00 95.94 432 ARG A N 1
ATOM 3251 C CA . ARG A 1 432 ? -3.785 13.453 5.743 1.00 95.94 432 ARG A CA 1
ATOM 3252 C C . ARG A 1 432 ? -4.221 14.906 5.544 1.00 95.94 432 ARG A C 1
ATOM 3254 O O . ARG A 1 432 ? -5.374 15.158 5.207 1.00 95.94 432 ARG A O 1
ATOM 3261 N N . ILE A 1 433 ? -3.309 15.864 5.717 1.00 95.25 433 ILE A N 1
ATOM 3262 C CA . ILE A 1 433 ? -3.583 17.288 5.460 1.00 95.25 433 ILE A CA 1
ATOM 3263 C C . ILE A 1 433 ? -3.836 17.521 3.963 1.00 95.25 433 ILE A C 1
ATOM 3265 O O . ILE A 1 433 ? -4.746 18.272 3.608 1.00 95.25 433 ILE A O 1
ATOM 3269 N N . ALA A 1 434 ? -3.086 16.852 3.083 1.00 94.75 434 ALA A N 1
ATOM 3270 C CA . ALA A 1 434 ? -3.328 16.899 1.644 1.00 94.75 434 ALA A CA 1
ATOM 3271 C C . ALA A 1 434 ? -4.655 16.245 1.243 1.00 94.75 434 ALA A C 1
ATOM 3273 O O . ALA A 1 434 ? -5.368 16.829 0.428 1.00 94.75 434 ALA A O 1
ATOM 3274 N N . ASP A 1 435 ? -5.030 15.124 1.864 1.00 95.19 435 ASP A N 1
ATOM 3275 C CA . ASP A 1 435 ? -6.334 14.482 1.658 1.00 95.19 435 ASP A CA 1
ATOM 3276 C C . ASP A 1 435 ? -7.476 15.448 2.047 1.00 95.19 435 ASP A C 1
ATOM 3278 O O . ASP A 1 435 ? -8.428 15.654 1.291 1.00 95.19 435 ASP A O 1
ATOM 3282 N N . ALA A 1 436 ? -7.344 16.132 3.192 1.00 95.31 436 ALA A N 1
ATOM 3283 C CA . ALA A 1 436 ? -8.301 17.146 3.637 1.00 95.31 436 A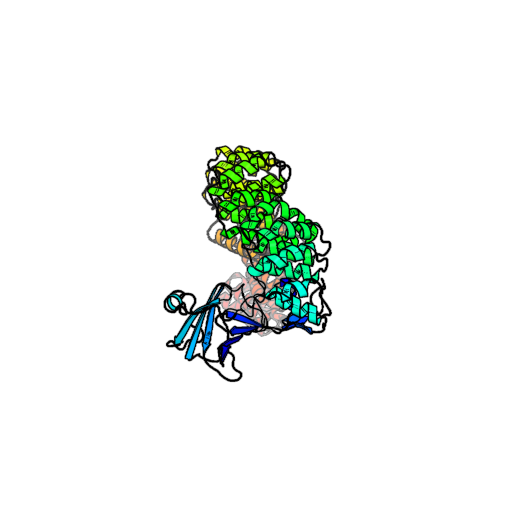LA A CA 1
ATOM 3284 C C . ALA A 1 436 ? -8.392 18.329 2.662 1.00 95.31 436 ALA A C 1
ATOM 3286 O O . ALA A 1 436 ? -9.490 18.781 2.332 1.00 95.31 436 ALA A O 1
ATOM 3287 N N . ALA A 1 437 ? -7.249 18.810 2.168 1.00 94.94 437 ALA A N 1
ATOM 3288 C CA . ALA A 1 437 ? -7.186 19.905 1.207 1.00 94.94 437 ALA A CA 1
ATOM 3289 C C . ALA A 1 437 ? -7.753 19.528 -0.166 1.00 94.94 437 ALA A C 1
ATOM 3291 O O . ALA A 1 437 ? -8.288 20.400 -0.840 1.00 94.94 437 ALA A O 1
ATOM 3292 N N . ALA A 1 438 ? -7.670 18.258 -0.570 1.00 94.00 438 ALA A N 1
ATOM 3293 C CA . ALA A 1 438 ? -8.217 17.752 -1.828 1.00 94.00 438 ALA A CA 1
ATOM 3294 C C . ALA A 1 438 ? -9.725 17.447 -1.764 1.00 94.00 438 ALA A C 1
ATOM 3296 O O . ALA A 1 438 ? -10.361 17.305 -2.807 1.00 94.00 438 ALA A O 1
ATOM 3297 N N . SER A 1 439 ? -10.319 17.398 -0.566 1.00 93.81 439 SER A N 1
ATOM 3298 C CA . SER A 1 439 ? -11.739 17.069 -0.378 1.00 93.81 439 SER A CA 1
ATOM 3299 C C . SER A 1 439 ? -12.770 17.956 -1.111 1.00 93.81 439 SER A C 1
ATOM 3301 O O . SER A 1 439 ? -13.787 17.398 -1.523 1.00 93.81 439 SER A O 1
ATOM 3303 N N . PRO A 1 440 ? -12.563 19.271 -1.378 1.00 91.56 440 PRO A N 1
ATOM 3304 C CA . PRO A 1 440 ? -13.479 20.047 -2.220 1.00 91.56 440 PRO A CA 1
ATOM 3305 C C . PRO A 1 440 ? -13.270 19.790 -3.730 1.00 91.56 440 PRO A C 1
ATOM 3307 O O . PRO A 1 440 ? -13.860 20.466 -4.573 1.00 91.56 440 PRO A O 1
ATOM 3310 N N . GLY A 1 441 ? -12.425 18.825 -4.106 1.00 91.06 441 GLY A N 1
ATOM 3311 C CA . GLY A 1 441 ? -12.230 18.386 -5.483 1.00 91.06 441 GLY A CA 1
ATOM 3312 C C . GLY A 1 441 ? -11.459 19.395 -6.333 1.00 91.06 441 GLY A C 1
ATOM 3313 O O . GLY A 1 441 ? -10.415 19.910 -5.934 1.00 91.06 441 GLY A O 1
ATOM 3314 N N . SER A 1 442 ? -11.969 19.689 -7.532 1.00 90.44 442 SER A N 1
ATOM 3315 C CA . SER A 1 442 ? -11.286 20.549 -8.510 1.00 90.44 442 SER A CA 1
ATOM 3316 C C . SER A 1 442 ? -11.028 21.976 -8.013 1.00 90.44 442 SER A C 1
ATOM 3318 O O . SER A 1 442 ? -10.105 22.628 -8.494 1.00 90.44 442 SER A O 1
ATOM 3320 N N . GLU A 1 443 ? -11.802 22.468 -7.039 1.00 91.94 443 GLU A N 1
ATOM 3321 C CA . GLU A 1 443 ? -11.569 23.785 -6.431 1.00 91.94 443 GLU A CA 1
ATOM 3322 C C . GLU A 1 443 ? -10.237 23.865 -5.666 1.00 91.94 443 GLU A C 1
ATOM 3324 O O . GLU A 1 443 ? -9.693 24.954 -5.487 1.00 91.94 443 GLU A O 1
ATOM 3329 N N . ALA A 1 444 ? -9.683 22.725 -5.242 1.00 94.25 444 ALA A N 1
ATOM 3330 C CA . ALA A 1 444 ? -8.423 22.664 -4.509 1.00 94.25 444 ALA A CA 1
ATOM 3331 C C . ALA A 1 444 ? -7.178 22.765 -5.399 1.00 94.25 444 ALA A C 1
ATOM 3333 O O . ALA A 1 444 ? -6.086 22.980 -4.877 1.00 94.25 444 ALA A O 1
ATOM 3334 N N . VAL A 1 445 ? -7.305 22.597 -6.722 1.00 95.25 445 VAL A N 1
ATOM 3335 C CA . VAL A 1 445 ? -6.153 22.391 -7.622 1.00 95.25 445 VAL A CA 1
ATOM 3336 C C . VAL A 1 445 ? -5.139 23.529 -7.521 1.00 95.25 445 VAL A C 1
ATOM 3338 O O . VAL A 1 445 ? -3.959 23.268 -7.306 1.00 95.25 445 VAL A O 1
ATOM 3341 N N . TYR A 1 446 ? -5.583 24.786 -7.607 1.00 95.00 446 TYR A N 1
ATOM 3342 C CA . TYR A 1 446 ? -4.681 25.940 -7.512 1.00 95.00 446 TYR A CA 1
ATOM 3343 C C . TYR A 1 446 ? -3.994 26.036 -6.151 1.00 95.00 446 TYR A C 1
ATOM 3345 O O . TYR A 1 446 ? -2.790 26.260 -6.084 1.00 95.00 446 TYR A O 1
ATOM 3353 N N . PHE A 1 447 ? -4.742 25.811 -5.071 1.00 95.38 447 PHE A N 1
ATOM 3354 C CA . PHE A 1 447 ? -4.191 25.822 -3.720 1.00 95.38 447 PHE A CA 1
ATOM 3355 C C . PHE A 1 447 ? -3.130 24.730 -3.533 1.00 95.38 447 PHE A C 1
ATOM 3357 O O . PHE A 1 447 ? -2.054 24.997 -3.007 1.00 95.38 447 PHE A O 1
ATOM 3364 N N . LEU A 1 448 ? -3.403 23.510 -4.004 1.00 95.75 448 LEU A N 1
ATOM 3365 C CA . LEU A 1 448 ? -2.458 22.397 -3.933 1.00 95.75 448 LEU A CA 1
ATOM 3366 C C . LEU A 1 448 ? -1.216 22.644 -4.798 1.00 95.75 448 LEU A C 1
ATOM 3368 O O . LEU A 1 448 ? -0.126 22.274 -4.380 1.00 95.75 448 LEU A O 1
ATOM 3372 N N . ILE A 1 449 ? -1.343 23.293 -5.961 1.00 96.56 449 ILE A N 1
ATOM 3373 C CA . ILE A 1 449 ? -0.185 23.699 -6.774 1.00 96.56 449 ILE A CA 1
ATOM 3374 C C . ILE A 1 449 ? 0.673 24.723 -6.016 1.00 96.56 449 ILE A C 1
ATOM 3376 O O . ILE A 1 449 ? 1.881 24.527 -5.912 1.00 96.56 449 ILE A O 1
ATOM 3380 N N . GLU A 1 450 ? 0.067 25.762 -5.432 1.00 95.38 450 GLU A N 1
ATOM 3381 C CA . GLU A 1 450 ? 0.798 26.760 -4.635 1.00 95.38 450 GLU A CA 1
ATOM 3382 C C . GLU A 1 450 ? 1.544 26.118 -3.452 1.00 95.38 450 GLU A C 1
ATOM 3384 O O . GLU A 1 450 ? 2.718 26.413 -3.216 1.00 95.38 450 GLU A O 1
ATOM 3389 N N . GLU A 1 451 ? 0.887 25.215 -2.714 1.00 95.00 451 GLU A N 1
ATOM 3390 C CA . GLU A 1 451 ? 1.537 24.508 -1.606 1.00 95.00 451 GLU A CA 1
ATOM 3391 C C . GLU A 1 451 ? 2.613 23.534 -2.092 1.00 95.00 451 GLU A C 1
ATOM 3393 O O . GLU A 1 451 ? 3.655 23.420 -1.451 1.00 95.00 451 GLU A O 1
ATOM 3398 N N . PHE A 1 452 ? 2.413 22.867 -3.232 1.00 95.38 452 PHE A N 1
ATOM 3399 C CA . PHE A 1 452 ? 3.410 21.982 -3.834 1.00 95.38 452 PHE A CA 1
ATOM 3400 C C . PHE A 1 452 ? 4.695 22.737 -4.191 1.00 95.38 452 PHE A C 1
ATOM 3402 O O . PHE A 1 452 ? 5.794 22.265 -3.900 1.00 95.38 452 PHE A O 1
ATOM 3409 N N . GLU A 1 453 ? 4.578 23.917 -4.797 1.00 94.44 453 GLU A N 1
ATOM 3410 C CA . GLU A 1 453 ? 5.733 24.725 -5.196 1.00 94.44 453 GLU A CA 1
ATOM 3411 C C . GLU A 1 453 ? 6.517 25.253 -3.986 1.00 94.44 453 GLU A C 1
ATOM 3413 O O . GLU A 1 453 ? 7.750 25.276 -4.014 1.00 94.44 453 GLU A O 1
ATOM 3418 N N . ALA A 1 454 ? 5.821 25.614 -2.904 1.00 91.62 454 ALA A N 1
ATOM 3419 C CA . ALA A 1 454 ? 6.431 26.107 -1.669 1.00 91.62 454 ALA A CA 1
ATOM 3420 C C . ALA A 1 454 ? 6.976 24.998 -0.743 1.00 91.62 454 ALA A C 1
ATOM 3422 O O . ALA A 1 454 ? 7.730 25.290 0.190 1.00 91.62 454 ALA A O 1
ATOM 3423 N N . ALA A 1 455 ? 6.581 23.743 -0.961 1.00 89.19 455 ALA A N 1
ATOM 3424 C CA . ALA A 1 455 ? 6.851 22.619 -0.072 1.00 89.19 455 ALA A CA 1
ATOM 3425 C C . ALA A 1 455 ? 8.268 22.023 -0.197 1.00 89.19 455 ALA A C 1
ATOM 3427 O O . ALA A 1 455 ? 8.902 22.030 -1.255 1.00 89.19 455 ALA A O 1
ATOM 3428 N N . GLY A 1 456 ? 8.734 21.403 0.894 1.00 90.19 456 GLY A N 1
ATOM 3429 C CA . GLY A 1 456 ? 9.865 20.467 0.870 1.00 90.19 456 GLY A CA 1
ATOM 3430 C C . GLY A 1 456 ? 9.493 19.115 0.243 1.00 90.19 456 GLY A C 1
ATOM 3431 O O . GLY A 1 456 ? 8.318 18.824 0.023 1.00 90.19 456 GLY A O 1
ATOM 3432 N N . THR A 1 457 ? 10.486 18.260 -0.017 1.00 90.88 457 THR A N 1
ATOM 3433 C CA . THR A 1 457 ? 10.333 16.991 -0.759 1.00 90.88 457 THR A CA 1
ATOM 3434 C C . THR A 1 457 ? 9.209 16.086 -0.236 1.00 90.88 457 THR A C 1
ATOM 3436 O O . THR A 1 457 ? 8.378 15.636 -1.017 1.00 90.88 457 THR A O 1
ATOM 3439 N N . GLN A 1 458 ? 9.119 15.863 1.079 1.00 89.88 458 GLN A N 1
ATOM 3440 C CA . GLN A 1 458 ? 8.089 14.992 1.671 1.00 89.88 458 GLN A CA 1
ATOM 3441 C C . GLN A 1 458 ? 6.666 15.525 1.441 1.00 89.88 458 GLN A C 1
ATOM 3443 O O . GLN A 1 458 ? 5.769 14.781 1.037 1.00 89.88 458 GLN A O 1
ATOM 3448 N N . ALA A 1 459 ? 6.467 16.830 1.637 1.00 90.88 459 ALA A N 1
ATOM 3449 C CA . ALA A 1 459 ? 5.188 17.490 1.395 1.00 90.88 459 ALA A CA 1
ATOM 3450 C C . ALA A 1 459 ? 4.844 17.516 -0.103 1.00 90.88 459 ALA A C 1
ATOM 3452 O O . ALA A 1 459 ? 3.703 17.233 -0.466 1.00 90.88 459 ALA A O 1
ATOM 3453 N N . LYS A 1 460 ? 5.833 17.727 -0.984 1.00 95.31 460 LYS A N 1
ATOM 3454 C CA . LYS A 1 460 ? 5.661 17.586 -2.439 1.00 95.31 460 LYS A CA 1
ATOM 3455 C C . LYS A 1 460 ? 5.137 16.204 -2.814 1.00 95.31 460 LYS A C 1
ATOM 3457 O O . LYS A 1 460 ? 4.176 16.109 -3.571 1.00 95.31 460 LYS A O 1
ATOM 3462 N N . THR A 1 461 ? 5.699 15.138 -2.247 1.00 94.69 461 THR A N 1
ATOM 3463 C CA . THR A 1 461 ? 5.245 13.763 -2.502 1.00 94.69 461 THR A CA 1
ATOM 3464 C C . THR A 1 461 ? 3.799 13.544 -2.043 1.00 94.69 461 THR A C 1
ATOM 3466 O O . THR A 1 461 ? 3.002 12.945 -2.768 1.00 94.69 461 THR A O 1
ATOM 3469 N N . ALA A 1 462 ? 3.423 14.052 -0.864 1.00 93.56 462 ALA A N 1
ATOM 3470 C CA . ALA A 1 462 ? 2.051 13.969 -0.357 1.00 93.56 462 ALA A CA 1
ATOM 3471 C C . ALA A 1 462 ? 1.040 14.714 -1.247 1.00 93.56 462 ALA A C 1
ATOM 3473 O O . ALA A 1 462 ? -0.008 14.162 -1.596 1.00 93.56 462 ALA A O 1
ATOM 3474 N N . ILE A 1 463 ? 1.378 15.938 -1.658 1.00 96.12 463 ILE A N 1
ATOM 3475 C CA . ILE A 1 463 ? 0.518 16.789 -2.485 1.00 96.12 463 ILE A CA 1
ATOM 3476 C C . ILE A 1 463 ? 0.412 16.245 -3.917 1.00 96.12 463 ILE A C 1
ATOM 3478 O O . ILE A 1 463 ? -0.688 16.180 -4.465 1.00 96.12 463 ILE A O 1
ATOM 3482 N N . ALA A 1 464 ? 1.516 15.775 -4.510 1.00 96.94 464 ALA A N 1
ATOM 3483 C CA . ALA A 1 464 ? 1.518 15.176 -5.846 1.00 96.94 464 ALA A CA 1
ATOM 3484 C C . ALA A 1 464 ? 0.578 13.969 -5.936 1.00 96.94 464 ALA A C 1
ATOM 3486 O O . ALA A 1 464 ? -0.147 13.829 -6.922 1.00 96.94 464 ALA A O 1
ATOM 3487 N N . ARG A 1 465 ? 0.547 13.110 -4.907 1.00 95.81 465 ARG A N 1
ATOM 3488 C CA . ARG A 1 465 ? -0.380 11.969 -4.853 1.00 95.81 465 ARG A CA 1
ATOM 3489 C C . ARG A 1 465 ? -1.835 12.430 -4.918 1.00 95.81 465 ARG A C 1
ATOM 3491 O O . ARG A 1 465 ? -2.593 11.914 -5.732 1.00 95.81 465 ARG A O 1
ATOM 3498 N N . ASN A 1 466 ? -2.186 13.433 -4.117 1.00 94.25 466 ASN A N 1
ATOM 3499 C CA . ASN A 1 466 ? -3.538 13.985 -4.054 1.00 94.25 466 ASN A CA 1
ATOM 3500 C C . ASN A 1 466 ? -3.961 14.674 -5.359 1.00 94.25 466 ASN A C 1
ATOM 3502 O O . ASN A 1 466 ? -5.053 14.417 -5.859 1.00 94.25 466 ASN A O 1
ATOM 3506 N N . LEU A 1 467 ? -3.071 15.450 -5.986 1.00 96.62 467 LEU A N 1
ATOM 3507 C CA . LEU A 1 467 ? -3.295 15.986 -7.336 1.00 96.62 467 LEU A CA 1
ATOM 3508 C C . LEU A 1 467 ? -3.574 14.871 -8.360 1.00 96.62 467 LEU A C 1
ATOM 3510 O O . LEU A 1 467 ? -4.362 15.061 -9.281 1.00 96.62 467 LEU A O 1
ATOM 3514 N N . GLY A 1 468 ? -2.969 13.694 -8.183 1.00 96.00 468 GLY A N 1
ATOM 3515 C CA . GLY A 1 468 ? -3.220 12.519 -9.017 1.00 96.00 468 GLY A CA 1
ATOM 3516 C C . GLY A 1 468 ? -4.607 11.911 -8.819 1.00 96.00 468 GLY A C 1
ATOM 3517 O O . GLY A 1 468 ? -5.220 11.500 -9.802 1.00 96.00 468 GLY A O 1
ATOM 3518 N N . GLU A 1 469 ? -5.122 11.869 -7.587 1.00 94.69 469 GLU A N 1
ATOM 3519 C CA . GLU A 1 469 ? -6.482 11.372 -7.309 1.00 94.69 469 GLU A CA 1
ATOM 3520 C C . GLU A 1 469 ? -7.575 12.314 -7.841 1.00 94.69 469 GLU A C 1
ATOM 3522 O O . GLU A 1 469 ? -8.646 11.851 -8.226 1.00 94.69 469 GLU A O 1
ATOM 3527 N N . LEU A 1 470 ? -7.286 13.615 -7.972 1.00 93.69 470 LEU A N 1
ATOM 3528 C CA . LEU A 1 470 ? -8.153 14.569 -8.683 1.00 93.69 470 LEU A CA 1
ATOM 3529 C C . LEU A 1 470 ? -8.195 14.334 -10.209 1.00 93.69 470 LEU A C 1
ATOM 3531 O O . LEU A 1 470 ? -9.032 14.916 -10.914 1.00 93.69 470 LEU A O 1
ATOM 3535 N N . GLY A 1 471 ? -7.297 13.495 -10.736 1.00 93.94 471 GLY A N 1
ATOM 3536 C CA . GLY A 1 471 ? -7.284 13.069 -12.131 1.00 93.94 471 GLY A CA 1
ATOM 3537 C C . GLY A 1 471 ? -7.180 14.237 -13.124 1.00 93.94 471 GLY A C 1
ATOM 3538 O O . GLY A 1 471 ? -6.513 15.236 -12.846 1.00 93.94 471 GLY A O 1
ATOM 3539 N N . PRO A 1 472 ? -7.839 14.160 -14.296 1.00 95.50 472 PRO A N 1
ATOM 3540 C CA . PRO A 1 472 ? -7.689 15.157 -15.361 1.00 95.50 472 PRO A CA 1
ATOM 3541 C C . PRO A 1 472 ? -8.039 16.604 -14.980 1.00 95.50 472 PRO A C 1
ATOM 3543 O O . PRO A 1 472 ? -7.561 17.531 -15.632 1.00 95.50 472 PRO A O 1
ATOM 3546 N N . SER A 1 473 ? -8.832 16.842 -13.926 1.00 94.75 473 SER A N 1
ATOM 3547 C CA . SER A 1 473 ? -9.092 18.218 -13.466 1.00 94.75 473 SER A CA 1
ATOM 3548 C C . SER A 1 473 ? -7.843 18.928 -12.926 1.00 94.75 473 SER A C 1
ATOM 3550 O O . SER A 1 473 ? -7.790 20.156 -12.935 1.00 94.75 473 SER A O 1
ATOM 3552 N N . ALA A 1 474 ? -6.809 18.175 -12.536 1.00 96.25 474 ALA A N 1
ATOM 3553 C CA . ALA A 1 474 ? -5.530 18.701 -12.072 1.00 96.25 474 ALA A CA 1
ATOM 3554 C C . ALA A 1 474 ? -4.499 18.882 -13.205 1.00 96.25 474 ALA A C 1
ATOM 3556 O O . ALA A 1 474 ? -3.313 19.046 -12.930 1.00 96.25 474 ALA A O 1
ATOM 3557 N N . ALA A 1 475 ? -4.912 18.898 -14.481 1.00 95.12 475 ALA A N 1
ATOM 3558 C CA . ALA A 1 475 ? -4.005 19.040 -15.630 1.00 95.12 475 ALA A CA 1
ATOM 3559 C C . ALA A 1 475 ? -3.100 20.290 -15.575 1.00 95.12 475 ALA A C 1
ATOM 3561 O O . ALA A 1 475 ? -2.007 20.298 -16.137 1.00 95.12 475 ALA A O 1
ATOM 3562 N N . GLN A 1 476 ? -3.509 21.342 -14.863 1.00 96.06 476 GLN A N 1
ATOM 3563 C CA . GLN A 1 476 ? -2.680 22.534 -14.654 1.00 96.06 476 GLN A CA 1
ATOM 3564 C C . GLN A 1 476 ? -1.421 22.261 -13.811 1.00 96.06 476 GLN A C 1
ATOM 3566 O O . GLN A 1 476 ? -0.453 23.010 -13.905 1.00 96.06 476 GLN A O 1
ATOM 3571 N N . ALA A 1 477 ? -1.395 21.169 -13.042 1.00 97.06 477 ALA A N 1
ATOM 3572 C CA . ALA A 1 477 ? -0.243 20.762 -12.247 1.00 97.06 477 ALA A CA 1
ATOM 3573 C C . ALA A 1 477 ? 0.871 20.100 -13.077 1.00 97.06 477 ALA A C 1
ATOM 3575 O O . ALA A 1 477 ? 1.956 19.880 -12.547 1.00 97.06 477 ALA A O 1
ATOM 3576 N N . VAL A 1 478 ? 0.645 19.793 -14.365 1.00 97.88 478 VAL A N 1
ATOM 3577 C CA . VAL A 1 478 ? 1.621 19.084 -15.217 1.00 97.88 478 VAL A CA 1
ATOM 3578 C C . VAL A 1 478 ? 2.991 19.762 -15.211 1.00 97.88 478 VAL A C 1
ATOM 3580 O O . VAL A 1 478 ? 3.994 19.091 -14.982 1.00 97.88 478 VAL A O 1
ATOM 3583 N N . ALA A 1 479 ? 3.048 21.078 -15.437 1.00 96.56 479 ALA A N 1
ATOM 3584 C CA . ALA A 1 479 ? 4.319 21.796 -15.517 1.00 96.56 479 ALA A CA 1
ATOM 3585 C C . ALA A 1 479 ? 5.045 21.889 -14.155 1.00 96.56 479 ALA A C 1
ATOM 3587 O O . ALA A 1 479 ? 6.214 21.497 -14.109 1.00 96.56 479 ALA A O 1
ATOM 3588 N N . PRO A 1 480 ? 4.392 22.303 -13.046 1.00 97.19 480 PRO A N 1
ATOM 3589 C CA . PRO A 1 480 ? 5.012 22.278 -11.717 1.00 97.19 480 PRO A CA 1
ATOM 3590 C C . PRO A 1 480 ? 5.516 20.889 -11.304 1.00 97.19 480 PRO A C 1
ATOM 3592 O O . PRO A 1 480 ? 6.638 20.752 -10.817 1.00 97.19 480 PRO A O 1
ATOM 3595 N N . LEU A 1 481 ? 4.714 19.844 -11.541 1.00 97.50 481 LEU A N 1
ATOM 3596 C CA . LEU A 1 481 ? 5.071 18.463 -11.216 1.00 97.50 481 LEU A CA 1
ATOM 3597 C C . LEU A 1 481 ? 6.282 17.994 -12.029 1.00 97.50 481 LEU A C 1
ATOM 3599 O O . LEU A 1 481 ? 7.241 17.482 -11.455 1.00 97.50 481 LEU A O 1
ATOM 3603 N N . ALA A 1 482 ? 6.263 18.197 -13.350 1.00 96.25 482 ALA A N 1
ATOM 3604 C CA . ALA A 1 482 ? 7.372 17.813 -14.216 1.00 96.25 482 ALA A CA 1
ATOM 3605 C C . ALA A 1 482 ? 8.668 18.538 -13.829 1.00 96.25 482 ALA A C 1
ATOM 3607 O O . ALA A 1 482 ? 9.707 17.892 -13.720 1.00 96.25 482 ALA A O 1
ATOM 3608 N N . GLY A 1 483 ? 8.600 19.847 -13.556 1.00 95.12 483 GLY A N 1
ATOM 3609 C CA . GLY A 1 483 ? 9.740 20.625 -13.059 1.00 95.12 483 GLY A CA 1
ATOM 3610 C C . GLY A 1 483 ? 10.322 20.036 -11.776 1.00 95.12 483 GLY A C 1
ATOM 3611 O O . GLY A 1 483 ? 11.508 19.732 -11.712 1.00 95.12 483 GLY A O 1
ATOM 3612 N N . ALA A 1 484 ? 9.470 19.758 -10.787 1.00 95.75 484 ALA A N 1
ATOM 3613 C CA . ALA A 1 484 ? 9.909 19.188 -9.517 1.00 95.75 484 ALA A CA 1
ATOM 3614 C C . ALA A 1 484 ? 10.542 17.793 -9.643 1.00 95.75 484 ALA A C 1
ATOM 3616 O O . ALA A 1 484 ? 11.459 17.490 -8.885 1.00 95.75 484 ALA A O 1
ATOM 3617 N N . ALA A 1 485 ? 10.078 16.950 -10.570 1.00 94.81 485 ALA A N 1
ATOM 3618 C CA . ALA A 1 485 ? 10.711 15.656 -10.825 1.00 94.81 485 ALA A CA 1
ATOM 3619 C C . ALA A 1 485 ? 12.055 15.787 -11.557 1.00 94.81 485 ALA A C 1
ATOM 3621 O O . ALA A 1 485 ? 12.941 14.974 -11.330 1.00 94.81 485 ALA A O 1
ATOM 3622 N N . MET A 1 486 ? 12.218 16.792 -12.423 1.00 91.06 486 MET A N 1
ATOM 3623 C CA . MET A 1 486 ? 13.480 17.039 -13.132 1.00 91.06 486 MET A CA 1
ATOM 3624 C C . MET A 1 486 ? 14.559 17.680 -12.247 1.00 91.06 486 MET A C 1
ATOM 3626 O O . MET A 1 486 ? 15.741 17.505 -12.528 1.00 91.06 486 MET A O 1
ATOM 3630 N N . ASP A 1 487 ? 14.158 18.416 -11.209 1.00 92.06 487 ASP A N 1
ATOM 3631 C CA . ASP A 1 487 ? 15.062 19.134 -10.299 1.00 92.06 487 ASP A CA 1
ATOM 3632 C C . ASP A 1 487 ? 15.364 18.353 -9.003 1.00 92.06 487 ASP A C 1
ATOM 3634 O O . ASP A 1 487 ? 15.983 18.886 -8.079 1.00 92.06 487 ASP A O 1
ATOM 3638 N N . SER A 1 488 ? 14.894 17.108 -8.891 1.00 90.88 488 SER A N 1
ATOM 3639 C CA . SER A 1 488 ? 15.033 16.281 -7.692 1.00 90.88 488 SER A CA 1
ATOM 3640 C C . SER A 1 488 ? 15.802 14.997 -7.981 1.00 90.88 488 SER A C 1
ATOM 3642 O O . SER A 1 488 ? 15.657 14.417 -9.049 1.00 90.88 488 SER A O 1
ATOM 3644 N N . ASP A 1 489 ? 16.549 14.525 -6.982 1.00 88.75 489 ASP A N 1
ATOM 3645 C CA . ASP A 1 489 ? 17.146 13.183 -6.949 1.00 88.75 489 ASP A CA 1
ATOM 3646 C C . ASP A 1 489 ? 16.340 12.217 -6.048 1.00 88.75 489 ASP A C 1
ATOM 3648 O O . ASP A 1 489 ? 16.741 11.073 -5.820 1.00 88.75 489 ASP A O 1
ATOM 3652 N N . ASP A 1 490 ? 15.211 12.673 -5.484 1.00 91.31 490 ASP A N 1
ATOM 3653 C CA . ASP A 1 490 ? 14.384 11.876 -4.578 1.00 91.31 490 ASP A CA 1
ATOM 3654 C C . ASP A 1 490 ? 13.511 10.887 -5.360 1.00 91.31 490 ASP A C 1
ATOM 3656 O O . ASP A 1 490 ? 12.543 11.247 -6.035 1.00 91.31 490 ASP A O 1
ATOM 3660 N N . ASN A 1 491 ? 13.861 9.606 -5.253 1.00 89.94 491 ASN A N 1
ATOM 3661 C CA . ASN A 1 491 ? 13.210 8.529 -5.992 1.00 89.94 491 ASN A CA 1
ATOM 3662 C C . ASN A 1 491 ? 11.702 8.428 -5.698 1.00 89.94 491 ASN A C 1
ATOM 3664 O O . ASN A 1 491 ? 10.913 8.145 -6.603 1.00 89.94 491 ASN A O 1
ATOM 3668 N N . ASP A 1 492 ? 11.283 8.670 -4.454 1.00 90.88 492 ASP A N 1
ATOM 3669 C CA . ASP A 1 492 ? 9.880 8.549 -4.054 1.00 90.88 492 ASP A CA 1
ATOM 3670 C C . ASP A 1 492 ? 9.038 9.686 -4.635 1.00 90.88 492 ASP A C 1
ATOM 3672 O O . ASP A 1 492 ? 7.935 9.441 -5.144 1.00 90.88 492 ASP A O 1
ATOM 3676 N N . LEU A 1 493 ? 9.568 10.913 -4.634 1.00 94.38 493 LEU A N 1
ATOM 3677 C CA . LEU A 1 493 ? 8.950 12.058 -5.293 1.00 94.38 493 LEU A CA 1
ATOM 3678 C C . LEU A 1 493 ? 8.823 11.811 -6.796 1.00 94.38 493 LEU A C 1
ATOM 3680 O O . LEU A 1 493 ? 7.723 11.929 -7.336 1.00 94.38 493 LEU A O 1
ATOM 3684 N N . ILE A 1 494 ? 9.904 11.418 -7.472 1.00 94.69 494 ILE A N 1
ATOM 3685 C CA . ILE A 1 494 ? 9.912 11.222 -8.930 1.00 94.69 494 ILE A CA 1
ATOM 3686 C C . ILE A 1 494 ? 8.948 10.104 -9.342 1.00 94.69 494 ILE A C 1
ATOM 3688 O O . ILE A 1 494 ? 8.165 10.271 -10.283 1.00 94.69 494 ILE A O 1
ATOM 3692 N N . LYS A 1 495 ? 8.937 8.976 -8.619 1.00 91.62 495 LYS A N 1
ATOM 3693 C CA . LYS A 1 495 ? 7.983 7.878 -8.849 1.00 91.62 495 LYS A CA 1
ATOM 3694 C C . LYS A 1 495 ? 6.543 8.330 -8.646 1.00 91.62 495 LYS A C 1
ATOM 3696 O O . LYS A 1 495 ? 5.685 8.023 -9.478 1.00 91.62 495 LYS A O 1
ATOM 3701 N N . THR A 1 496 ? 6.281 9.072 -7.571 1.00 94.88 496 THR A N 1
ATOM 3702 C CA . THR A 1 496 ? 4.942 9.591 -7.269 1.00 94.88 496 THR A CA 1
ATOM 3703 C C . THR A 1 496 ? 4.485 10.556 -8.355 1.00 94.88 496 THR A C 1
ATOM 3705 O O . THR A 1 496 ? 3.418 10.353 -8.925 1.00 94.88 496 THR A O 1
ATOM 3708 N N . VAL A 1 497 ? 5.319 11.532 -8.724 1.00 96.69 497 VAL A N 1
ATOM 3709 C CA . VAL A 1 497 ? 5.047 12.482 -9.808 1.00 96.69 497 VAL A CA 1
ATOM 3710 C C . VAL A 1 497 ? 4.804 11.761 -11.131 1.00 96.69 497 VAL A C 1
ATOM 3712 O O . VAL A 1 497 ? 3.840 12.080 -11.819 1.00 96.69 497 VAL A O 1
ATOM 3715 N N . THR A 1 498 ? 5.612 10.758 -11.482 1.00 95.06 498 THR A N 1
ATOM 3716 C CA . THR A 1 498 ? 5.415 9.979 -12.715 1.00 95.06 498 THR A CA 1
ATOM 3717 C C . THR A 1 498 ? 4.035 9.318 -12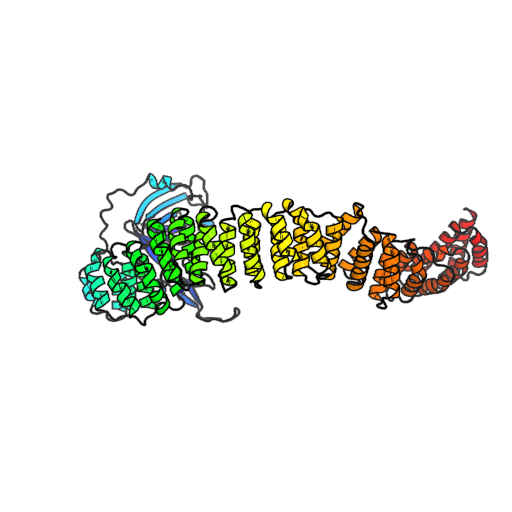.733 1.00 95.06 498 THR A C 1
ATOM 3719 O O . THR A 1 498 ? 3.321 9.397 -13.733 1.00 95.06 498 THR A O 1
ATOM 3722 N N . GLY A 1 499 ? 3.628 8.698 -11.620 1.00 94.44 499 GLY A N 1
ATOM 3723 C CA . GLY A 1 499 ? 2.292 8.119 -11.467 1.00 94.44 499 GLY A CA 1
ATOM 3724 C C . GLY A 1 499 ? 1.179 9.167 -11.549 1.00 94.44 499 GLY A C 1
ATOM 3725 O O . GLY A 1 499 ? 0.179 8.953 -12.234 1.00 94.44 499 GLY A O 1
ATOM 3726 N N . THR A 1 500 ? 1.372 10.319 -10.909 1.00 97.44 500 THR A N 1
ATOM 3727 C CA . THR A 1 500 ? 0.444 11.454 -10.948 1.00 97.44 500 THR A CA 1
ATOM 3728 C C . THR A 1 500 ? 0.267 11.989 -12.365 1.00 97.44 500 THR A C 1
ATOM 3730 O O . THR A 1 500 ? -0.865 12.133 -12.814 1.00 97.44 500 THR A O 1
ATOM 3733 N N . LEU A 1 501 ? 1.355 12.215 -13.107 1.00 97.69 501 LEU A N 1
ATOM 3734 C CA . LEU A 1 501 ? 1.317 12.703 -14.488 1.00 97.69 501 LEU A CA 1
ATOM 3735 C C . LEU A 1 501 ? 0.518 11.765 -15.404 1.00 97.69 501 LEU A C 1
ATOM 3737 O O . LEU A 1 501 ? -0.223 12.233 -16.264 1.00 97.69 501 LEU A O 1
ATOM 3741 N N . ILE A 1 502 ? 0.602 10.449 -15.183 1.00 95.06 502 ILE A N 1
ATOM 3742 C CA . ILE A 1 502 ? -0.230 9.470 -15.898 1.00 95.06 502 ILE A CA 1
ATOM 3743 C C . ILE A 1 502 ? -1.714 9.669 -15.554 1.00 95.06 502 ILE A C 1
ATOM 3745 O O . ILE A 1 502 ? -2.539 9.753 -16.462 1.00 95.06 502 ILE A O 1
ATOM 3749 N N . LYS A 1 503 ? -2.060 9.773 -14.263 1.00 96.62 503 LYS A N 1
ATOM 3750 C CA . LYS A 1 503 ? -3.455 9.927 -13.808 1.00 96.62 503 LYS A CA 1
ATOM 3751 C C . LYS A 1 503 ? -4.111 11.222 -14.296 1.00 96.62 503 LYS A C 1
ATOM 3753 O O . LYS A 1 503 ? -5.289 11.208 -14.644 1.00 96.62 503 LYS A O 1
ATOM 3758 N N . ILE A 1 504 ? -3.362 12.324 -14.343 1.00 97.00 504 ILE A N 1
ATOM 3759 C CA . ILE A 1 504 ? -3.882 13.626 -14.792 1.00 97.00 504 ILE A CA 1
ATOM 3760 C C . ILE A 1 504 ? -3.861 13.794 -16.320 1.00 97.00 504 ILE A C 1
ATOM 3762 O O . ILE A 1 504 ? -4.318 14.816 -16.825 1.00 97.00 504 ILE A O 1
ATOM 3766 N N . GLY A 1 505 ? -3.353 12.802 -17.063 1.00 95.12 505 GLY A N 1
ATOM 3767 C CA . GLY A 1 505 ? -3.324 12.819 -18.527 1.00 95.12 505 GLY A CA 1
ATOM 3768 C C . GLY A 1 505 ? -2.267 13.758 -19.110 1.00 95.12 505 GLY A C 1
ATOM 3769 O O . GLY A 1 505 ? -2.547 14.477 -20.069 1.00 95.12 505 GLY A O 1
ATOM 3770 N N . ALA A 1 506 ? -1.063 13.775 -18.532 1.00 96.12 506 ALA A N 1
ATOM 3771 C CA . ALA A 1 506 ? 0.038 14.596 -19.022 1.00 96.12 506 ALA A CA 1
ATOM 3772 C C . ALA A 1 506 ? 0.386 14.278 -20.495 1.00 96.12 506 ALA A C 1
ATOM 3774 O O . ALA A 1 506 ? 0.327 13.113 -20.906 1.00 96.12 506 ALA A O 1
ATOM 3775 N N . PRO A 1 507 ? 0.795 15.288 -21.287 1.00 93.94 507 PRO A N 1
ATOM 3776 C CA . PRO A 1 507 ? 1.286 15.091 -22.646 1.00 93.94 507 PRO A CA 1
ATOM 3777 C C . PRO A 1 507 ? 2.410 14.049 -22.731 1.00 93.94 507 PRO A C 1
ATOM 3779 O O . PRO A 1 507 ? 3.248 13.933 -21.832 1.00 93.94 507 PRO A O 1
ATOM 3782 N N . ALA A 1 508 ? 2.429 13.289 -23.831 1.00 91.75 508 ALA A N 1
ATOM 3783 C CA . ALA A 1 508 ? 3.343 12.162 -24.005 1.00 91.75 508 ALA A CA 1
ATOM 3784 C C . ALA A 1 508 ? 4.824 12.572 -23.979 1.00 91.75 508 ALA A C 1
ATOM 3786 O O . ALA A 1 508 ? 5.640 11.808 -23.478 1.00 91.75 508 ALA A O 1
ATOM 3787 N N . ASP A 1 509 ? 5.165 13.758 -24.487 1.00 92.38 509 ASP A N 1
ATOM 3788 C CA . ASP A 1 509 ? 6.518 14.323 -24.446 1.00 92.38 509 ASP A CA 1
ATOM 3789 C C . ASP A 1 509 ? 6.967 14.617 -23.007 1.00 92.38 509 ASP A C 1
ATOM 3791 O O . ASP A 1 509 ? 8.008 14.133 -22.576 1.00 92.38 509 ASP A O 1
ATOM 3795 N N . THR A 1 510 ? 6.134 15.305 -22.226 1.00 94.44 510 THR A N 1
ATOM 3796 C CA . THR A 1 510 ? 6.410 15.642 -20.822 1.00 94.44 510 THR A CA 1
ATOM 3797 C C . THR A 1 510 ? 6.547 14.382 -19.969 1.00 94.44 510 THR A C 1
ATOM 3799 O O . THR A 1 510 ? 7.476 14.251 -19.170 1.00 94.44 510 THR A O 1
ATOM 3802 N N . LEU A 1 511 ? 5.640 13.419 -20.158 1.00 95.12 511 LEU A N 1
ATOM 3803 C CA . LEU A 1 511 ? 5.704 12.135 -19.466 1.00 95.12 511 LEU A CA 1
ATOM 3804 C C . LEU A 1 511 ? 6.970 11.354 -19.846 1.00 95.12 511 LEU A C 1
ATOM 3806 O O . LEU A 1 511 ? 7.544 10.674 -18.995 1.00 95.12 511 LEU A O 1
ATOM 3810 N N . PHE A 1 512 ? 7.418 11.451 -21.099 1.00 95.75 512 PHE A N 1
ATOM 3811 C CA . PHE A 1 512 ? 8.653 10.819 -21.551 1.00 95.75 512 PHE A CA 1
ATOM 3812 C C . PHE A 1 512 ? 9.870 11.402 -20.829 1.00 95.75 512 PHE A C 1
ATOM 3814 O O . PHE A 1 512 ? 10.651 10.635 -20.267 1.00 95.75 512 PHE A O 1
ATOM 3821 N N . THR A 1 513 ? 9.994 12.731 -20.772 1.00 94.44 513 THR A N 1
ATOM 3822 C CA . THR A 1 513 ? 11.092 13.416 -20.073 1.00 94.44 513 THR A CA 1
ATOM 3823 C C . THR A 1 513 ? 11.160 13.008 -18.599 1.00 94.44 513 THR A C 1
ATOM 3825 O O . THR A 1 513 ? 12.214 12.614 -18.104 1.00 94.44 513 THR A O 1
ATOM 3828 N N . VAL A 1 514 ? 10.023 13.002 -17.897 1.00 95.31 514 VAL A N 1
ATOM 3829 C CA . VAL A 1 514 ? 9.981 12.625 -16.473 1.00 95.31 514 VAL A CA 1
ATOM 3830 C C . VAL A 1 514 ? 10.305 11.142 -16.259 1.00 95.31 514 VAL A C 1
ATOM 3832 O O . VAL A 1 514 ? 10.969 10.786 -15.286 1.00 95.31 514 VAL A O 1
ATOM 3835 N N . ARG A 1 515 ? 9.913 10.258 -17.186 1.00 95.12 515 ARG A N 1
ATOM 3836 C CA . ARG A 1 515 ? 10.301 8.839 -17.135 1.00 95.12 515 ARG A CA 1
ATOM 3837 C C . ARG A 1 515 ? 11.803 8.642 -17.295 1.00 95.12 515 ARG A C 1
ATOM 3839 O O . ARG A 1 515 ? 12.337 7.735 -16.666 1.00 95.12 515 ARG A O 1
ATOM 3846 N N . ILE A 1 516 ? 12.490 9.472 -18.082 1.00 93.75 516 ILE A N 1
ATOM 3847 C CA . ILE A 1 516 ? 13.957 9.428 -18.159 1.00 93.75 516 ILE A CA 1
ATOM 3848 C C . ILE A 1 516 ? 14.561 9.735 -16.785 1.00 93.75 516 ILE A C 1
ATOM 3850 O O . ILE A 1 516 ? 15.380 8.948 -16.315 1.00 93.75 516 ILE A O 1
ATOM 3854 N N . ALA A 1 517 ? 14.107 10.799 -16.114 1.00 91.88 517 ALA A N 1
ATOM 3855 C CA . ALA A 1 517 ? 14.562 11.134 -14.762 1.00 91.88 517 ALA A CA 1
ATOM 3856 C C . ALA A 1 517 ? 14.304 9.979 -13.772 1.00 91.88 517 ALA A C 1
ATOM 3858 O O . ALA A 1 517 ? 15.207 9.550 -13.056 1.00 91.88 517 ALA A O 1
ATOM 3859 N N . ALA A 1 518 ? 13.108 9.377 -13.808 1.00 92.12 518 ALA A N 1
ATOM 3860 C CA . ALA A 1 518 ? 12.773 8.217 -12.976 1.00 92.12 518 ALA A CA 1
ATOM 3861 C C . ALA A 1 518 ? 13.713 7.021 -13.210 1.00 92.12 518 ALA A C 1
ATOM 3863 O O . ALA A 1 518 ? 14.137 6.358 -12.262 1.00 92.12 518 ALA A O 1
ATOM 3864 N N . LEU A 1 519 ? 14.056 6.748 -14.472 1.00 92.88 519 LEU A N 1
ATOM 3865 C CA . LEU A 1 519 ? 14.971 5.671 -14.844 1.00 92.88 519 LEU A CA 1
ATOM 3866 C C . LEU A 1 519 ? 16.425 5.963 -14.460 1.00 92.88 519 LEU A C 1
ATOM 3868 O O . LEU A 1 519 ? 17.170 5.024 -14.196 1.00 92.88 519 LEU A O 1
ATOM 3872 N N . GLN A 1 520 ? 16.839 7.229 -14.425 1.00 90.81 520 GLN A N 1
ATOM 3873 C CA . GLN A 1 520 ? 18.169 7.617 -13.953 1.00 90.81 520 GLN A CA 1
ATOM 3874 C C . GLN A 1 520 ? 18.321 7.397 -12.442 1.00 90.81 520 GLN A C 1
ATOM 3876 O O . GLN A 1 520 ? 19.378 6.943 -12.007 1.00 90.81 520 GLN A O 1
ATOM 3881 N N . CYS A 1 521 ? 17.265 7.632 -11.656 1.00 89.00 521 CYS A N 1
ATOM 3882 C CA . CYS A 1 521 ? 17.274 7.375 -10.213 1.00 89.00 521 CYS A CA 1
ATOM 3883 C C . CYS A 1 521 ? 17.160 5.883 -9.856 1.00 89.00 521 CYS A C 1
ATOM 3885 O O . CYS A 1 521 ? 17.787 5.434 -8.898 1.00 89.00 521 CYS A O 1
ATOM 3887 N N . ASP A 1 522 ? 16.365 5.105 -10.600 1.00 88.81 522 ASP A N 1
ATOM 3888 C CA . ASP A 1 522 ? 16.156 3.671 -10.344 1.00 88.81 522 ASP A CA 1
ATOM 3889 C C . ASP A 1 522 ? 16.190 2.830 -11.640 1.00 88.81 522 ASP A C 1
ATOM 3891 O O . ASP A 1 522 ? 15.163 2.316 -12.106 1.00 88.81 522 ASP A O 1
ATOM 3895 N N . PRO A 1 523 ? 17.382 2.642 -12.240 1.00 86.94 523 PRO A N 1
ATOM 3896 C CA . PRO A 1 523 ? 17.534 1.966 -13.531 1.00 86.94 523 PRO A CA 1
ATOM 3897 C C . PRO A 1 523 ? 17.172 0.476 -13.514 1.00 86.94 523 PRO A C 1
ATOM 3899 O O . PRO A 1 523 ? 17.012 -0.135 -14.575 1.00 86.94 523 PRO A O 1
ATOM 3902 N N . TYR A 1 524 ? 17.041 -0.125 -12.331 1.00 86.31 524 TYR A N 1
ATOM 3903 C CA . TYR A 1 524 ? 16.750 -1.550 -12.146 1.00 86.31 524 TYR A CA 1
ATOM 3904 C C . TYR A 1 524 ? 15.448 -1.798 -11.372 1.00 86.31 524 TYR A C 1
ATOM 3906 O O . TYR A 1 524 ? 15.206 -2.919 -10.921 1.00 86.31 524 TYR A O 1
ATOM 3914 N N . GLY A 1 525 ? 14.596 -0.777 -11.250 1.00 82.75 525 GLY A N 1
ATOM 3915 C CA . GLY A 1 525 ? 13.301 -0.881 -10.596 1.00 82.75 525 GLY A CA 1
ATOM 3916 C C . GLY A 1 525 ? 12.400 -1.960 -11.207 1.00 82.75 525 GLY A C 1
ATOM 3917 O O . GLY A 1 525 ? 12.461 -2.274 -12.398 1.00 82.75 525 GLY A O 1
ATOM 3918 N N . TYR A 1 526 ? 11.502 -2.512 -10.386 1.00 79.00 526 TYR A N 1
ATOM 3919 C CA . TYR A 1 526 ? 10.604 -3.615 -10.766 1.00 79.00 526 TYR A CA 1
ATOM 3920 C C . TYR A 1 526 ? 9.804 -3.351 -12.058 1.00 79.00 526 TYR A C 1
ATOM 3922 O O . TYR A 1 526 ? 9.583 -4.269 -12.844 1.00 79.00 526 TYR A O 1
ATOM 3930 N N . ARG A 1 527 ? 9.407 -2.093 -12.306 1.00 83.19 527 ARG A N 1
ATOM 3931 C CA . ARG A 1 527 ? 8.618 -1.680 -13.482 1.00 83.19 527 ARG A CA 1
ATOM 3932 C C . ARG A 1 527 ? 9.442 -1.149 -14.654 1.00 83.19 527 ARG A C 1
ATOM 3934 O O . ARG A 1 527 ? 8.864 -0.775 -15.670 1.00 83.19 527 ARG A O 1
ATOM 3941 N N . THR A 1 528 ? 10.771 -1.113 -14.561 1.00 88.19 528 THR A N 1
ATOM 3942 C CA . THR A 1 528 ? 11.615 -0.480 -15.588 1.00 88.19 528 THR A CA 1
ATOM 3943 C C . THR A 1 528 ? 11.402 -1.082 -16.975 1.00 88.19 528 THR A C 1
ATOM 3945 O O . THR A 1 528 ? 11.327 -0.356 -17.963 1.00 88.19 528 THR A O 1
ATOM 3948 N N . LYS A 1 529 ? 11.233 -2.405 -17.065 1.00 87.75 529 LYS A N 1
ATOM 3949 C CA . LYS A 1 529 ? 10.989 -3.082 -18.344 1.00 87.75 529 LYS A CA 1
ATOM 3950 C C . LYS A 1 529 ? 9.686 -2.624 -19.010 1.00 87.75 529 LYS A C 1
ATOM 3952 O O . LYS A 1 529 ? 9.674 -2.407 -20.220 1.00 87.75 529 LYS A O 1
ATOM 3957 N N . ASP A 1 530 ? 8.622 -2.465 -18.227 1.00 88.69 530 ASP A N 1
ATOM 3958 C CA . ASP A 1 530 ? 7.316 -2.025 -18.724 1.00 88.69 530 ASP A CA 1
ATOM 3959 C C . ASP A 1 530 ? 7.387 -0.558 -19.169 1.00 88.69 530 ASP A C 1
ATOM 3961 O O . ASP A 1 530 ? 6.975 -0.224 -20.278 1.00 88.69 530 ASP A O 1
ATOM 3965 N N . VAL A 1 531 ? 8.036 0.295 -18.366 1.00 91.94 531 VAL A N 1
ATOM 3966 C CA . VAL A 1 531 ? 8.264 1.713 -18.693 1.00 91.94 531 VAL A CA 1
ATOM 3967 C C . VAL A 1 531 ? 9.046 1.865 -20.002 1.00 91.94 531 VAL A C 1
ATOM 3969 O O . VAL A 1 531 ? 8.636 2.629 -20.876 1.00 91.94 531 VAL A O 1
ATOM 3972 N N . LEU A 1 532 ? 10.132 1.106 -20.185 1.00 94.44 532 LEU A N 1
ATOM 3973 C CA . LEU A 1 532 ? 10.930 1.125 -21.416 1.00 94.44 532 LEU A CA 1
ATOM 3974 C C . LEU A 1 532 ? 10.129 0.649 -22.638 1.00 94.44 532 LEU A C 1
ATOM 3976 O O . LEU A 1 532 ? 10.289 1.201 -23.728 1.00 94.44 532 LEU A O 1
ATOM 3980 N N . ALA A 1 533 ? 9.257 -0.350 -22.472 1.00 92.69 533 ALA A N 1
ATOM 3981 C CA . ALA A 1 533 ? 8.385 -0.824 -23.544 1.00 92.69 533 ALA A CA 1
ATOM 3982 C C . ALA A 1 533 ? 7.361 0.245 -23.957 1.00 92.69 533 ALA A C 1
ATOM 3984 O O . ALA A 1 533 ? 7.189 0.499 -25.149 1.00 92.69 533 ALA A O 1
ATOM 3985 N N . GLU A 1 534 ? 6.734 0.920 -22.993 1.00 92.38 534 GLU A N 1
ATOM 3986 C CA . GLU A 1 534 ? 5.810 2.026 -23.260 1.00 92.38 534 GLU A CA 1
ATOM 3987 C C . GLU A 1 534 ? 6.510 3.207 -23.949 1.00 92.38 534 GLU A C 1
ATOM 3989 O O . GLU A 1 534 ? 6.007 3.743 -24.937 1.00 92.38 534 GLU A O 1
ATOM 3994 N N . MET A 1 535 ? 7.708 3.577 -23.484 1.00 95.62 535 MET A N 1
ATOM 3995 C CA . MET A 1 535 ? 8.533 4.606 -24.127 1.00 95.62 535 MET A CA 1
ATOM 3996 C C . MET A 1 535 ? 8.871 4.224 -25.577 1.00 95.62 535 MET A C 1
ATOM 3998 O O . MET A 1 535 ? 8.755 5.046 -26.484 1.00 95.62 535 MET A O 1
ATOM 4002 N N . GLN A 1 536 ? 9.214 2.960 -25.839 1.00 95.25 536 GLN A N 1
ATOM 4003 C CA . GLN A 1 536 ? 9.486 2.481 -27.196 1.00 95.25 536 GLN A CA 1
ATOM 4004 C C . GLN A 1 536 ? 8.258 2.595 -28.117 1.00 95.25 536 GLN A C 1
ATOM 4006 O O . GLN A 1 536 ? 8.415 2.925 -29.296 1.00 95.25 536 GLN A O 1
ATOM 4011 N N . VAL A 1 537 ? 7.051 2.337 -27.602 1.00 94.12 537 VAL A N 1
ATOM 4012 C CA . VAL A 1 537 ? 5.793 2.520 -28.348 1.00 94.12 537 VAL A CA 1
ATOM 4013 C C . VAL A 1 537 ? 5.568 3.995 -28.683 1.00 94.12 537 VAL A C 1
ATOM 4015 O O . VAL A 1 537 ? 5.186 4.304 -29.813 1.00 94.12 537 VAL A O 1
ATOM 4018 N N . ALA A 1 538 ? 5.856 4.911 -27.754 1.00 93.44 538 ALA A N 1
ATOM 4019 C CA . ALA A 1 538 ? 5.731 6.348 -27.997 1.00 93.44 538 ALA A CA 1
ATOM 4020 C C . ALA A 1 538 ? 6.659 6.821 -29.132 1.00 93.44 538 ALA A C 1
ATOM 4022 O O . ALA A 1 538 ? 6.206 7.499 -30.056 1.00 93.44 538 ALA A O 1
ATOM 4023 N N . ILE A 1 539 ? 7.925 6.384 -29.133 1.00 95.06 539 ILE A N 1
ATOM 4024 C CA . ILE A 1 539 ? 8.873 6.675 -30.224 1.00 95.06 539 ILE A CA 1
ATOM 4025 C C . ILE A 1 539 ? 8.396 6.075 -31.550 1.00 95.06 539 ILE A C 1
ATOM 4027 O O . ILE A 1 539 ? 8.383 6.764 -32.569 1.00 95.06 539 ILE A O 1
ATOM 4031 N N . ALA A 1 540 ? 7.939 4.819 -31.545 1.00 91.56 540 ALA A N 1
ATOM 4032 C CA . ALA A 1 540 ? 7.417 4.163 -32.746 1.00 91.56 540 ALA A CA 1
ATOM 4033 C C . ALA A 1 540 ? 6.156 4.849 -33.306 1.00 91.56 540 ALA A C 1
ATOM 4035 O O . ALA A 1 540 ? 5.903 4.781 -34.506 1.00 91.56 540 ALA A O 1
ATOM 4036 N N . SER A 1 541 ? 5.397 5.542 -32.453 1.00 90.56 541 SER A N 1
ATOM 4037 C CA . SER A 1 541 ? 4.220 6.333 -32.836 1.00 90.56 541 SER A CA 1
ATOM 4038 C C . SER A 1 541 ? 4.573 7.719 -33.396 1.00 90.56 541 SER A C 1
ATOM 4040 O O . SER A 1 541 ? 3.677 8.481 -33.752 1.00 90.56 541 SER A O 1
ATOM 4042 N N . GLY A 1 542 ? 5.865 8.053 -33.502 1.00 91.00 542 GLY A N 1
ATOM 4043 C CA . GLY A 1 542 ? 6.357 9.292 -34.105 1.00 91.00 542 GLY A CA 1
ATOM 4044 C C . GLY A 1 542 ? 6.673 10.419 -33.118 1.00 91.00 542 GLY A C 1
ATOM 4045 O O . GLY A 1 542 ? 6.859 11.555 -33.561 1.00 91.00 542 GLY A O 1
ATOM 4046 N N . LEU A 1 543 ? 6.748 10.138 -31.809 1.00 92.94 543 LEU A N 1
ATOM 4047 C CA . LEU A 1 543 ? 7.156 11.127 -30.807 1.00 92.94 543 LEU A CA 1
ATOM 4048 C C . LEU A 1 543 ? 8.576 11.634 -31.101 1.00 92.94 543 LEU A C 1
ATOM 4050 O O . LEU A 1 543 ? 9.518 10.848 -31.215 1.00 92.94 543 LEU A O 1
ATOM 4054 N N . ARG A 1 544 ? 8.732 12.958 -31.205 1.00 91.12 544 ARG A N 1
ATOM 4055 C CA . ARG A 1 544 ? 10.036 13.613 -31.357 1.00 91.12 544 ARG A CA 1
ATOM 4056 C C . ARG A 1 544 ? 10.521 14.099 -30.002 1.00 91.12 544 ARG A C 1
ATOM 4058 O O . ARG A 1 544 ? 9.801 14.824 -29.325 1.00 91.12 544 ARG A O 1
ATOM 4065 N N . LEU A 1 545 ? 11.737 13.710 -29.643 1.00 90.94 545 LEU A N 1
ATOM 4066 C CA . LEU A 1 545 ? 12.355 14.090 -28.379 1.00 90.94 545 LEU A CA 1
ATOM 4067 C C . LEU A 1 545 ? 13.201 15.363 -28.527 1.00 90.94 545 LEU A C 1
ATOM 4069 O O . LEU A 1 545 ? 13.824 15.549 -29.577 1.00 90.94 545 LEU A O 1
ATOM 4073 N N . PRO A 1 546 ? 13.277 16.208 -27.486 1.00 92.31 546 PRO A N 1
ATOM 4074 C CA . PRO A 1 546 ? 14.296 17.246 -27.376 1.00 92.31 546 PRO A CA 1
ATOM 4075 C C . PRO A 1 546 ? 15.719 16.661 -27.336 1.00 92.31 546 PRO A C 1
ATOM 4077 O O . PRO A 1 546 ? 15.942 15.577 -26.799 1.00 92.31 546 PRO A O 1
ATOM 4080 N N . ASP A 1 547 ? 16.714 17.421 -27.804 1.00 92.94 547 ASP A N 1
ATOM 4081 C CA . ASP A 1 547 ? 18.127 16.993 -27.802 1.00 92.94 547 ASP A CA 1
ATOM 4082 C C . ASP A 1 547 ? 18.679 16.718 -26.391 1.00 92.94 547 ASP A C 1
ATOM 4084 O O . ASP A 1 547 ? 19.644 15.972 -26.215 1.00 92.94 547 ASP A O 1
ATOM 4088 N N . ARG A 1 548 ? 18.090 17.337 -25.360 1.00 93.75 548 ARG A N 1
ATOM 4089 C CA . ARG A 1 548 ? 18.406 17.044 -23.955 1.00 93.75 548 ARG A CA 1
ATOM 4090 C C . ARG A 1 548 ? 18.041 15.598 -23.609 1.00 93.75 548 ARG A C 1
ATOM 4092 O O . ARG A 1 548 ? 18.917 14.852 -23.195 1.00 93.75 548 ARG A O 1
ATOM 4099 N N . ASP A 1 549 ? 16.807 15.192 -23.872 1.00 95.12 549 ASP A N 1
ATOM 4100 C CA . ASP A 1 549 ? 16.286 13.864 -23.534 1.00 95.12 549 ASP A CA 1
ATOM 4101 C C . ASP A 1 549 ? 17.055 12.750 -24.254 1.00 95.12 549 ASP A C 1
ATOM 4103 O O . ASP A 1 549 ? 17.342 11.704 -23.675 1.00 95.12 549 ASP A O 1
ATOM 4107 N N . VAL A 1 550 ? 17.462 12.984 -25.507 1.00 96.50 550 VAL A N 1
ATOM 4108 C CA . VAL A 1 550 ? 18.316 12.039 -26.244 1.00 96.50 550 VAL A CA 1
ATOM 4109 C C . VAL A 1 550 ? 19.675 11.874 -25.557 1.00 96.50 550 VAL A C 1
ATOM 4111 O O . VAL A 1 550 ? 20.153 10.748 -25.413 1.00 96.50 550 VAL A O 1
ATOM 4114 N N . ARG A 1 551 ? 20.293 12.968 -25.090 1.00 96.50 551 ARG A N 1
ATOM 4115 C CA . ARG A 1 551 ? 21.543 12.904 -24.313 1.00 96.50 551 ARG A CA 1
ATOM 4116 C C . ARG A 1 551 ? 21.344 12.192 -22.978 1.00 96.50 551 ARG A C 1
ATOM 4118 O O . ARG A 1 551 ? 22.188 11.384 -22.604 1.00 96.50 551 ARG A O 1
ATOM 4125 N N . ASP A 1 552 ? 20.230 12.429 -22.298 1.00 95.50 552 ASP A N 1
ATOM 4126 C CA . ASP A 1 552 ? 19.922 11.801 -21.012 1.00 95.50 552 ASP A CA 1
ATOM 4127 C C . ASP A 1 552 ? 19.687 10.284 -21.154 1.00 95.50 552 ASP A C 1
ATOM 4129 O O . ASP A 1 552 ? 20.170 9.509 -20.325 1.00 95.50 552 ASP A O 1
ATOM 4133 N N . LEU A 1 553 ? 19.066 9.834 -22.255 1.00 97.12 553 LEU A N 1
ATOM 4134 C CA . LEU A 1 553 ? 18.972 8.412 -22.619 1.00 97.12 553 LEU A CA 1
ATOM 4135 C C . LEU A 1 553 ? 20.342 7.782 -22.904 1.00 97.12 553 LEU A C 1
ATOM 4137 O O . LEU A 1 553 ? 20.575 6.633 -22.528 1.00 97.12 553 LEU A O 1
ATOM 4141 N N . VAL A 1 554 ? 21.252 8.507 -23.564 1.00 97.31 554 VAL A N 1
ATOM 4142 C CA . VAL A 1 554 ? 22.625 8.028 -23.797 1.00 97.31 554 VAL A CA 1
ATOM 4143 C C . VAL A 1 554 ? 23.393 7.929 -22.481 1.00 97.31 554 VAL A C 1
ATOM 4145 O O . VAL A 1 554 ? 24.040 6.915 -22.237 1.00 97.31 554 VAL A O 1
ATOM 4148 N N . THR A 1 555 ? 23.270 8.920 -21.599 1.00 96.31 555 THR A N 1
ATOM 4149 C CA . THR A 1 555 ? 23.851 8.874 -20.248 1.00 96.31 555 THR A CA 1
ATOM 4150 C C . THR A 1 555 ? 23.324 7.671 -19.465 1.00 96.31 555 THR A C 1
ATOM 4152 O O . THR A 1 555 ? 24.104 6.932 -18.865 1.00 96.31 555 THR A O 1
ATOM 4155 N N . LEU A 1 556 ? 22.014 7.414 -19.529 1.00 96.06 556 LEU A N 1
ATOM 4156 C CA . LEU A 1 556 ? 21.403 6.242 -18.909 1.00 96.06 556 LEU A CA 1
ATOM 4157 C C . LEU A 1 556 ? 21.946 4.935 -19.508 1.00 96.06 556 LEU A C 1
ATOM 4159 O O . LEU A 1 556 ? 22.266 4.015 -18.760 1.00 96.06 556 LEU A O 1
ATOM 4163 N N . LEU A 1 557 ? 22.108 4.857 -20.834 1.00 96.81 557 LEU A N 1
ATOM 4164 C CA . LEU A 1 557 ? 22.707 3.698 -21.502 1.00 96.81 557 LEU A CA 1
ATOM 4165 C C . LEU A 1 557 ? 24.141 3.441 -21.023 1.00 96.81 557 LEU A C 1
ATOM 4167 O O . LEU A 1 557 ? 24.488 2.295 -20.747 1.00 96.81 557 LEU A O 1
ATOM 4171 N N . VAL A 1 558 ? 24.954 4.492 -20.893 1.00 96.12 558 VAL A N 1
ATOM 4172 C CA . VAL A 1 558 ? 26.322 4.394 -20.362 1.00 96.12 558 VAL A CA 1
ATOM 4173 C C . VAL A 1 558 ? 26.312 3.858 -18.929 1.00 96.12 558 VAL A C 1
ATOM 4175 O O . VAL A 1 558 ? 27.126 3.000 -18.601 1.00 96.12 558 VAL A O 1
ATOM 4178 N N . ALA A 1 559 ? 25.375 4.311 -18.092 1.00 93.94 559 ALA A N 1
ATOM 4179 C CA . ALA A 1 559 ? 25.256 3.863 -16.708 1.00 93.94 559 ALA A CA 1
ATOM 4180 C C . ALA A 1 559 ? 24.826 2.389 -16.576 1.00 93.94 559 ALA A C 1
ATOM 4182 O O . ALA A 1 559 ? 25.307 1.688 -15.684 1.00 93.94 559 ALA A O 1
ATOM 4183 N N . ILE A 1 560 ? 23.923 1.902 -17.438 1.00 93.00 560 ILE A N 1
ATOM 4184 C CA . ILE A 1 560 ? 23.349 0.545 -17.317 1.00 93.00 560 ILE A CA 1
ATOM 4185 C C . ILE A 1 560 ? 23.992 -0.507 -18.233 1.00 93.00 560 ILE A C 1
ATOM 4187 O O . ILE A 1 560 ? 23.712 -1.701 -18.079 1.00 93.00 560 ILE A O 1
ATOM 4191 N N . GLY A 1 561 ? 24.816 -0.084 -19.193 1.00 92.19 561 GLY A N 1
ATOM 4192 C CA . GLY A 1 561 ? 25.660 -0.934 -20.034 1.00 92.19 561 GLY A CA 1
ATOM 4193 C C . GLY A 1 561 ? 24.926 -2.100 -20.710 1.00 92.19 561 GLY A C 1
ATOM 4194 O O . GLY A 1 561 ? 23.894 -1.928 -21.354 1.00 92.19 561 GLY A O 1
ATOM 4195 N N . GLU A 1 562 ? 25.472 -3.314 -20.576 1.00 89.06 562 GLU A N 1
ATOM 4196 C CA . GLU A 1 562 ? 25.004 -4.535 -21.264 1.00 89.06 562 GLU A CA 1
ATOM 4197 C C . GLU A 1 562 ? 23.733 -5.171 -20.672 1.00 89.06 562 GLU A C 1
ATOM 4199 O O . GLU A 1 562 ? 23.278 -6.226 -21.140 1.00 89.06 562 GLU A O 1
ATOM 4204 N N . SER A 1 563 ? 23.148 -4.551 -19.644 1.00 91.12 563 SER A N 1
ATOM 4205 C CA . SER A 1 563 ? 21.951 -5.060 -18.977 1.00 91.12 563 SER A CA 1
ATOM 4206 C C . SER A 1 563 ? 20.767 -5.246 -19.948 1.00 91.12 563 SER A C 1
ATOM 4208 O O . SER A 1 563 ? 20.713 -4.626 -21.017 1.00 91.12 563 SER A O 1
ATOM 4210 N N . PRO A 1 564 ? 19.754 -6.067 -19.598 1.00 90.19 564 PRO A N 1
ATOM 4211 C CA . PRO A 1 564 ? 18.533 -6.190 -20.403 1.00 90.19 564 PRO A CA 1
ATOM 4212 C C . PRO A 1 564 ? 17.845 -4.841 -20.681 1.00 90.19 564 PRO A C 1
ATOM 4214 O O . PRO A 1 564 ? 17.291 -4.629 -21.764 1.00 90.19 564 PRO A O 1
ATOM 4217 N N . ASN A 1 565 ? 17.929 -3.914 -19.724 1.00 92.06 565 ASN A N 1
ATOM 4218 C CA . ASN A 1 565 ? 17.423 -2.550 -19.856 1.00 92.06 565 ASN A CA 1
ATOM 4219 C C . ASN A 1 565 ? 18.288 -1.744 -20.838 1.00 92.06 565 ASN A C 1
ATOM 4221 O O . ASN A 1 565 ? 17.747 -1.087 -21.726 1.00 92.06 565 ASN A O 1
ATOM 4225 N N . GLY A 1 566 ? 19.616 -1.893 -20.776 1.00 93.75 566 GLY A N 1
ATOM 4226 C CA . GLY A 1 566 ? 20.553 -1.316 -21.744 1.00 93.75 566 GLY A CA 1
ATOM 4227 C C . GLY A 1 566 ? 20.268 -1.746 -23.178 1.00 93.75 566 GLY A C 1
ATOM 4228 O O . GLY A 1 566 ? 20.145 -0.910 -24.068 1.00 93.75 566 GLY A O 1
ATOM 4229 N N . ARG A 1 567 ? 20.016 -3.038 -23.412 1.00 91.56 567 ARG A N 1
ATOM 4230 C CA . ARG A 1 567 ? 19.617 -3.542 -24.742 1.00 91.56 567 ARG A CA 1
ATOM 4231 C C . ARG A 1 567 ? 18.310 -2.924 -25.246 1.00 91.56 567 ARG A C 1
ATOM 4233 O O . ARG A 1 567 ? 18.161 -2.686 -26.444 1.00 91.56 567 ARG A O 1
ATOM 4240 N N . SER A 1 568 ? 17.370 -2.654 -24.342 1.00 94.38 568 SER A N 1
ATOM 4241 C CA . SER A 1 568 ? 16.113 -1.980 -24.685 1.00 94.38 568 SER A CA 1
ATOM 4242 C C . SER A 1 568 ? 16.359 -0.519 -25.081 1.00 94.38 568 SER A C 1
ATOM 4244 O O . SER A 1 568 ? 15.801 -0.058 -26.076 1.00 94.38 568 SER A O 1
ATOM 4246 N N . LEU A 1 569 ? 17.259 0.180 -24.381 1.00 96.62 569 LEU A N 1
ATOM 4247 C CA . LEU A 1 569 ? 17.688 1.534 -24.744 1.00 96.62 569 LEU A CA 1
ATOM 4248 C C . LEU A 1 569 ? 18.439 1.586 -26.078 1.00 96.62 569 LEU A C 1
ATOM 4250 O O . LEU A 1 569 ? 18.187 2.495 -26.861 1.00 96.62 569 LEU A O 1
ATOM 4254 N N . VAL A 1 570 ? 19.294 0.604 -26.390 1.00 96.81 570 VAL A N 1
ATOM 4255 C CA . VAL A 1 570 ? 19.950 0.508 -27.710 1.00 96.81 570 VAL A CA 1
ATOM 4256 C C . VAL A 1 570 ? 18.904 0.486 -28.829 1.00 96.81 570 VAL A C 1
ATOM 4258 O O . VAL A 1 570 ? 19.002 1.250 -29.789 1.00 96.81 570 VAL A O 1
ATOM 4261 N N . LYS A 1 571 ? 17.865 -0.348 -28.697 1.00 94.88 571 LYS A N 1
ATOM 4262 C CA . LYS A 1 571 ? 16.775 -0.417 -29.681 1.00 94.88 571 LYS A CA 1
ATOM 4263 C C . LYS A 1 571 ? 16.011 0.909 -29.790 1.00 94.88 571 LYS A C 1
ATOM 4265 O O . LYS A 1 571 ? 15.667 1.334 -30.898 1.00 94.88 571 LYS A O 1
ATOM 4270 N N . MET A 1 572 ? 15.774 1.569 -28.658 1.00 96.44 572 MET A N 1
ATOM 4271 C CA . MET A 1 572 ? 15.094 2.862 -28.604 1.00 96.44 572 MET A CA 1
ATOM 4272 C C . MET A 1 572 ? 15.909 3.958 -29.299 1.00 96.44 572 MET A C 1
ATOM 4274 O O . MET A 1 572 ? 15.380 4.645 -30.168 1.00 96.44 572 MET A O 1
ATOM 4278 N N . LEU A 1 573 ? 17.206 4.067 -29.001 1.00 97.00 573 LEU A N 1
ATOM 4279 C CA . LEU A 1 573 ? 18.128 5.018 -29.634 1.00 97.00 573 LEU A CA 1
ATOM 4280 C C . LEU A 1 573 ? 18.293 4.748 -31.136 1.00 97.00 573 LEU A C 1
ATOM 4282 O O . LEU A 1 573 ? 18.296 5.687 -31.929 1.00 97.00 573 LEU A O 1
ATOM 4286 N N . GLY A 1 574 ? 18.317 3.478 -31.548 1.00 95.31 574 GLY A N 1
ATOM 4287 C CA . GLY A 1 574 ? 18.247 3.101 -32.962 1.00 95.31 574 GLY A CA 1
ATOM 4288 C C . GLY A 1 574 ? 16.967 3.593 -33.649 1.00 95.31 574 GLY A C 1
ATOM 4289 O O . GLY A 1 574 ? 17.026 4.093 -34.769 1.00 95.31 574 GLY A O 1
ATOM 4290 N N . SER A 1 575 ? 15.822 3.524 -32.956 1.00 95.12 575 SER A N 1
ATOM 4291 C CA . SER A 1 575 ? 14.529 4.025 -33.459 1.00 95.12 575 SER A CA 1
ATOM 4292 C C . SER A 1 575 ? 14.474 5.557 -33.535 1.00 95.12 575 SER A C 1
ATOM 4294 O O . SER A 1 575 ? 13.827 6.098 -34.427 1.00 95.12 575 SER A O 1
ATOM 4296 N N . ILE A 1 576 ? 15.165 6.256 -32.625 1.00 95.44 576 ILE A N 1
ATOM 4297 C CA . ILE A 1 576 ? 15.357 7.718 -32.673 1.00 95.44 576 ILE A CA 1
ATOM 4298 C C . ILE A 1 576 ? 16.214 8.104 -33.894 1.00 95.44 576 ILE A C 1
ATOM 4300 O O . ILE A 1 576 ? 15.981 9.132 -34.535 1.00 95.44 576 ILE A O 1
ATOM 4304 N N . GLY A 1 577 ? 17.187 7.265 -34.257 1.00 94.12 577 GLY A N 1
ATOM 4305 C CA . GLY A 1 577 ? 17.959 7.392 -35.488 1.00 94.12 577 GLY A CA 1
ATOM 4306 C C . GLY A 1 577 ? 18.991 8.518 -35.430 1.00 94.12 577 GLY A C 1
ATOM 4307 O O . GLY A 1 577 ? 19.746 8.641 -34.469 1.00 94.12 577 GLY A O 1
ATOM 4308 N N . LYS A 1 578 ? 19.056 9.348 -36.482 1.00 94.88 578 LYS A N 1
ATOM 4309 C CA . LYS A 1 578 ? 20.137 10.335 -36.687 1.00 94.88 578 LYS A CA 1
ATOM 4310 C C . LYS A 1 578 ? 20.369 11.267 -35.488 1.00 94.88 578 LYS A C 1
ATOM 4312 O O . LYS A 1 578 ? 21.519 11.595 -35.221 1.00 94.88 578 LYS A O 1
ATOM 4317 N N . ALA A 1 579 ? 19.317 11.675 -34.776 1.00 95.12 579 ALA A N 1
ATOM 4318 C CA . ALA A 1 579 ? 19.437 12.579 -33.628 1.00 95.12 579 ALA A CA 1
ATOM 4319 C C . ALA A 1 579 ? 20.254 11.978 -32.465 1.00 95.12 579 ALA A C 1
ATOM 4321 O O . ALA A 1 579 ? 20.878 12.714 -31.710 1.00 95.12 579 ALA A O 1
ATOM 4322 N N . ALA A 1 580 ? 20.301 10.647 -32.346 1.00 96.94 580 ALA A N 1
ATOM 4323 C CA . ALA A 1 580 ? 21.075 9.959 -31.315 1.00 96.94 580 ALA A CA 1
ATOM 4324 C C . ALA A 1 580 ? 22.548 9.724 -31.697 1.00 96.94 580 ALA A C 1
ATOM 4326 O O . ALA A 1 580 ? 23.347 9.385 -30.827 1.00 96.94 580 ALA A O 1
ATOM 4327 N N . ALA A 1 581 ? 22.932 9.910 -32.968 1.00 96.75 581 ALA A N 1
ATOM 4328 C CA . ALA A 1 581 ? 24.270 9.562 -33.449 1.00 96.75 581 ALA A CA 1
ATOM 4329 C C . ALA A 1 581 ? 25.370 10.398 -32.779 1.00 96.75 581 ALA A C 1
ATOM 4331 O O . ALA A 1 581 ? 26.312 9.841 -32.227 1.00 96.75 581 ALA A O 1
ATOM 4332 N N . GLU A 1 582 ? 25.239 11.725 -32.788 1.00 97.06 582 GLU A N 1
ATOM 4333 C CA . GLU A 1 582 ? 26.244 12.626 -32.211 1.00 97.06 582 GLU A CA 1
ATOM 4334 C C . GLU A 1 582 ? 26.407 12.439 -30.689 1.00 97.06 582 GLU A C 1
ATOM 4336 O O . GLU A 1 582 ? 27.540 12.227 -30.252 1.00 97.06 582 GLU A O 1
ATOM 4341 N N . PRO A 1 583 ? 25.334 12.392 -29.871 1.00 97.69 583 PRO A N 1
ATOM 4342 C CA . PRO A 1 583 ? 25.452 12.062 -28.450 1.00 97.69 583 PRO A CA 1
ATOM 4343 C C . PRO A 1 583 ? 26.151 10.723 -28.169 1.00 97.69 583 PRO A C 1
ATOM 4345 O O . PRO A 1 583 ? 26.972 10.638 -27.256 1.00 97.69 583 PRO A O 1
ATOM 4348 N N . LEU A 1 584 ? 25.859 9.682 -28.957 1.00 98.12 584 LEU A N 1
ATOM 4349 C CA . LEU A 1 584 ? 26.491 8.368 -28.809 1.00 98.12 584 LEU A CA 1
ATOM 4350 C C . LEU A 1 584 ? 27.978 8.383 -29.179 1.00 98.12 584 LEU A C 1
ATOM 4352 O O . LEU A 1 584 ? 28.766 7.719 -28.512 1.00 98.12 584 LEU A O 1
ATOM 4356 N N . LEU A 1 585 ? 28.367 9.141 -30.207 1.00 97.06 585 LEU A N 1
ATOM 4357 C CA . LEU A 1 585 ? 29.771 9.323 -30.589 1.00 97.06 585 LEU A CA 1
ATOM 4358 C C . LEU A 1 585 ? 30.555 10.035 -29.482 1.00 97.06 585 LEU A C 1
ATOM 4360 O O . LEU A 1 585 ? 31.616 9.568 -29.080 1.00 97.06 585 LEU A O 1
ATOM 4364 N N . ILE A 1 586 ? 29.986 11.105 -28.918 1.00 97.00 586 ILE A N 1
ATOM 4365 C CA . ILE A 1 586 ? 30.588 11.821 -27.786 1.00 97.00 586 ILE A CA 1
ATOM 4366 C C . ILE A 1 586 ? 30.759 10.884 -26.582 1.00 97.00 586 ILE A C 1
ATOM 4368 O O . ILE A 1 586 ? 31.814 10.875 -25.946 1.00 97.00 586 ILE A O 1
ATOM 4372 N N . ALA A 1 587 ? 29.746 10.070 -26.270 1.00 97.00 587 ALA A N 1
ATOM 4373 C CA . ALA A 1 587 ? 29.838 9.085 -25.195 1.00 97.00 587 ALA A CA 1
ATOM 4374 C C . ALA A 1 587 ? 30.909 8.019 -25.481 1.00 97.00 587 ALA A C 1
ATOM 4376 O O . ALA A 1 587 ? 31.662 7.643 -24.580 1.00 97.00 587 ALA A O 1
ATOM 4377 N N . LEU A 1 588 ? 31.021 7.559 -26.731 1.00 96.75 588 LEU A N 1
ATOM 4378 C CA . LEU A 1 588 ? 32.028 6.584 -27.146 1.00 96.75 588 LEU A CA 1
ATOM 4379 C C . LEU A 1 588 ? 33.452 7.118 -26.938 1.00 96.75 588 LEU A C 1
ATOM 4381 O O . LEU A 1 588 ? 34.305 6.369 -26.469 1.00 96.75 588 LEU A O 1
ATOM 4385 N N . ASP A 1 589 ? 33.709 8.398 -27.203 1.00 95.50 589 ASP A N 1
ATOM 4386 C CA . ASP A 1 589 ? 35.028 9.013 -26.990 1.00 95.50 589 ASP A CA 1
ATOM 4387 C C . ASP A 1 589 ? 35.421 9.103 -25.505 1.00 95.50 589 ASP A C 1
ATOM 4389 O O . ASP A 1 589 ? 36.602 9.003 -25.146 1.00 95.50 589 ASP A O 1
ATOM 4393 N N . GLN A 1 590 ? 34.431 9.282 -24.627 1.00 95.19 590 GLN A N 1
ATOM 4394 C CA . GLN A 1 590 ? 34.632 9.461 -23.188 1.00 95.19 590 GLN A CA 1
ATOM 4395 C C . GLN A 1 590 ? 34.769 8.129 -22.439 1.00 95.19 590 GLN A C 1
ATOM 4397 O O . GLN A 1 590 ? 35.576 8.011 -21.512 1.00 95.19 590 GLN A O 1
ATOM 4402 N N . VAL A 1 591 ? 34.002 7.112 -22.836 1.00 95.00 591 VAL A N 1
ATOM 4403 C CA . VAL A 1 591 ? 33.960 5.821 -22.144 1.00 95.00 591 VAL A CA 1
ATOM 4404 C C . VAL A 1 591 ? 35.173 4.963 -22.509 1.00 95.00 591 VAL A C 1
ATOM 4406 O O . VAL A 1 591 ? 35.471 4.702 -23.678 1.00 95.00 591 VAL A O 1
ATOM 4409 N N . ARG A 1 592 ? 35.872 4.474 -21.477 1.00 90.50 592 ARG A N 1
ATOM 4410 C CA . ARG A 1 592 ? 37.029 3.568 -21.609 1.00 90.50 592 ARG A CA 1
ATOM 4411 C C . ARG A 1 592 ? 36.694 2.103 -21.351 1.00 90.50 592 ARG A C 1
ATOM 4413 O O . ARG A 1 592 ? 37.422 1.235 -21.823 1.00 90.50 592 ARG A O 1
ATOM 4420 N N . ASP A 1 593 ? 35.609 1.840 -20.628 1.00 90.75 593 ASP A N 1
ATOM 4421 C CA . ASP A 1 593 ? 35.158 0.484 -20.338 1.00 90.75 593 ASP A CA 1
ATOM 4422 C C . ASP A 1 593 ? 34.790 -0.269 -21.624 1.00 90.75 593 ASP A C 1
ATOM 4424 O O . ASP A 1 593 ? 34.014 0.215 -22.448 1.00 90.75 593 ASP A O 1
ATOM 4428 N N . ARG A 1 594 ? 35.346 -1.471 -21.791 1.00 89.75 594 ARG A N 1
ATOM 4429 C CA . ARG A 1 594 ? 35.186 -2.263 -23.014 1.00 89.75 594 ARG A CA 1
ATOM 4430 C C . ARG A 1 594 ? 33.731 -2.673 -23.238 1.00 89.75 594 ARG A C 1
ATOM 4432 O O . ARG A 1 594 ? 33.247 -2.527 -24.356 1.00 89.75 594 ARG A O 1
ATOM 4439 N N . ALA A 1 595 ? 33.055 -3.175 -22.206 1.00 90.38 595 ALA A N 1
ATOM 4440 C CA . ALA A 1 595 ? 31.682 -3.669 -22.315 1.00 90.38 595 ALA A CA 1
ATOM 4441 C C . ALA A 1 595 ? 30.723 -2.537 -22.716 1.00 90.38 595 ALA A C 1
ATOM 4443 O O . ALA A 1 595 ? 29.988 -2.625 -23.698 1.00 90.38 595 ALA A O 1
ATOM 4444 N N . THR A 1 596 ? 30.820 -1.397 -22.037 1.00 92.81 596 THR A N 1
ATOM 4445 C CA . THR A 1 596 ? 30.001 -0.217 -22.333 1.00 92.81 596 THR A CA 1
ATOM 4446 C C . THR A 1 596 ? 30.294 0.347 -23.726 1.00 92.81 596 THR A C 1
ATOM 4448 O O . THR A 1 596 ? 29.365 0.691 -24.456 1.00 92.81 596 THR A O 1
ATOM 4451 N N . ARG A 1 597 ? 31.563 0.373 -24.165 1.00 94.44 597 ARG A N 1
ATOM 4452 C CA . ARG A 1 597 ? 31.918 0.763 -25.545 1.00 94.44 597 ARG A CA 1
ATOM 4453 C C . ARG A 1 597 ? 31.273 -0.143 -26.593 1.00 94.44 597 ARG A C 1
ATOM 4455 O O . ARG A 1 597 ? 30.811 0.364 -27.612 1.00 94.44 597 ARG A O 1
ATOM 4462 N N . LEU A 1 598 ? 31.214 -1.456 -26.356 1.00 93.44 598 LEU A N 1
ATOM 4463 C CA . LEU A 1 598 ? 30.540 -2.390 -27.266 1.00 93.44 598 LEU A CA 1
ATOM 4464 C C . LEU A 1 598 ? 29.040 -2.098 -27.367 1.00 93.44 598 LEU A C 1
ATOM 4466 O O . LEU A 1 598 ? 28.489 -2.119 -28.465 1.00 93.44 598 LEU A O 1
ATOM 4470 N N . VAL A 1 599 ? 28.390 -1.758 -26.255 1.00 95.44 599 VAL A N 1
ATOM 4471 C CA . VAL A 1 599 ? 26.972 -1.365 -26.238 1.00 95.44 599 VAL A CA 1
ATOM 4472 C C . VAL A 1 599 ? 26.731 -0.070 -27.017 1.00 95.44 599 VAL A C 1
ATOM 4474 O O . VAL A 1 599 ? 25.776 0.010 -27.790 1.00 95.44 599 VAL A O 1
ATOM 4477 N N . LEU A 1 600 ? 27.604 0.929 -26.861 1.00 97.06 600 LEU A N 1
ATOM 4478 C CA . LEU A 1 600 ? 27.526 2.185 -27.614 1.00 97.06 600 LEU A CA 1
ATOM 4479 C C . LEU A 1 600 ? 27.725 1.957 -29.118 1.00 97.06 600 LEU A C 1
ATOM 4481 O O . LEU A 1 600 ? 26.946 2.463 -29.925 1.00 97.06 600 LEU A O 1
ATOM 4485 N N . LEU A 1 601 ? 28.713 1.141 -29.499 1.00 96.44 601 LEU A N 1
ATOM 4486 C CA . LEU A 1 601 ? 28.927 0.730 -30.890 1.00 96.44 601 LEU A CA 1
ATOM 4487 C C . LEU A 1 601 ? 27.723 -0.028 -31.449 1.00 96.44 601 LEU A C 1
ATOM 4489 O O . LEU A 1 601 ? 27.334 0.198 -32.594 1.00 96.44 601 LEU A O 1
ATOM 4493 N N . HIS A 1 602 ? 27.089 -0.875 -30.638 1.00 96.50 602 HIS A N 1
ATOM 4494 C CA . HIS A 1 602 ? 25.867 -1.556 -31.035 1.00 96.50 602 HIS A CA 1
ATOM 4495 C C . HIS A 1 602 ? 24.724 -0.565 -31.294 1.00 96.50 602 HIS A C 1
ATOM 4497 O O . HIS A 1 602 ? 24.045 -0.667 -32.316 1.00 96.50 602 HIS A O 1
ATOM 4503 N N . ALA A 1 603 ? 24.540 0.438 -30.428 1.00 97.62 603 ALA A N 1
ATOM 4504 C CA . ALA A 1 603 ? 23.550 1.499 -30.629 1.00 97.62 603 ALA A CA 1
ATOM 4505 C C . ALA A 1 603 ? 23.806 2.304 -31.913 1.00 97.62 603 ALA A C 1
ATOM 4507 O O . ALA A 1 603 ? 22.888 2.510 -32.706 1.00 97.62 603 ALA A O 1
ATOM 4508 N N . LEU A 1 604 ? 25.060 2.682 -32.168 1.00 97.88 604 LEU A N 1
ATOM 4509 C CA . LEU A 1 604 ? 25.486 3.342 -33.407 1.00 97.88 604 LEU A CA 1
ATOM 4510 C C . LEU A 1 604 ? 25.225 2.457 -34.641 1.00 97.88 604 LEU A C 1
ATOM 4512 O O . LEU A 1 604 ? 24.712 2.929 -35.657 1.00 97.88 604 LEU A O 1
ATOM 4516 N N . GLY A 1 605 ? 25.467 1.151 -34.524 1.00 96.81 605 GLY A N 1
ATOM 4517 C CA . GLY A 1 605 ? 25.125 0.153 -35.534 1.00 96.81 605 GLY A CA 1
ATOM 4518 C C . GLY A 1 605 ? 23.627 0.020 -35.809 1.00 96.81 605 GLY A C 1
ATOM 4519 O O . GLY A 1 605 ? 23.250 -0.279 -36.942 1.00 96.81 605 GLY A O 1
ATOM 4520 N N . GLN A 1 606 ? 22.758 0.223 -34.815 1.00 96.44 606 GLN A N 1
ATOM 4521 C CA . GLN A 1 606 ? 21.301 0.262 -35.019 1.00 96.44 606 GLN A CA 1
ATOM 4522 C C . GLN A 1 606 ? 20.854 1.543 -35.742 1.00 96.44 606 GLN A C 1
ATOM 4524 O O . GLN A 1 606 ? 19.882 1.502 -36.491 1.00 96.44 606 GLN A O 1
ATOM 4529 N N . ILE A 1 607 ? 21.571 2.659 -35.560 1.00 96.31 607 ILE A N 1
ATOM 4530 C CA . ILE A 1 607 ? 21.319 3.919 -36.282 1.00 96.31 607 ILE A CA 1
ATOM 4531 C C . ILE A 1 607 ? 21.764 3.818 -37.750 1.00 96.31 607 ILE A C 1
ATOM 4533 O O . ILE A 1 607 ? 21.091 4.332 -38.645 1.00 96.31 607 ILE A O 1
ATOM 4537 N N . GLY A 1 608 ? 22.890 3.150 -38.012 1.00 95.25 608 GLY A N 1
ATOM 4538 C CA . GLY A 1 608 ? 23.401 2.900 -39.359 1.00 95.25 608 GLY A CA 1
ATOM 4539 C C . GLY A 1 608 ? 24.245 4.050 -39.915 1.00 95.25 608 GLY A C 1
ATOM 4540 O O . GLY A 1 608 ? 25.085 4.606 -39.212 1.00 95.25 608 GLY A O 1
ATOM 4541 N N . SER A 1 609 ? 24.048 4.416 -41.187 1.00 94.00 609 SER A N 1
ATOM 4542 C CA . SER A 1 609 ? 24.949 5.330 -41.915 1.00 94.00 609 SER A CA 1
ATOM 4543 C C . SER A 1 609 ? 25.223 6.705 -41.281 1.00 94.00 609 SER A C 1
ATOM 4545 O O . SER A 1 609 ? 26.313 7.231 -41.507 1.00 94.00 609 SER A O 1
ATOM 4547 N N . PRO A 1 610 ? 24.319 7.323 -40.489 1.00 95.50 610 PRO A N 1
ATOM 4548 C CA . PRO A 1 610 ? 24.650 8.549 -39.760 1.00 95.50 610 PRO A CA 1
ATOM 4549 C C . PRO A 1 610 ? 25.804 8.402 -38.756 1.00 95.50 610 PRO A C 1
ATOM 4551 O O . PRO A 1 610 ? 26.401 9.406 -38.387 1.00 95.50 610 PRO A O 1
ATOM 4554 N N . ALA A 1 611 ? 26.125 7.177 -38.332 1.00 95.50 611 ALA A N 1
ATOM 4555 C CA . ALA A 1 611 ? 27.182 6.862 -37.376 1.00 95.50 611 ALA A CA 1
ATOM 4556 C C . ALA A 1 611 ? 28.514 6.440 -38.035 1.00 95.50 611 ALA A C 1
ATOM 4558 O O . ALA A 1 611 ? 29.372 5.855 -37.378 1.00 95.50 611 ALA A O 1
ATOM 4559 N N . ALA A 1 612 ? 28.720 6.729 -39.326 1.00 93.62 612 ALA A N 1
ATOM 4560 C CA . ALA A 1 612 ? 29.913 6.305 -40.068 1.00 93.62 612 ALA A CA 1
ATOM 4561 C C . ALA A 1 612 ? 31.254 6.801 -39.479 1.00 93.62 612 ALA A C 1
ATOM 4563 O O . ALA A 1 612 ? 32.295 6.215 -39.759 1.00 93.62 612 ALA A O 1
ATOM 4564 N N . SER A 1 613 ? 31.259 7.845 -38.646 1.00 93.88 613 SER A N 1
ATOM 4565 C CA . SER A 1 613 ? 32.467 8.295 -37.938 1.00 93.88 613 SER A CA 1
ATOM 4566 C C . SER A 1 613 ? 32.981 7.296 -36.896 1.00 93.88 613 SER A C 1
ATOM 4568 O O . SER A 1 613 ? 34.149 7.370 -36.543 1.00 93.88 613 SER A O 1
ATOM 4570 N N . ALA A 1 614 ? 32.159 6.342 -36.444 1.00 95.75 614 ALA A N 1
ATOM 4571 C CA . ALA A 1 614 ? 32.564 5.288 -35.509 1.00 95.75 614 ALA A CA 1
ATOM 4572 C C . ALA A 1 614 ? 33.181 4.051 -36.190 1.00 95.75 614 ALA A C 1
ATOM 4574 O O . ALA A 1 614 ? 33.412 3.038 -35.528 1.00 95.75 614 ALA A O 1
ATOM 4575 N N . LEU A 1 615 ? 33.415 4.079 -37.510 1.00 95.38 615 LEU A N 1
ATOM 4576 C CA . LEU A 1 615 ? 33.971 2.929 -38.232 1.00 95.38 615 LEU A CA 1
ATOM 4577 C C . LEU A 1 615 ? 35.358 2.535 -37.701 1.00 95.38 615 LEU A C 1
ATOM 4579 O O . LEU A 1 615 ? 35.591 1.348 -37.479 1.00 95.38 615 LEU A O 1
ATOM 4583 N N . ASP A 1 616 ? 36.236 3.504 -37.436 1.00 95.19 616 ASP A N 1
ATOM 4584 C CA . ASP A 1 616 ? 37.582 3.249 -36.906 1.00 95.19 616 ASP A CA 1
ATOM 4585 C C . ASP A 1 616 ? 37.502 2.566 -35.521 1.00 95.19 616 ASP A C 1
ATOM 4587 O O . ASP A 1 616 ? 38.150 1.539 -35.286 1.00 95.19 616 ASP A O 1
ATOM 4591 N N . ASP A 1 617 ? 36.632 3.061 -34.628 1.00 95.75 617 ASP A N 1
ATOM 4592 C CA . ASP A 1 617 ? 36.367 2.455 -33.316 1.00 95.75 617 ASP A CA 1
ATOM 4593 C C . ASP A 1 617 ? 35.785 1.043 -33.423 1.00 95.75 617 ASP A C 1
ATOM 4595 O O . ASP A 1 617 ? 36.180 0.150 -32.670 1.00 95.75 617 ASP A O 1
ATOM 4599 N N . ALA A 1 618 ? 34.864 0.817 -34.362 1.00 95.75 618 ALA A N 1
ATOM 4600 C CA . ALA A 1 618 ? 34.250 -0.485 -34.586 1.00 95.75 618 ALA A CA 1
ATOM 4601 C C . ALA A 1 618 ? 35.270 -1.513 -35.091 1.00 95.75 618 ALA A C 1
ATOM 4603 O O . ALA A 1 618 ? 35.280 -2.651 -34.620 1.00 95.75 618 ALA A O 1
ATOM 4604 N N . VAL A 1 619 ? 36.171 -1.127 -36.003 1.00 96.19 619 VAL A N 1
ATOM 4605 C CA . VAL A 1 619 ? 37.247 -2.014 -36.472 1.00 96.19 619 VAL A CA 1
ATOM 4606 C C . VAL A 1 619 ? 38.247 -2.304 -35.352 1.00 96.19 619 VAL A C 1
ATOM 4608 O O . VAL A 1 619 ? 38.662 -3.455 -35.191 1.00 96.19 619 VAL A O 1
ATOM 4611 N N . ALA A 1 620 ? 38.598 -1.305 -34.539 1.00 94.56 620 ALA A N 1
ATOM 4612 C CA . ALA A 1 620 ? 39.458 -1.503 -33.375 1.00 94.56 620 ALA A CA 1
ATOM 4613 C C . ALA A 1 620 ? 38.817 -2.454 -32.345 1.00 94.56 620 ALA A C 1
ATOM 4615 O O . ALA A 1 620 ? 39.471 -3.390 -31.875 1.00 94.56 620 ALA A O 1
ATOM 4616 N N . ALA A 1 621 ? 37.526 -2.277 -32.045 1.00 94.81 621 ALA A N 1
ATOM 4617 C CA . ALA A 1 621 ? 36.773 -3.156 -31.153 1.00 94.81 621 ALA A CA 1
ATOM 4618 C C . ALA A 1 621 ? 36.676 -4.585 -31.707 1.00 94.81 621 ALA A C 1
ATOM 4620 O O . ALA A 1 621 ? 36.892 -5.548 -30.973 1.00 94.81 621 ALA A O 1
ATOM 4621 N N . LEU A 1 622 ? 36.438 -4.736 -33.013 1.00 95.31 622 LEU A N 1
ATOM 4622 C CA . LEU A 1 622 ? 36.404 -6.031 -33.691 1.00 95.31 622 LEU A CA 1
ATOM 4623 C C . LEU A 1 622 ? 37.756 -6.764 -33.609 1.00 95.31 622 LEU A C 1
ATOM 4625 O O . LEU A 1 622 ? 37.795 -7.980 -33.417 1.00 95.31 622 LEU A O 1
ATOM 4629 N N . ALA A 1 623 ? 38.869 -6.032 -33.712 1.00 94.00 623 ALA A N 1
ATOM 4630 C CA . ALA A 1 623 ? 40.217 -6.581 -33.564 1.00 94.00 623 ALA A CA 1
ATOM 4631 C C . ALA A 1 623 ? 40.534 -7.040 -32.130 1.00 94.00 623 ALA A C 1
ATOM 4633 O O . ALA A 1 623 ? 41.218 -8.057 -31.934 1.00 94.00 623 ALA A O 1
ATOM 4634 N N . ALA A 1 624 ? 40.023 -6.300 -31.143 1.00 93.44 624 ALA A N 1
ATOM 4635 C CA . ALA A 1 624 ? 40.182 -6.569 -29.715 1.00 93.44 624 ALA A CA 1
ATOM 4636 C C . ALA A 1 624 ? 39.183 -7.603 -29.159 1.00 93.44 624 ALA A C 1
ATOM 4638 O O . ALA A 1 624 ? 39.399 -8.130 -28.063 1.00 93.44 624 ALA A O 1
ATOM 4639 N N . ALA A 1 625 ? 38.114 -7.912 -29.902 1.00 93.06 625 ALA A N 1
ATOM 4640 C CA . ALA A 1 625 ? 37.086 -8.870 -29.509 1.00 93.06 625 ALA A CA 1
ATOM 4641 C C . ALA A 1 625 ? 37.702 -10.225 -29.128 1.00 93.06 625 ALA A C 1
ATOM 4643 O O . ALA A 1 625 ? 38.593 -10.738 -29.816 1.00 93.06 625 ALA A O 1
ATOM 4644 N N . GLU A 1 626 ? 37.227 -10.811 -28.030 1.00 90.00 626 GLU A N 1
ATOM 4645 C CA . GLU A 1 626 ? 37.759 -12.066 -27.480 1.00 90.00 626 GLU A CA 1
ATOM 4646 C C . GLU A 1 626 ? 36.955 -13.250 -28.004 1.00 90.00 626 GLU A C 1
ATOM 4648 O O . GLU A 1 626 ? 37.528 -14.234 -28.485 1.00 90.00 626 GLU A O 1
ATOM 4653 N N . THR A 1 627 ? 35.630 -13.102 -28.015 1.00 92.31 627 THR A N 1
ATOM 4654 C CA . THR A 1 627 ? 34.688 -14.131 -28.446 1.00 92.31 627 THR A CA 1
ATOM 4655 C C . THR A 1 627 ? 34.212 -13.915 -29.882 1.00 92.31 627 THR A C 1
ATOM 4657 O O . THR A 1 627 ? 34.125 -12.792 -30.378 1.00 92.31 627 THR A O 1
ATOM 4660 N N . ASP A 1 628 ? 33.861 -15.001 -30.574 1.00 92.38 628 ASP A N 1
ATOM 4661 C CA . ASP A 1 628 ? 33.274 -14.905 -31.916 1.00 92.38 628 ASP A CA 1
ATOM 4662 C C . ASP A 1 628 ? 31.837 -14.359 -31.910 1.00 92.38 628 ASP A C 1
ATOM 4664 O O . ASP A 1 628 ? 31.391 -13.799 -32.911 1.00 92.38 628 ASP A O 1
ATOM 4668 N N . CYS A 1 629 ? 31.130 -14.458 -30.780 1.00 88.44 629 CYS A N 1
ATOM 4669 C CA . CYS A 1 629 ? 29.827 -13.820 -30.595 1.00 88.44 629 CYS A CA 1
ATOM 4670 C C . CYS A 1 629 ? 29.946 -12.288 -30.637 1.00 88.44 629 CYS A C 1
ATOM 4672 O O . CYS A 1 629 ? 29.189 -11.644 -31.362 1.00 88.44 629 CYS A O 1
ATOM 4674 N N . GLU A 1 630 ? 30.927 -11.713 -29.928 1.00 91.31 630 GLU A N 1
ATOM 4675 C CA . GLU A 1 630 ? 31.240 -10.277 -30.012 1.00 91.31 630 GLU A CA 1
ATOM 4676 C C . GLU A 1 630 ? 31.628 -9.881 -31.437 1.00 91.31 630 GLU A C 1
ATOM 4678 O O . GLU A 1 630 ? 31.093 -8.915 -31.977 1.00 91.31 630 GLU A O 1
ATOM 4683 N N . ARG A 1 631 ? 32.518 -10.655 -32.079 1.00 94.75 631 ARG A N 1
ATOM 4684 C CA . ARG A 1 631 ? 32.949 -10.378 -33.458 1.00 94.75 631 ARG A CA 1
ATOM 4685 C C . ARG A 1 631 ? 31.766 -10.335 -34.412 1.00 94.75 631 ARG A C 1
ATOM 4687 O O . ARG A 1 631 ? 31.687 -9.420 -35.223 1.00 94.75 631 ARG A O 1
ATOM 4694 N N . LEU A 1 632 ? 30.842 -11.291 -34.315 1.00 94.19 632 LEU A N 1
ATOM 4695 C CA . LEU A 1 632 ? 29.671 -11.332 -35.185 1.00 94.19 632 LEU A CA 1
ATOM 4696 C C . LEU A 1 632 ? 28.805 -10.078 -35.022 1.00 94.19 632 LEU A C 1
ATOM 4698 O O . LEU A 1 632 ? 28.431 -9.469 -36.022 1.00 94.19 632 LEU A O 1
ATOM 4702 N N . GLN A 1 633 ? 28.537 -9.678 -33.777 1.00 93.00 633 GLN A N 1
ATOM 4703 C CA . GLN A 1 633 ? 27.749 -8.483 -33.486 1.00 93.00 633 GLN A CA 1
ATOM 4704 C C . GLN A 1 633 ? 28.408 -7.223 -34.064 1.00 93.00 633 GLN A C 1
ATOM 4706 O O . GLN A 1 633 ? 27.764 -6.469 -34.792 1.00 93.00 633 GLN A O 1
ATOM 4711 N N . ILE A 1 634 ? 29.708 -7.034 -33.817 1.00 95.62 634 ILE A N 1
ATOM 4712 C CA . ILE A 1 634 ? 30.438 -5.851 -34.290 1.00 95.62 634 ILE A CA 1
ATOM 4713 C C . ILE A 1 634 ? 30.528 -5.834 -35.822 1.00 95.62 634 ILE A C 1
ATOM 4715 O O . ILE A 1 634 ? 30.408 -4.770 -36.420 1.00 95.62 634 ILE A O 1
ATOM 4719 N N . VAL A 1 635 ? 30.693 -6.988 -36.484 1.00 96.12 635 VAL A N 1
ATOM 4720 C CA . VAL A 1 635 ? 30.681 -7.076 -37.957 1.00 96.12 635 VAL A CA 1
ATOM 4721 C C . VAL A 1 635 ? 29.341 -6.610 -38.529 1.00 96.12 635 VAL A C 1
ATOM 4723 O O . VAL A 1 635 ? 29.318 -5.897 -39.533 1.00 96.12 635 VAL A O 1
ATOM 4726 N N . ASP A 1 636 ? 28.232 -6.973 -37.888 1.00 94.06 636 ASP A N 1
ATOM 4727 C CA . ASP A 1 636 ? 26.901 -6.539 -38.316 1.00 94.06 636 ASP A CA 1
ATOM 4728 C C . ASP A 1 636 ? 26.694 -5.043 -38.135 1.00 94.06 636 ASP A C 1
ATOM 4730 O O . ASP A 1 636 ? 26.143 -4.375 -39.011 1.00 94.06 636 ASP A O 1
ATOM 4734 N N . ASP A 1 637 ? 27.136 -4.525 -36.994 1.00 95.38 637 ASP A N 1
ATOM 4735 C CA . ASP A 1 637 ? 27.031 -3.112 -36.665 1.00 95.38 637 ASP A CA 1
ATOM 4736 C C . ASP A 1 637 ? 27.910 -2.277 -37.610 1.00 95.38 637 ASP A C 1
ATOM 4738 O O . ASP A 1 637 ? 27.436 -1.297 -38.183 1.00 95.38 637 ASP A O 1
ATOM 4742 N N . LEU A 1 638 ? 29.141 -2.727 -37.883 1.00 95.44 638 LEU A N 1
ATOM 4743 C CA . LEU A 1 638 ? 30.057 -2.148 -38.871 1.00 95.44 638 LEU A CA 1
ATOM 4744 C C . LEU A 1 638 ? 29.413 -2.082 -40.262 1.00 95.44 638 LEU A C 1
ATOM 4746 O O . LEU A 1 638 ? 29.424 -1.033 -40.906 1.00 95.44 638 LEU A O 1
ATOM 4750 N N . ALA A 1 639 ? 28.809 -3.186 -40.715 1.00 92.62 639 ALA A N 1
ATOM 4751 C CA . ALA A 1 639 ? 28.164 -3.257 -42.022 1.00 92.62 639 ALA A CA 1
ATOM 4752 C C . ALA A 1 639 ? 26.958 -2.307 -42.146 1.00 92.62 639 ALA A C 1
ATOM 4754 O O . ALA A 1 639 ? 26.710 -1.786 -43.239 1.00 92.62 639 ALA A O 1
ATOM 4755 N N . ARG A 1 640 ? 26.223 -2.070 -41.045 1.00 94.69 640 ARG A N 1
ATOM 4756 C CA . ARG A 1 640 ? 25.122 -1.094 -40.982 1.00 94.69 640 ARG A CA 1
ATOM 4757 C C . ARG A 1 640 ? 25.624 0.353 -40.946 1.00 94.69 640 ARG A C 1
ATOM 4759 O O . ARG A 1 640 ? 25.005 1.206 -41.580 1.00 94.69 640 ARG A O 1
ATOM 4766 N N . MET A 1 641 ? 26.734 0.630 -40.259 1.00 95.12 641 MET A N 1
ATOM 4767 C CA . MET A 1 641 ? 27.326 1.974 -40.169 1.00 95.12 641 MET A CA 1
ATOM 4768 C C . MET A 1 641 ? 27.924 2.462 -41.489 1.00 95.12 641 MET A C 1
ATOM 4770 O O . MET A 1 641 ? 27.865 3.651 -41.787 1.00 95.12 641 MET A O 1
ATOM 4774 N N . GLY A 1 642 ? 28.485 1.575 -42.310 1.00 91.38 642 GLY A N 1
ATOM 4775 C CA . GLY A 1 642 ? 29.017 1.989 -43.603 1.00 91.38 642 GLY A CA 1
ATOM 4776 C C . GLY A 1 642 ? 30.061 1.052 -44.183 1.00 91.38 642 GLY A C 1
ATOM 4777 O O . GLY A 1 642 ? 30.114 -0.137 -43.880 1.00 91.38 642 GLY A O 1
ATOM 4778 N N . ARG A 1 643 ? 30.871 1.596 -45.094 1.00 88.56 643 ARG A N 1
ATOM 4779 C CA . ARG A 1 643 ? 31.988 0.881 -45.716 1.00 88.56 643 ARG A CA 1
ATOM 4780 C C . ARG A 1 643 ? 33.289 1.348 -45.064 1.00 88.56 643 ARG A C 1
ATOM 4782 O O . ARG A 1 643 ? 33.576 2.540 -45.161 1.00 88.56 643 ARG A O 1
ATOM 4789 N N . PRO A 1 644 ? 34.066 0.453 -44.434 1.00 90.38 644 PRO A N 1
ATOM 4790 C CA . PRO A 1 644 ? 35.416 0.791 -44.005 1.00 90.38 644 PRO A CA 1
ATOM 4791 C C . PRO A 1 644 ? 36.295 1.138 -45.217 1.00 90.38 644 PRO A C 1
ATOM 4793 O O . PRO A 1 644 ? 36.018 0.694 -46.333 1.00 90.38 644 PRO A O 1
ATOM 4796 N N . ASP A 1 645 ? 37.349 1.923 -45.002 1.00 88.31 645 ASP A N 1
ATOM 4797 C CA . ASP A 1 645 ? 38.350 2.248 -46.030 1.00 88.31 645 ASP A CA 1
ATOM 4798 C C . ASP A 1 645 ? 39.514 1.233 -46.067 1.00 88.31 645 ASP A C 1
ATOM 4800 O O . ASP A 1 645 ? 39.648 0.383 -45.181 1.00 88.31 645 ASP A O 1
ATOM 4804 N N . GLU A 1 646 ? 40.367 1.302 -47.095 1.00 89.06 646 GLU A N 1
ATOM 4805 C CA . GLU A 1 646 ? 41.454 0.330 -47.309 1.00 89.06 646 GLU A CA 1
ATOM 4806 C C . GLU A 1 646 ? 42.416 0.190 -46.114 1.00 89.06 646 GLU A C 1
ATOM 4808 O O . GLU A 1 646 ? 43.015 -0.875 -45.941 1.00 89.06 646 GLU A O 1
ATOM 4813 N N . ARG A 1 647 ? 42.531 1.207 -45.240 1.00 93.81 647 ARG A N 1
ATOM 4814 C CA . ARG A 1 647 ? 43.390 1.158 -44.040 1.00 93.81 647 ARG A CA 1
ATOM 4815 C C . ARG A 1 647 ? 42.933 0.069 -43.067 1.00 93.81 647 ARG A C 1
ATOM 4817 O O . ARG A 1 647 ? 43.751 -0.504 -42.350 1.00 93.81 647 ARG A O 1
ATOM 4824 N N . HIS A 1 648 ? 41.643 -0.262 -43.082 1.00 94.94 648 HIS A N 1
ATOM 4825 C CA . HIS A 1 648 ? 41.039 -1.283 -42.230 1.00 94.94 648 HIS A CA 1
ATOM 4826 C C . HIS A 1 648 ? 41.207 -2.710 -42.763 1.00 94.94 648 HIS A C 1
ATOM 4828 O O . HIS A 1 648 ? 41.108 -3.668 -41.994 1.00 94.94 648 HIS A O 1
ATOM 4834 N N . MET A 1 649 ? 41.467 -2.878 -44.063 1.00 94.31 649 MET A N 1
ATOM 4835 C CA . MET A 1 649 ? 41.422 -4.175 -44.746 1.00 94.31 649 MET A CA 1
ATOM 4836 C C . MET A 1 649 ? 42.362 -5.212 -44.115 1.00 94.31 649 MET A C 1
ATOM 4838 O O . MET A 1 649 ? 41.965 -6.356 -43.892 1.00 94.31 649 MET A O 1
ATOM 4842 N N . ALA A 1 650 ? 43.590 -4.811 -43.774 1.00 94.12 650 ALA A N 1
ATOM 4843 C CA . ALA A 1 650 ? 44.567 -5.703 -43.152 1.00 94.12 650 ALA A CA 1
ATOM 4844 C C . ALA A 1 650 ? 44.108 -6.192 -41.767 1.00 94.12 650 ALA A C 1
ATOM 4846 O O . ALA A 1 650 ? 44.203 -7.383 -41.466 1.00 94.12 650 ALA A O 1
ATOM 4847 N N . THR A 1 651 ? 43.562 -5.294 -40.947 1.00 95.94 651 THR A N 1
ATOM 4848 C CA . THR A 1 651 ? 43.039 -5.617 -39.614 1.00 95.94 651 THR A CA 1
ATOM 4849 C C . THR A 1 651 ? 41.839 -6.557 -39.706 1.00 95.94 651 THR A C 1
ATOM 4851 O O . THR A 1 651 ? 41.796 -7.579 -39.022 1.00 95.94 651 THR A O 1
ATOM 4854 N N . LEU A 1 652 ? 40.891 -6.272 -40.603 1.00 96.25 652 LEU A N 1
ATOM 4855 C CA . LEU A 1 652 ? 39.709 -7.111 -40.822 1.00 96.25 652 LEU A CA 1
ATOM 4856 C C . LEU A 1 652 ? 40.085 -8.515 -41.315 1.00 96.25 652 LEU A C 1
ATOM 4858 O O . LEU A 1 652 ? 39.538 -9.509 -40.837 1.00 96.25 652 LEU A O 1
ATOM 4862 N N . ALA A 1 653 ? 41.072 -8.620 -42.206 1.00 94.31 653 ALA A N 1
ATOM 4863 C CA . ALA A 1 653 ? 41.600 -9.902 -42.657 1.00 94.31 653 ALA A CA 1
ATOM 4864 C C . ALA A 1 653 ? 42.223 -10.712 -41.507 1.00 94.31 653 ALA A C 1
ATOM 4866 O O . ALA A 1 653 ? 41.983 -11.914 -41.397 1.00 94.31 653 ALA A O 1
ATOM 4867 N N . GLN A 1 654 ? 42.973 -10.062 -40.609 1.00 94.31 654 GLN A N 1
ATOM 4868 C CA . GLN A 1 654 ? 43.532 -10.723 -39.424 1.00 94.31 654 GLN A CA 1
ATOM 4869 C C . GLN A 1 654 ? 42.439 -11.233 -38.479 1.00 94.31 654 GLN A C 1
ATOM 4871 O O . GLN A 1 654 ? 42.556 -12.344 -37.961 1.00 94.31 654 GLN A O 1
ATOM 4876 N N . VAL A 1 655 ? 41.365 -10.463 -38.273 1.00 94.62 655 VAL A N 1
ATOM 4877 C CA . VAL A 1 655 ? 40.215 -10.912 -37.471 1.00 94.62 655 VAL A CA 1
ATOM 4878 C C . VAL A 1 655 ? 39.558 -12.135 -38.099 1.00 94.62 655 VAL A C 1
ATOM 4880 O O . VAL A 1 655 ? 39.272 -13.100 -37.391 1.00 94.62 655 VAL A O 1
ATOM 4883 N N . LEU A 1 656 ? 39.371 -12.130 -39.421 1.00 94.25 656 LEU A N 1
ATOM 4884 C CA . LEU A 1 656 ? 38.776 -13.252 -40.142 1.00 94.25 656 LEU A CA 1
ATOM 4885 C C . LEU A 1 656 ? 39.586 -14.540 -39.958 1.00 94.25 656 LEU A C 1
ATOM 4887 O O . LEU A 1 656 ? 39.011 -15.597 -39.711 1.00 94.25 656 LEU A O 1
ATOM 4891 N N . VAL A 1 657 ? 40.916 -14.445 -40.039 1.00 93.12 657 VAL A N 1
ATOM 4892 C CA . VAL A 1 657 ? 41.826 -15.585 -39.843 1.00 93.12 657 VAL A CA 1
ATOM 4893 C C . VAL A 1 657 ? 41.823 -16.078 -38.393 1.00 93.12 657 VAL A C 1
ATOM 4895 O O . VAL A 1 657 ? 41.912 -17.280 -38.165 1.00 93.12 657 VAL A O 1
ATOM 4898 N N . ARG A 1 658 ? 41.722 -15.169 -37.413 1.00 91.94 658 ARG A N 1
ATOM 4899 C CA . ARG A 1 658 ? 41.693 -15.509 -35.978 1.00 91.94 658 ARG A CA 1
ATOM 4900 C C . ARG A 1 658 ? 40.373 -16.131 -35.520 1.00 91.94 658 ARG A C 1
ATOM 4902 O O . ARG A 1 658 ? 40.361 -16.793 -34.486 1.00 91.94 658 ARG A O 1
ATOM 4909 N N . SER A 1 659 ? 39.277 -15.874 -36.228 1.00 92.38 659 SER A N 1
ATOM 4910 C CA . SER A 1 659 ? 37.962 -16.424 -35.901 1.00 92.38 659 SER A CA 1
ATOM 4911 C C . SER A 1 659 ? 37.881 -17.911 -36.242 1.00 92.38 659 SER A C 1
ATOM 4913 O O . SER A 1 659 ? 38.473 -18.354 -37.228 1.00 92.38 659 SER A O 1
ATOM 4915 N N . SER A 1 660 ? 37.111 -18.670 -35.463 1.00 90.00 660 SER A N 1
ATOM 4916 C CA . SER A 1 660 ? 36.785 -20.073 -35.742 1.00 90.00 660 SER A CA 1
ATOM 4917 C C . SER A 1 660 ? 35.297 -20.288 -36.035 1.00 90.00 660 SER A C 1
ATOM 4919 O O . SER A 1 660 ? 34.843 -21.428 -36.153 1.00 90.00 660 SER A O 1
ATOM 4921 N N . PHE A 1 661 ? 34.522 -19.205 -36.162 1.00 93.75 661 PHE A N 1
ATOM 4922 C CA . PHE A 1 661 ? 33.071 -19.263 -36.255 1.00 93.75 661 PHE A CA 1
ATOM 4923 C C . PHE A 1 661 ? 32.560 -18.925 -37.653 1.00 93.75 661 PHE A C 1
ATOM 4925 O O . PHE A 1 661 ? 32.772 -17.833 -38.184 1.00 93.75 661 PHE A O 1
ATOM 4932 N N . LEU A 1 662 ? 31.796 -19.860 -38.222 1.00 93.12 662 LEU A N 1
ATOM 4933 C CA . LEU A 1 662 ? 31.300 -19.771 -39.591 1.00 93.12 662 LEU A CA 1
ATOM 4934 C C . LEU A 1 662 ? 30.567 -18.446 -39.888 1.00 93.12 662 LEU A C 1
ATOM 4936 O O . LEU A 1 662 ? 30.968 -17.773 -40.836 1.00 93.12 662 LEU A O 1
ATOM 4940 N N . PRO A 1 663 ? 29.570 -17.988 -39.103 1.00 94.81 663 PRO A N 1
ATOM 4941 C CA . PRO A 1 663 ? 28.902 -16.711 -39.363 1.00 94.81 663 PRO A CA 1
ATOM 4942 C C . PRO A 1 663 ? 29.838 -15.499 -39.447 1.00 94.81 663 PRO A C 1
ATOM 4944 O O . PRO A 1 663 ? 29.592 -14.618 -40.269 1.00 94.81 663 PRO A O 1
ATOM 4947 N N . VAL A 1 664 ? 30.916 -15.461 -38.654 1.00 95.12 664 VAL A N 1
ATOM 4948 C CA . VAL A 1 664 ? 31.902 -14.370 -38.714 1.00 95.12 664 VAL A CA 1
ATOM 4949 C C . VAL A 1 664 ? 32.630 -14.406 -40.049 1.00 95.12 664 VAL A C 1
ATOM 4951 O O . VAL A 1 664 ? 32.689 -13.380 -40.720 1.00 95.12 664 VAL A O 1
ATOM 4954 N N . TRP A 1 665 ? 33.111 -15.572 -40.492 1.00 95.31 665 TRP A N 1
ATOM 4955 C CA . TRP A 1 665 ? 33.765 -15.696 -41.799 1.00 95.31 665 TRP A CA 1
ATOM 4956 C C . TRP A 1 665 ? 32.866 -15.255 -42.953 1.00 95.31 665 TRP A C 1
ATOM 4958 O O . TRP A 1 665 ? 33.334 -14.560 -43.851 1.00 95.31 665 TRP A O 1
ATOM 4968 N N . TRP A 1 666 ? 31.581 -15.619 -42.924 1.00 94.50 666 TRP A N 1
ATOM 4969 C CA . TRP A 1 666 ? 30.632 -15.219 -43.964 1.00 94.50 666 TRP A CA 1
ATOM 4970 C C . TRP A 1 666 ? 30.418 -13.709 -43.989 1.00 94.50 666 TRP A C 1
ATOM 4972 O O . TRP A 1 666 ? 30.597 -13.081 -45.030 1.00 94.50 666 TRP A O 1
ATOM 4982 N N . ARG A 1 667 ? 30.052 -13.108 -42.853 1.00 94.56 667 ARG A N 1
ATOM 4983 C CA . ARG A 1 667 ? 29.704 -11.682 -42.818 1.00 94.56 667 ARG A CA 1
ATOM 4984 C C . ARG A 1 667 ? 30.929 -10.791 -43.000 1.00 94.56 667 ARG A C 1
ATOM 4986 O O . ARG A 1 667 ? 30.876 -9.839 -43.772 1.00 94.56 667 ARG A O 1
ATOM 4993 N N . LEU A 1 668 ? 32.053 -11.135 -42.372 1.00 94.81 668 LEU A N 1
ATOM 4994 C CA . LEU A 1 668 ? 33.301 -10.386 -42.514 1.00 94.81 668 LEU A CA 1
ATOM 4995 C C . LEU A 1 668 ? 33.933 -10.584 -43.897 1.00 94.81 668 LEU A C 1
ATOM 4997 O O . LEU A 1 668 ? 34.504 -9.644 -44.443 1.00 94.81 668 LEU A O 1
ATOM 5001 N N . GLY A 1 669 ? 33.777 -11.768 -44.498 1.00 94.12 669 GLY A N 1
ATOM 5002 C CA . GLY A 1 669 ? 34.157 -12.017 -45.888 1.00 94.12 669 GLY A CA 1
ATOM 5003 C C . GLY A 1 669 ? 33.412 -11.100 -46.858 1.00 94.12 669 GLY A C 1
ATOM 5004 O O . GLY A 1 669 ? 34.038 -10.509 -47.732 1.00 94.12 669 GLY A O 1
ATOM 5005 N N . LEU A 1 670 ? 32.104 -10.902 -46.658 1.00 92.50 670 LEU A N 1
ATOM 5006 C CA . LEU A 1 670 ? 31.320 -9.937 -47.437 1.00 92.50 670 LEU A CA 1
ATOM 5007 C C . LEU A 1 670 ? 31.757 -8.490 -47.181 1.00 92.50 670 LEU A C 1
ATOM 5009 O O . LEU A 1 670 ? 31.850 -7.713 -48.123 1.00 92.50 670 LEU A O 1
ATOM 5013 N N . VAL A 1 671 ? 32.080 -8.111 -45.939 1.00 93.50 671 VAL A N 1
ATOM 5014 C CA . VAL A 1 671 ? 32.644 -6.776 -45.659 1.00 93.50 671 VAL A CA 1
ATOM 5015 C C . VAL A 1 671 ? 33.960 -6.570 -46.416 1.00 93.50 671 VAL A C 1
ATOM 5017 O O . VAL A 1 671 ? 34.130 -5.528 -47.044 1.00 93.50 671 VAL A O 1
ATOM 5020 N N . LEU A 1 672 ? 34.853 -7.567 -46.423 1.00 93.38 672 LEU A N 1
ATOM 5021 C CA . LEU A 1 672 ? 36.104 -7.525 -47.186 1.00 93.38 672 LEU A CA 1
ATOM 5022 C C . LEU A 1 672 ? 35.857 -7.460 -48.701 1.00 93.38 672 LEU A C 1
ATOM 5024 O O . LEU A 1 672 ? 36.555 -6.740 -49.409 1.00 93.38 672 LEU A O 1
ATOM 5028 N N . ALA A 1 673 ? 34.839 -8.156 -49.210 1.00 91.44 673 ALA A N 1
ATOM 5029 C CA . ALA A 1 673 ? 34.477 -8.102 -50.624 1.00 91.44 673 ALA A CA 1
ATOM 5030 C C . ALA A 1 673 ? 34.127 -6.677 -51.093 1.00 91.44 673 ALA A C 1
ATOM 5032 O O . ALA A 1 673 ? 34.400 -6.307 -52.233 1.00 91.44 673 ALA A O 1
ATOM 5033 N N . ARG A 1 674 ? 33.603 -5.823 -50.203 1.00 89.81 674 ARG A N 1
ATOM 5034 C CA . ARG A 1 674 ? 33.247 -4.433 -50.541 1.00 89.81 674 ARG A CA 1
ATOM 5035 C C . ARG A 1 674 ? 34.448 -3.521 -50.806 1.00 89.81 674 ARG A C 1
ATOM 5037 O O . ARG A 1 674 ? 34.224 -2.419 -51.304 1.00 89.81 674 ARG A O 1
ATOM 5044 N N . PHE A 1 675 ? 35.679 -3.955 -50.514 1.00 89.88 675 PHE A N 1
ATOM 5045 C CA . PHE A 1 675 ? 36.893 -3.252 -50.950 1.00 89.88 675 PHE A CA 1
ATOM 5046 C C . PHE A 1 675 ? 37.188 -3.448 -52.442 1.00 89.88 675 PHE A C 1
ATOM 5048 O O . PHE A 1 675 ? 37.988 -2.695 -52.981 1.00 89.88 675 PHE A O 1
ATOM 5055 N N . GLY A 1 676 ? 36.554 -4.416 -53.117 1.00 89.56 676 GLY A N 1
ATOM 5056 C CA . GLY A 1 676 ? 36.723 -4.649 -54.553 1.00 89.56 676 GLY A CA 1
ATOM 5057 C C . GLY A 1 676 ? 38.048 -5.329 -54.909 1.00 89.56 676 GLY A C 1
ATOM 5058 O O . GLY A 1 676 ? 38.543 -6.190 -54.174 1.00 89.56 676 GLY A O 1
ATOM 5059 N N . ALA A 1 677 ? 38.636 -4.950 -56.045 1.00 89.50 677 ALA A N 1
ATOM 5060 C CA . ALA A 1 677 ? 39.882 -5.514 -56.565 1.00 89.50 677 ALA A CA 1
ATOM 5061 C C . ALA A 1 677 ? 41.038 -5.603 -55.531 1.00 89.50 677 ALA A C 1
ATOM 5063 O O . ALA A 1 677 ? 41.693 -6.652 -55.492 1.00 89.50 677 ALA A O 1
ATOM 5064 N N . PRO A 1 678 ? 41.274 -4.605 -54.647 1.00 91.75 678 PRO A N 1
ATOM 5065 C CA . PRO A 1 678 ? 42.258 -4.693 -53.560 1.00 91.75 678 PRO A CA 1
ATOM 5066 C C . PRO A 1 678 ? 42.104 -5.894 -52.611 1.00 91.75 678 PRO A C 1
ATOM 5068 O O . PRO A 1 678 ? 43.107 -6.401 -52.105 1.00 91.75 678 PRO A O 1
ATOM 5071 N N . ALA A 1 679 ? 40.883 -6.391 -52.380 1.00 92.62 679 ALA A N 1
ATOM 5072 C CA . ALA A 1 679 ? 40.646 -7.518 -51.474 1.00 92.62 679 ALA A CA 1
ATOM 5073 C C . ALA A 1 679 ? 40.930 -8.889 -52.102 1.00 92.62 679 ALA A C 1
ATOM 5075 O O . ALA A 1 679 ? 41.151 -9.856 -51.371 1.00 92.62 679 ALA A O 1
ATOM 5076 N N . VAL A 1 680 ? 40.972 -8.997 -53.435 1.00 92.12 680 VAL A N 1
ATOM 5077 C CA . VAL A 1 680 ? 41.222 -10.261 -54.151 1.00 92.12 680 VAL A CA 1
ATOM 5078 C C . VAL A 1 680 ? 42.497 -10.976 -53.674 1.00 92.12 680 VAL A C 1
ATOM 5080 O O . VAL A 1 680 ? 42.392 -12.139 -53.277 1.00 92.12 680 VAL A O 1
ATOM 5083 N N . PRO A 1 681 ? 43.692 -10.346 -53.644 1.00 91.44 681 PRO A N 1
ATOM 5084 C CA . PRO A 1 681 ? 44.902 -11.025 -53.172 1.00 91.44 681 PRO A CA 1
ATOM 5085 C C . PRO A 1 681 ? 44.819 -11.436 -51.694 1.00 91.44 681 PRO A C 1
ATOM 5087 O O . PRO A 1 681 ? 45.355 -12.480 -51.317 1.00 91.44 681 PRO A O 1
ATOM 5090 N N . VAL A 1 682 ? 44.125 -10.654 -50.861 1.00 92.75 682 VAL A N 1
ATOM 5091 C CA . VAL A 1 682 ? 43.953 -10.939 -49.430 1.00 92.75 682 VAL A CA 1
ATOM 5092 C C . VAL A 1 682 ? 43.072 -12.173 -49.230 1.00 92.75 682 VAL A C 1
ATOM 5094 O O . VAL A 1 682 ? 43.485 -13.116 -48.556 1.00 92.75 682 VAL A O 1
ATOM 5097 N N . LEU A 1 683 ? 41.895 -12.211 -49.862 1.00 93.31 683 LEU A N 1
ATOM 5098 C CA . LEU A 1 683 ? 40.950 -13.328 -49.763 1.00 93.31 683 LEU A CA 1
ATOM 5099 C C . LEU A 1 683 ? 41.521 -14.621 -50.356 1.00 93.31 683 LEU A C 1
ATOM 5101 O O . LEU A 1 683 ? 41.368 -15.683 -49.755 1.00 93.31 683 LEU A O 1
ATOM 5105 N N . VAL A 1 684 ? 42.228 -14.542 -51.489 1.00 92.50 684 VAL A N 1
ATOM 5106 C CA . VAL A 1 684 ? 42.913 -15.701 -52.088 1.00 92.50 684 VAL A CA 1
ATOM 5107 C C . VAL A 1 684 ? 44.004 -16.228 -51.161 1.00 92.50 684 VAL A C 1
ATOM 5109 O O . VAL A 1 684 ? 44.087 -17.434 -50.936 1.00 92.50 684 VAL A O 1
ATOM 5112 N N . GLY A 1 685 ? 44.792 -15.337 -50.552 1.00 91.25 685 GLY A N 1
ATOM 5113 C CA . GLY A 1 685 ? 45.813 -15.728 -49.585 1.00 91.25 685 GLY A CA 1
ATOM 5114 C C . GLY A 1 685 ? 45.244 -16.397 -48.329 1.00 91.25 685 GLY A C 1
ATOM 5115 O O . GLY A 1 685 ? 45.905 -17.258 -47.747 1.00 91.25 685 GLY A O 1
ATOM 5116 N N . ILE A 1 686 ? 44.039 -16.021 -47.893 1.00 92.25 686 ILE A N 1
ATOM 5117 C CA . ILE A 1 686 ? 43.337 -16.704 -46.795 1.00 92.25 686 ILE A CA 1
ATOM 5118 C C . ILE A 1 686 ? 42.812 -18.061 -47.274 1.00 92.25 686 ILE A C 1
ATOM 5120 O O . ILE A 1 686 ? 43.055 -19.068 -46.612 1.00 92.25 686 ILE A O 1
ATOM 5124 N N . LEU A 1 687 ? 42.162 -18.112 -48.441 1.00 91.62 687 LEU A N 1
ATOM 5125 C CA . LEU A 1 687 ? 41.610 -19.337 -49.028 1.00 91.62 687 LEU A CA 1
ATOM 5126 C C . LEU A 1 687 ? 42.677 -20.426 -49.227 1.00 91.62 687 LEU A C 1
ATOM 5128 O O . LEU A 1 687 ? 42.427 -21.583 -48.895 1.00 91.62 687 LEU A O 1
ATOM 5132 N N . ASP A 1 688 ? 43.872 -20.059 -49.701 1.00 90.31 688 ASP A N 1
ATOM 5133 C CA . ASP A 1 688 ? 44.993 -20.991 -49.897 1.00 90.31 688 ASP A CA 1
ATOM 5134 C C . ASP A 1 688 ? 45.501 -21.611 -48.586 1.00 90.31 688 ASP A C 1
ATOM 5136 O O . ASP A 1 688 ? 46.009 -22.733 -48.585 1.00 90.31 688 ASP A O 1
ATOM 5140 N N . ARG A 1 689 ? 45.369 -20.895 -47.463 1.00 90.19 689 ARG A N 1
ATOM 5141 C CA . ARG A 1 689 ? 45.821 -21.350 -46.137 1.00 90.19 689 ARG A CA 1
ATOM 5142 C C . ARG A 1 689 ? 44.699 -21.968 -45.300 1.00 90.19 689 ARG A C 1
ATOM 5144 O O . ARG A 1 689 ? 44.985 -22.577 -44.272 1.00 90.19 689 ARG A O 1
ATOM 5151 N N . ALA A 1 690 ? 43.444 -21.820 -45.722 1.00 89.56 690 ALA A N 1
ATOM 5152 C CA . ALA A 1 690 ? 42.281 -22.291 -44.985 1.00 89.56 690 ALA A CA 1
ATOM 5153 C C . ALA A 1 690 ? 42.255 -23.826 -44.919 1.00 89.56 690 ALA A C 1
ATOM 5155 O O . ALA A 1 690 ? 42.258 -24.524 -45.941 1.00 89.56 690 ALA A O 1
ATOM 5156 N N . THR A 1 691 ? 42.196 -24.367 -43.705 1.00 87.81 691 THR A N 1
ATOM 5157 C CA . THR A 1 691 ? 42.043 -25.808 -43.446 1.00 87.81 691 THR A CA 1
ATOM 5158 C C . THR A 1 691 ? 40.579 -26.206 -43.272 1.00 87.81 691 THR A C 1
ATOM 5160 O O . THR A 1 691 ? 40.214 -27.322 -43.641 1.00 87.81 691 THR A O 1
ATOM 5163 N N . ASP A 1 692 ? 39.748 -25.283 -42.785 1.00 91.94 692 ASP A N 1
ATOM 5164 C CA . ASP A 1 692 ? 38.319 -25.472 -42.551 1.00 91.94 692 ASP A CA 1
ATOM 5165 C C . ASP A 1 692 ? 37.483 -25.268 -43.827 1.00 91.94 692 ASP A C 1
ATOM 5167 O O . ASP A 1 692 ? 37.648 -24.294 -44.568 1.00 91.94 692 ASP A O 1
ATOM 5171 N N . ASP A 1 693 ? 36.552 -26.185 -44.089 1.00 90.25 693 ASP A N 1
ATOM 5172 C CA . ASP A 1 693 ? 35.709 -26.138 -45.286 1.00 90.25 693 ASP A CA 1
ATOM 5173 C C . ASP A 1 693 ? 34.668 -25.014 -45.264 1.00 90.25 693 ASP A C 1
ATOM 5175 O O . ASP A 1 693 ? 34.297 -24.504 -46.325 1.00 90.25 693 ASP A O 1
ATOM 5179 N N . GLY A 1 694 ? 34.209 -24.609 -44.083 1.00 90.44 694 GLY A N 1
ATOM 5180 C CA . GLY A 1 694 ? 33.331 -23.467 -43.893 1.00 90.44 694 GLY A CA 1
ATOM 5181 C C . GLY A 1 694 ? 34.038 -22.148 -44.194 1.00 90.44 694 GLY A C 1
ATOM 5182 O O . GLY A 1 694 ? 33.492 -21.323 -44.931 1.00 90.44 694 GLY A O 1
ATOM 5183 N N . GLN A 1 695 ? 35.275 -21.980 -43.715 1.00 92.75 695 GLN A N 1
ATOM 5184 C CA . GLN A 1 695 ? 36.099 -20.809 -44.030 1.00 92.75 695 GLN A CA 1
ATOM 5185 C C . GLN A 1 695 ? 36.381 -20.720 -45.534 1.00 92.75 695 GLN A C 1
ATOM 5187 O O . GLN A 1 695 ? 36.215 -19.655 -46.129 1.00 92.75 695 GLN A O 1
ATOM 5192 N N . ARG A 1 696 ? 36.723 -21.846 -46.178 1.00 92.31 696 ARG A N 1
ATOM 5193 C CA . ARG A 1 696 ? 36.913 -21.900 -47.639 1.00 92.31 696 ARG A CA 1
ATOM 5194 C C . ARG A 1 696 ? 35.670 -21.438 -48.388 1.00 92.31 696 ARG A C 1
ATOM 5196 O O . ARG A 1 696 ? 35.773 -20.561 -49.236 1.00 92.31 696 ARG A O 1
ATOM 5203 N N . ARG A 1 697 ? 34.495 -21.971 -48.038 1.00 93.31 697 ARG A N 1
ATOM 5204 C CA . ARG A 1 697 ? 33.220 -21.590 -48.670 1.00 93.31 697 ARG A CA 1
ATOM 5205 C C . ARG A 1 697 ? 32.890 -20.110 -48.480 1.00 93.31 697 ARG A C 1
ATOM 5207 O O . ARG A 1 697 ? 32.403 -19.478 -49.411 1.00 93.31 697 ARG A O 1
ATOM 5214 N N . ALA A 1 698 ? 33.173 -19.547 -47.307 1.00 93.94 698 ALA A N 1
ATOM 5215 C CA . ALA A 1 698 ? 32.974 -18.122 -47.065 1.00 93.94 698 ALA A CA 1
ATOM 5216 C C . ALA A 1 698 ? 33.881 -17.253 -47.960 1.00 93.94 698 ALA A C 1
ATOM 5218 O O . ALA A 1 698 ? 33.416 -16.259 -48.513 1.00 93.94 698 ALA A O 1
ATOM 5219 N N . MET A 1 699 ? 35.149 -17.640 -48.151 1.00 94.88 699 MET A N 1
ATOM 5220 C CA . MET A 1 699 ? 36.086 -16.922 -49.033 1.00 94.88 699 MET A CA 1
ATOM 5221 C C . MET A 1 699 ? 35.739 -17.099 -50.514 1.00 94.88 699 MET A C 1
ATOM 5223 O O . MET A 1 699 ? 35.776 -16.131 -51.269 1.00 94.88 699 MET A O 1
ATOM 5227 N N . GLU A 1 700 ? 35.343 -18.309 -50.920 1.00 94.00 700 GLU A N 1
ATOM 5228 C CA . GLU A 1 700 ? 34.785 -18.596 -52.246 1.00 94.00 700 GLU A CA 1
ATOM 5229 C C . GLU A 1 700 ? 33.590 -17.668 -52.536 1.00 94.00 700 GLU A C 1
ATOM 5231 O O . GLU A 1 700 ? 33.542 -17.024 -53.583 1.00 94.00 700 GLU A O 1
ATOM 5236 N N . ASN A 1 701 ? 32.664 -17.531 -51.580 1.00 94.12 701 ASN A N 1
ATOM 5237 C CA . ASN A 1 701 ? 31.514 -16.639 -51.702 1.00 94.12 701 ASN A CA 1
ATOM 5238 C C . ASN A 1 701 ? 31.915 -15.158 -51.769 1.00 94.12 701 ASN A C 1
ATOM 5240 O O . ASN A 1 701 ? 31.398 -14.431 -52.609 1.00 94.12 701 ASN A O 1
ATOM 5244 N N . ALA A 1 702 ? 32.855 -14.711 -50.934 1.00 94.31 702 ALA A N 1
ATOM 5245 C CA . ALA A 1 702 ? 33.345 -13.334 -50.960 1.00 94.31 702 ALA A CA 1
ATOM 5246 C C . ALA A 1 702 ? 34.006 -12.972 -52.306 1.00 94.31 702 ALA A C 1
ATOM 5248 O O . ALA A 1 702 ? 33.784 -11.884 -52.827 1.00 94.31 702 ALA A O 1
ATOM 5249 N N . LEU A 1 703 ? 34.767 -13.890 -52.916 1.00 93.12 703 LEU A N 1
ATOM 5250 C CA . LEU A 1 703 ? 35.352 -13.690 -54.249 1.00 93.12 703 LEU A CA 1
ATOM 5251 C C . LEU A 1 703 ? 34.285 -13.605 -55.350 1.00 93.12 703 LEU A C 1
ATOM 5253 O O . LEU A 1 703 ? 34.405 -12.785 -56.260 1.00 93.12 703 LEU A O 1
ATOM 5257 N N . LEU A 1 704 ? 33.237 -14.434 -55.266 1.00 92.31 704 LEU A N 1
ATOM 5258 C CA . LEU A 1 704 ? 32.082 -14.338 -56.165 1.00 92.31 704 LEU A CA 1
ATOM 5259 C C . LEU A 1 704 ? 31.354 -12.997 -56.006 1.00 92.31 704 LEU A C 1
ATOM 5261 O O . LEU A 1 704 ? 30.878 -12.455 -56.999 1.00 92.31 704 LEU A O 1
ATOM 5265 N N . ASP A 1 705 ? 31.272 -12.478 -54.782 1.00 91.12 705 ASP A N 1
ATOM 5266 C CA . ASP A 1 705 ? 30.642 -11.195 -54.468 1.00 91.12 705 ASP A CA 1
ATOM 5267 C C . ASP A 1 705 ? 31.434 -10.019 -55.066 1.00 91.12 705 ASP A C 1
ATOM 5269 O O . ASP A 1 705 ? 30.861 -9.184 -55.766 1.00 91.12 705 ASP A O 1
ATOM 5273 N N . ILE A 1 706 ? 32.768 -10.018 -54.918 1.00 90.62 706 ILE A N 1
ATOM 5274 C CA . ILE A 1 706 ? 33.660 -9.040 -55.573 1.00 90.62 706 ILE A CA 1
ATOM 5275 C C . ILE A 1 706 ? 33.409 -8.998 -57.084 1.00 90.62 706 ILE A C 1
ATOM 5277 O O . ILE A 1 706 ? 33.277 -7.920 -57.657 1.00 90.62 706 ILE A O 1
ATOM 5281 N N . ALA A 1 707 ? 33.318 -10.167 -57.724 1.00 86.62 707 ALA A N 1
ATOM 5282 C CA . ALA A 1 707 ? 33.110 -10.284 -59.165 1.00 86.62 707 ALA A CA 1
ATOM 5283 C C . ALA A 1 707 ? 31.781 -9.679 -59.653 1.00 86.62 707 ALA A C 1
ATOM 5285 O O . ALA A 1 707 ? 31.670 -9.338 -60.826 1.00 86.62 707 ALA A O 1
ATOM 5286 N N . VAL A 1 708 ? 30.778 -9.565 -58.777 1.00 84.00 708 VAL A N 1
ATOM 5287 C CA . VAL A 1 708 ? 29.487 -8.933 -59.087 1.00 84.00 708 VAL A CA 1
ATOM 5288 C C . VAL A 1 708 ? 29.538 -7.426 -58.852 1.00 84.00 708 VAL A C 1
ATOM 5290 O O . VAL A 1 708 ? 28.946 -6.667 -59.615 1.00 84.00 708 VAL A O 1
ATOM 5293 N N . TYR A 1 709 ? 30.209 -6.985 -57.787 1.00 79.19 709 TYR A N 1
ATOM 5294 C CA . TYR A 1 709 ? 30.164 -5.589 -57.352 1.00 79.19 709 TYR A CA 1
ATOM 5295 C C . TYR A 1 709 ? 31.258 -4.695 -57.946 1.00 79.19 709 TYR A C 1
ATOM 5297 O O . TYR A 1 709 ? 31.071 -3.478 -57.973 1.00 79.19 709 TYR A O 1
ATOM 5305 N N . ASP A 1 710 ? 32.373 -5.257 -58.417 1.00 82.56 710 ASP A N 1
ATOM 5306 C CA . ASP A 1 710 ? 33.503 -4.499 -58.956 1.00 82.56 710 ASP A CA 1
ATOM 5307 C C . ASP A 1 710 ? 33.999 -5.083 -60.288 1.00 82.56 710 ASP A C 1
ATOM 5309 O O . ASP A 1 710 ? 34.794 -6.023 -60.333 1.00 82.56 710 ASP A O 1
ATOM 5313 N N . ALA A 1 711 ? 33.578 -4.464 -61.394 1.00 75.38 711 ALA A N 1
ATOM 5314 C CA . ALA A 1 711 ? 33.993 -4.848 -62.744 1.00 75.38 711 ALA A CA 1
ATOM 5315 C C . ALA A 1 711 ? 35.518 -4.751 -62.965 1.00 75.38 711 ALA A C 1
ATOM 5317 O O . ALA A 1 711 ? 36.066 -5.422 -63.842 1.00 75.38 711 ALA A O 1
ATOM 5318 N N . SER A 1 712 ? 36.236 -3.950 -62.166 1.00 80.06 712 SER A N 1
ATOM 5319 C CA . SER A 1 712 ? 37.697 -3.829 -62.259 1.00 80.06 712 SER A CA 1
ATOM 5320 C C . SER A 1 712 ? 38.438 -5.029 -61.651 1.00 80.06 712 SER A C 1
ATOM 5322 O O . SER A 1 712 ? 39.601 -5.289 -61.993 1.00 80.06 712 SER A O 1
ATOM 5324 N N . ALA A 1 713 ? 37.749 -5.835 -60.832 1.00 84.44 713 ALA A N 1
ATOM 5325 C CA . ALA A 1 713 ? 38.316 -6.999 -60.163 1.00 84.44 713 ALA A CA 1
ATOM 5326 C C . ALA A 1 713 ? 38.711 -8.132 -61.119 1.00 84.44 713 ALA A C 1
ATOM 5328 O O . ALA A 1 713 ? 39.542 -8.962 -60.752 1.00 84.44 713 ALA A O 1
ATOM 5329 N N . GLY A 1 714 ? 38.198 -8.159 -62.356 1.00 82.44 714 GLY A N 1
ATOM 5330 C CA . GLY A 1 714 ? 38.545 -9.179 -63.352 1.00 82.44 714 GLY A CA 1
ATOM 5331 C C . GLY A 1 714 ? 40.053 -9.279 -63.620 1.00 82.44 714 GLY A C 1
ATOM 5332 O O . GLY A 1 714 ? 40.593 -10.377 -63.763 1.00 82.44 714 GLY A O 1
ATOM 5333 N N . THR A 1 715 ? 40.764 -8.147 -63.602 1.00 84.62 715 THR A N 1
ATOM 5334 C CA . THR A 1 715 ? 42.229 -8.113 -63.767 1.00 84.62 715 THR A CA 1
ATOM 5335 C C . THR A 1 715 ? 42.963 -8.719 -62.567 1.00 84.62 715 THR A C 1
ATOM 5337 O O . THR A 1 715 ? 43.879 -9.527 -62.747 1.00 84.62 715 THR A O 1
ATOM 5340 N N . ALA A 1 716 ? 42.520 -8.398 -61.349 1.00 86.31 716 ALA A N 1
ATOM 5341 C CA . ALA A 1 716 ? 43.061 -8.947 -60.109 1.00 86.31 716 ALA A CA 1
ATOM 5342 C C . ALA A 1 716 ? 42.766 -10.452 -59.975 1.00 86.31 716 ALA A C 1
ATOM 5344 O O . ALA A 1 716 ? 43.652 -11.223 -59.604 1.00 86.31 716 ALA A O 1
ATOM 5345 N N . LEU A 1 717 ? 41.559 -10.892 -60.348 1.00 88.38 717 LEU A N 1
ATOM 5346 C CA . LEU A 1 717 ? 41.165 -12.303 -60.380 1.00 88.38 717 LEU A CA 1
ATOM 5347 C C . LEU A 1 717 ? 42.002 -13.085 -61.397 1.00 88.38 717 LEU A C 1
ATOM 5349 O O . LEU A 1 717 ? 42.538 -14.139 -61.061 1.00 88.38 717 LEU A O 1
ATOM 5353 N N . LEU A 1 718 ? 42.193 -12.557 -62.612 1.00 87.19 718 LEU A N 1
ATOM 5354 C CA . LEU A 1 718 ? 43.026 -13.193 -63.638 1.00 87.19 718 LEU A CA 1
ATOM 5355 C C . LEU A 1 718 ? 44.484 -13.350 -63.179 1.00 87.19 718 LEU A C 1
ATOM 5357 O O . LEU A 1 718 ? 45.097 -14.397 -63.409 1.00 87.19 718 LEU A O 1
ATOM 5361 N N . ALA A 1 719 ? 45.038 -12.328 -62.520 1.00 86.25 719 ALA A N 1
ATOM 5362 C CA . ALA A 1 719 ? 46.367 -12.401 -61.922 1.00 86.25 719 ALA A CA 1
ATOM 5363 C C . ALA A 1 719 ? 46.425 -13.461 -60.807 1.00 86.25 719 ALA A C 1
ATOM 5365 O O . ALA A 1 719 ? 47.363 -14.259 -60.764 1.00 86.25 719 ALA A O 1
ATOM 5366 N N . ALA A 1 720 ? 45.395 -13.531 -59.959 1.00 86.69 720 ALA A N 1
ATOM 5367 C CA . ALA A 1 720 ? 45.319 -14.482 -58.856 1.00 86.69 720 ALA A CA 1
ATOM 5368 C C . ALA A 1 720 ? 45.180 -15.949 -59.313 1.00 86.69 720 ALA A C 1
ATOM 5370 O O . ALA A 1 720 ? 45.842 -16.811 -58.736 1.00 86.69 720 ALA A O 1
ATOM 5371 N N . VAL A 1 721 ? 44.413 -16.258 -60.376 1.00 86.88 721 VAL A N 1
ATOM 5372 C CA . VAL A 1 721 ? 44.305 -17.637 -60.922 1.00 86.88 721 VAL A CA 1
ATOM 5373 C C . VAL A 1 721 ? 45.685 -18.187 -61.293 1.00 86.88 721 VAL A C 1
ATOM 5375 O O . VAL A 1 721 ? 45.973 -19.359 -61.046 1.00 86.88 721 VAL A O 1
ATOM 5378 N N . ARG A 1 722 ? 46.549 -17.343 -61.875 1.00 82.81 722 ARG A N 1
ATOM 5379 C CA . ARG A 1 722 ? 47.902 -17.729 -62.314 1.00 82.81 722 ARG A CA 1
ATOM 5380 C C . ARG A 1 722 ? 48.850 -18.013 -61.148 1.00 82.81 722 ARG A C 1
ATOM 5382 O O . ARG A 1 722 ? 49.792 -18.778 -61.323 1.00 82.81 722 ARG A O 1
ATOM 5389 N N . ALA A 1 723 ? 48.601 -17.410 -59.987 1.00 80.62 723 ALA A N 1
ATOM 5390 C CA . ALA A 1 723 ? 49.439 -17.527 -58.796 1.00 80.62 723 ALA A CA 1
ATOM 5391 C C . ALA A 1 723 ? 48.928 -18.559 -57.769 1.00 80.62 723 ALA A C 1
ATOM 5393 O O . ALA A 1 723 ? 49.659 -18.903 -56.844 1.00 80.62 723 ALA A O 1
ATOM 5394 N N . ALA A 1 724 ? 47.696 -19.058 -57.915 1.00 81.31 724 ALA A N 1
ATOM 5395 C CA . ALA A 1 724 ? 47.049 -19.910 -56.918 1.00 81.31 724 ALA A CA 1
ATOM 5396 C C . ALA A 1 724 ? 47.718 -21.291 -56.751 1.00 81.31 724 ALA A C 1
ATOM 5398 O O . ALA A 1 724 ? 47.923 -22.047 -57.715 1.00 81.31 724 ALA A O 1
ATOM 5399 N N . ALA A 1 725 ? 47.998 -21.648 -55.493 1.00 74.50 725 ALA A N 1
ATOM 5400 C CA . ALA A 1 725 ? 48.777 -22.832 -55.133 1.00 74.50 725 ALA A CA 1
ATOM 5401 C C . ALA A 1 725 ? 47.986 -24.147 -55.280 1.00 74.50 725 ALA A C 1
ATOM 5403 O O . ALA A 1 725 ? 48.536 -25.145 -55.751 1.00 74.50 725 ALA A O 1
ATOM 5404 N N . GLY A 1 726 ? 46.692 -24.151 -54.928 1.00 81.94 726 GLY A N 1
ATOM 5405 C CA . GLY A 1 726 ? 45.846 -25.353 -54.887 1.00 81.94 726 GLY A CA 1
ATOM 5406 C C . GLY A 1 726 ? 44.783 -25.454 -55.999 1.00 81.94 726 GLY A C 1
ATOM 5407 O O . GLY A 1 726 ? 44.301 -24.433 -56.496 1.00 81.94 726 GLY A O 1
ATOM 5408 N N . PRO A 1 727 ? 44.347 -26.676 -56.380 1.00 84.38 727 PRO A N 1
ATOM 5409 C CA . PRO A 1 727 ? 43.327 -26.881 -57.417 1.00 84.38 727 PRO A CA 1
ATOM 5410 C C . PRO A 1 727 ? 41.956 -26.309 -57.028 1.00 84.38 727 PRO A C 1
ATOM 5412 O O . PRO A 1 727 ? 41.264 -25.748 -57.874 1.00 84.38 727 PRO A O 1
ATOM 5415 N N . ARG A 1 728 ? 41.588 -26.385 -55.743 1.00 83.31 728 ARG A N 1
ATOM 5416 C CA . ARG A 1 728 ? 40.329 -25.830 -55.228 1.00 83.31 728 ARG A CA 1
ATOM 5417 C C . ARG A 1 728 ? 40.323 -24.299 -55.239 1.00 83.31 728 ARG A C 1
ATOM 5419 O O . ARG A 1 728 ? 39.353 -23.708 -55.695 1.00 83.31 728 ARG A O 1
ATOM 5426 N N . THR A 1 729 ? 41.421 -23.659 -54.833 1.00 87.50 729 THR A N 1
ATOM 5427 C CA . THR A 1 729 ? 41.577 -22.199 -54.926 1.00 87.50 729 THR A CA 1
ATOM 5428 C C . THR A 1 729 ? 41.488 -21.731 -56.377 1.00 87.50 729 THR A C 1
ATOM 5430 O O . THR A 1 729 ? 40.748 -20.800 -56.676 1.00 87.50 729 THR A O 1
ATOM 5433 N N . ARG A 1 730 ? 42.165 -22.416 -57.314 1.00 88.69 730 ARG A N 1
ATOM 5434 C CA . ARG A 1 730 ? 42.038 -22.111 -58.751 1.00 88.69 730 ARG A CA 1
ATOM 5435 C C . ARG A 1 730 ? 40.599 -22.228 -59.233 1.00 88.69 730 ARG A C 1
ATOM 5437 O O . ARG A 1 730 ? 40.143 -21.352 -59.958 1.00 88.69 730 ARG A O 1
ATOM 5444 N N . GLN A 1 731 ? 39.882 -23.273 -58.820 1.00 90.44 731 GLN A N 1
ATOM 5445 C CA . GLN A 1 731 ? 38.476 -23.462 -59.179 1.00 90.44 731 GLN A CA 1
ATOM 5446 C C . GLN A 1 731 ? 37.591 -22.326 -58.643 1.00 90.44 731 GLN A C 1
ATOM 5448 O O . GLN A 1 731 ? 36.757 -21.811 -59.384 1.00 90.44 731 GLN A O 1
ATOM 5453 N N . ALA A 1 732 ? 37.806 -21.901 -57.397 1.00 88.62 732 ALA A N 1
ATOM 5454 C CA . ALA A 1 732 ? 37.095 -20.787 -56.776 1.00 88.62 732 ALA A CA 1
ATOM 5455 C C . ALA A 1 732 ? 37.314 -19.461 -57.521 1.00 88.62 732 ALA A C 1
ATOM 5457 O O . ALA A 1 732 ? 36.355 -18.776 -57.877 1.00 88.62 732 ALA A O 1
ATOM 5458 N N . ILE A 1 733 ? 38.575 -19.122 -57.811 1.00 88.69 733 ILE A N 1
ATOM 5459 C CA . ILE A 1 733 ? 38.918 -17.887 -58.526 1.00 88.69 733 ILE A CA 1
ATOM 5460 C C . ILE A 1 733 ? 38.406 -17.953 -59.971 1.00 88.69 733 ILE A C 1
ATOM 5462 O O . ILE A 1 733 ? 37.884 -16.964 -60.473 1.00 88.69 733 ILE A O 1
ATOM 5466 N N . GLN A 1 734 ? 38.483 -19.114 -60.632 1.00 89.62 734 GLN A N 1
ATOM 5467 C CA . GLN A 1 734 ? 37.935 -19.298 -61.979 1.00 89.62 734 GLN A CA 1
ATOM 5468 C C . GLN A 1 734 ? 36.411 -19.122 -62.001 1.00 89.62 734 GLN A C 1
ATOM 5470 O O . GLN A 1 734 ? 35.883 -18.528 -62.938 1.00 89.62 734 GLN A O 1
ATOM 5475 N N . ALA A 1 735 ? 35.699 -19.597 -60.974 1.00 89.88 735 ALA A N 1
ATOM 5476 C CA . ALA A 1 735 ? 34.261 -19.382 -60.843 1.00 89.88 735 ALA A CA 1
ATOM 5477 C C . ALA A 1 735 ? 33.922 -17.889 -60.684 1.00 89.88 735 ALA A C 1
ATOM 5479 O O . ALA A 1 735 ? 33.020 -17.396 -61.361 1.00 89.88 735 ALA A O 1
ATOM 5480 N N . ALA A 1 736 ? 34.678 -17.155 -59.861 1.00 89.12 736 ALA A N 1
ATOM 5481 C CA . ALA A 1 736 ? 34.547 -15.702 -59.726 1.00 89.12 736 ALA A CA 1
ATOM 5482 C C . ALA A 1 736 ? 34.891 -14.952 -61.020 1.00 89.12 736 ALA A C 1
ATOM 5484 O O . ALA A 1 736 ? 34.135 -14.081 -61.439 1.00 89.12 736 ALA A O 1
ATOM 5485 N N . LEU A 1 737 ? 35.965 -15.334 -61.712 1.00 87.19 737 LEU A N 1
ATOM 5486 C CA . LEU A 1 737 ? 36.357 -14.744 -62.991 1.00 87.19 737 LEU A CA 1
ATOM 5487 C C . LEU A 1 737 ? 35.282 -14.955 -64.065 1.00 87.19 737 LEU A C 1
ATOM 5489 O O . LEU A 1 737 ? 34.909 -14.012 -64.753 1.00 87.19 737 LEU A O 1
ATOM 5493 N N . ASN A 1 738 ? 34.737 -16.170 -64.174 1.00 87.50 738 ASN A N 1
ATOM 5494 C CA . ASN A 1 738 ? 33.647 -16.465 -65.106 1.00 87.50 738 ASN A CA 1
ATOM 5495 C C . ASN A 1 738 ? 32.402 -15.623 -64.799 1.00 87.50 738 ASN A C 1
ATOM 5497 O O . ASN A 1 738 ? 31.736 -15.166 -65.722 1.00 87.50 738 ASN A O 1
ATOM 5501 N N . ARG A 1 739 ? 32.105 -15.397 -63.514 1.00 85.38 739 ARG A N 1
ATOM 5502 C CA . ARG A 1 739 ? 30.986 -14.557 -63.074 1.00 85.38 739 ARG A CA 1
ATOM 5503 C C . ARG A 1 739 ? 31.209 -13.075 -63.393 1.00 85.38 739 ARG A C 1
ATOM 5505 O O . ARG A 1 739 ? 30.284 -12.432 -63.869 1.00 85.38 739 ARG A O 1
ATOM 5512 N N . SER A 1 740 ? 32.431 -12.567 -63.217 1.00 83.75 740 SER A N 1
ATOM 5513 C CA . SER A 1 740 ? 32.820 -11.193 -63.582 1.00 83.75 740 SER A CA 1
ATOM 5514 C C . SER A 1 740 ? 32.780 -10.931 -65.091 1.00 83.75 740 SER A C 1
ATOM 5516 O O . SER A 1 740 ? 32.689 -9.779 -65.488 1.00 83.75 740 SER A O 1
ATOM 5518 N N . LEU A 1 741 ? 32.886 -11.969 -65.929 1.00 77.94 741 LEU A N 1
ATOM 5519 C CA . LEU A 1 741 ? 32.779 -11.863 -67.392 1.00 77.94 741 LEU A CA 1
ATOM 5520 C C . LEU A 1 741 ? 31.325 -11.944 -67.897 1.00 77.94 741 LEU A C 1
ATOM 5522 O O . LEU A 1 741 ? 31.083 -11.716 -69.081 1.00 77.94 741 LEU A O 1
ATOM 5526 N N . GLN A 1 742 ? 30.383 -12.343 -67.034 1.00 70.31 742 GLN A N 1
ATOM 5527 C CA . GLN A 1 742 ? 28.958 -12.500 -67.354 1.00 70.31 742 GLN A CA 1
ATOM 5528 C C . GLN A 1 742 ? 28.097 -11.308 -66.916 1.00 70.31 742 GLN A C 1
ATOM 5530 O O . GLN A 1 742 ? 27.016 -11.131 -67.477 1.00 70.31 742 GLN A O 1
ATOM 5535 N N . GLY A 1 743 ? 28.535 -10.556 -65.902 1.00 58.09 743 GLY A N 1
ATOM 5536 C CA . GLY A 1 743 ? 27.951 -9.270 -65.504 1.00 58.09 743 GLY A CA 1
ATOM 5537 C C . GLY A 1 743 ? 28.626 -8.124 -66.235 1.00 58.09 743 GLY A C 1
ATOM 5538 O O . GLY A 1 743 ? 27.910 -7.143 -66.532 1.00 58.09 743 GLY A O 1
#

Sequence (743 aa):
MTRQAPDWLDYEADHYALYPMLPLLPAGHPRWDICRFARGDSTANYRGYGARWAVMAGRLYLKGFGGYAEDGYGLGPPFRTEGARRAIGMIDVHEVDTPVLATWITCDLVCPSGEAAGTQWEDFIPESFILFRVVRGMVIAQMLAPNEQRSRDADFRGQTSLLDEHPCGEDASDPEVAPAPGGDLGRALIEPGEHAAKRRLATMLWRAGGADLDVLIPALASTDDPDVLRWIGYAFSRIGPVAACAIPGLIRVLASTSDVDVARAMAYALAGIGPAAASIFATTIPIIEARCDRKAEDQILHFVNQLEPAGQEMIEVLIPGMLASRYAGVQTRIAHVLGEAGLAAVLPLYTAFVAADDDRQRSVLARALGEIGPDAGLALTILLNGLQQARDDDVRAIIAEAVAKIGLSSSASLPVLRVAFRSTADSWALGRIADAAASPGSEAVYFLIEEFEAAGTQAKTAIARNLGELGPSAAQAVAPLAGAAMDSDDNDLIKTVTGTLIKIGAPADTLFTVRIAALQCDPYGYRTKDVLAEMQVAIASGLRLPDRDVRDLVTLLVAIGESPNGRSLVKMLGSIGKAAAEPLLIALDQVRDRATRLVLLHALGQIGSPAASALDDAVAALAAAETDCERLQIVDDLARMGRPDERHMATLAQVLVRSSFLPVWWRLGLVLARFGAPAVPVLVGILDRATDDGQRRAMENALLDIAVYDASAGTALLAAVRAAAGPRTRQAIQAALNRSLQG

Radius of gyration: 42.84 Å; chains: 1; bounding box: 96×76×121 Å